Protein AF-A0A7X7J031-F1 (afdb_monomer_lite)

Radius of gyration: 31.91 Å; chains: 1; bounding box: 140×60×71 Å

Secondary structure (DSSP, 8-state):
----------------------S-SS---------S-SHHHHHHHHHHTTSTTTTTBGGGTEEEES-S-EEEEEEEEEE--TT-S-----HHHHHHHHHHHHHHHHH-TTS---S-HHHHHTSTTEEEEEEEEEEPTTPPTT-EEEEEEE-TTT-TT----TT-EEEEEEEB-B-TT-TT-BSSSS--EEEEEE-B--GGGGG-SS--TT--TTEEEEEEEEEE-S-PPEEEEESS--HHHHHHHHHHHHHHS--SS-SEEEEETTEEEE---GGGTT-HHHHHHHHHT-B----HHHHHHHHHHHHHHHHH-SS--HHHHHHHHHH-GGGHHHHHTTTT-SSHHHHHHHHHHHHHTT-HHHHHHHHHHHH-TT-TTHHHHHHHHHT-S-HHHHHHHHHHHTT-S-HHHHHHHHHHHHHH-GGGSEEEEESSSS--EEEEEE--SS--EEEEE-SSS-EEEEETGGG--BPSSEEEE-TT-SEEEEE-TT-SEEEEEEEETTEEEEEEEEES-HHHHHHHHHS---B-TTS-BS-----HHHHHHHHHHHHHTTSBS-EEEE-PPPHHHHH--SS--S--GGG-

Structure (mmCIF, N/CA/C/O backbone):
data_AF-A0A7X7J031-F1
#
_entry.id   AF-A0A7X7J031-F1
#
loop_
_atom_site.group_PDB
_atom_site.id
_atom_site.type_symbol
_atom_site.label_atom_id
_atom_site.label_alt_id
_atom_site.label_comp_id
_atom_site.label_asym_id
_atom_site.label_entity_id
_atom_site.label_seq_id
_atom_site.pdbx_PDB_ins_code
_atom_site.Cartn_x
_atom_site.Cartn_y
_atom_site.Cartn_z
_atom_site.occupancy
_atom_site.B_iso_or_equiv
_atom_site.auth_seq_id
_atom_site.auth_comp_id
_atom_site.auth_asym_id
_atom_site.auth_atom_id
_atom_site.pdbx_PDB_model_num
ATOM 1 N N . MET A 1 1 ? 104.846 -33.191 26.789 1.00 36.47 1 MET A N 1
ATOM 2 C CA . MET A 1 1 ? 104.988 -32.499 25.487 1.00 36.47 1 MET A CA 1
ATOM 3 C C . MET A 1 1 ? 104.413 -31.095 25.678 1.00 36.47 1 MET A C 1
ATOM 5 O O . MET A 1 1 ? 103.205 -30.987 25.774 1.00 36.47 1 MET A O 1
ATOM 9 N N . ILE A 1 2 ? 105.167 -30.084 26.141 1.00 32.28 2 ILE A N 1
ATOM 10 C CA . ILE A 1 2 ? 106.069 -29.177 25.375 1.00 32.28 2 ILE A CA 1
ATOM 11 C C . ILE A 1 2 ? 105.356 -28.704 24.089 1.00 32.28 2 ILE A C 1
ATOM 13 O O . ILE A 1 2 ? 105.038 -29.563 23.280 1.00 32.28 2 ILE A O 1
ATOM 17 N N . ALA A 1 3 ? 105.008 -27.431 23.839 1.00 31.84 3 ALA A N 1
ATOM 18 C CA . ALA A 1 3 ? 105.622 -26.121 24.137 1.00 31.84 3 ALA A CA 1
ATOM 19 C C . ALA A 1 3 ? 104.522 -25.024 24.304 1.00 31.84 3 ALA A C 1
ATOM 21 O O . ALA A 1 3 ? 103.476 -25.130 23.677 1.00 31.84 3 ALA A O 1
ATOM 22 N N . HIS A 1 4 ? 104.586 -24.083 25.267 1.00 32.84 4 HIS A N 1
ATOM 23 C CA . HIS A 1 4 ? 105.153 -22.704 25.193 1.00 32.84 4 HIS A CA 1
ATOM 24 C C . HIS A 1 4 ? 104.694 -21.871 23.968 1.00 32.84 4 HIS A C 1
ATOM 26 O O . HIS A 1 4 ? 104.739 -22.376 22.863 1.00 32.84 4 HIS A O 1
ATOM 32 N N . ARG A 1 5 ? 104.337 -20.574 24.026 1.00 32.03 5 ARG A N 1
ATOM 33 C CA . ARG A 1 5 ? 104.503 -19.480 25.011 1.00 32.03 5 ARG A CA 1
ATOM 34 C C . ARG A 1 5 ? 103.652 -18.268 24.546 1.00 32.03 5 ARG A C 1
ATOM 36 O O . ARG A 1 5 ? 103.613 -18.022 23.353 1.00 32.03 5 ARG A O 1
ATOM 43 N N . LYS A 1 6 ? 103.088 -17.518 25.513 1.00 32.09 6 LYS A N 1
ATOM 44 C CA . LYS A 1 6 ? 103.122 -16.038 25.724 1.00 32.09 6 LYS A CA 1
ATOM 45 C C . LYS A 1 6 ? 102.895 -15.103 24.508 1.00 32.09 6 LYS A C 1
ATOM 47 O O . LYS A 1 6 ? 103.601 -15.236 23.527 1.00 32.09 6 LYS A O 1
ATOM 52 N N . LEU A 1 7 ? 101.996 -14.107 24.497 1.00 31.23 7 LEU A N 1
ATOM 53 C CA . LEU A 1 7 ? 101.689 -12.978 25.416 1.00 31.23 7 LEU A CA 1
ATOM 54 C C . LEU A 1 7 ? 101.936 -11.686 24.608 1.00 31.23 7 LEU A C 1
ATOM 56 O O . LEU A 1 7 ? 103.046 -11.574 24.111 1.00 31.23 7 LEU A O 1
ATOM 60 N N . THR A 1 8 ? 100.967 -10.756 24.536 1.00 27.48 8 THR A N 1
ATOM 61 C CA . THR A 1 8 ? 101.094 -9.263 24.562 1.00 27.48 8 THR A CA 1
ATOM 62 C C . THR A 1 8 ? 99.808 -8.624 24.009 1.00 27.48 8 THR A C 1
ATOM 64 O O . THR A 1 8 ? 99.414 -8.924 22.893 1.00 27.48 8 THR A O 1
ATOM 67 N N . TRP A 1 9 ? 98.997 -7.979 24.855 1.00 27.45 9 TRP A N 1
ATOM 68 C CA . TRP A 1 9 ? 98.927 -6.525 25.126 1.00 27.45 9 TRP A CA 1
ATOM 69 C C . TRP A 1 9 ? 98.074 -5.710 24.131 1.00 27.45 9 TRP A C 1
ATOM 71 O O . TRP A 1 9 ? 98.448 -5.502 22.988 1.00 27.45 9 TRP A O 1
ATOM 81 N N . ALA A 1 10 ? 96.931 -5.257 24.662 1.00 31.02 10 ALA A N 1
ATOM 82 C CA . ALA A 1 10 ? 96.325 -3.927 24.556 1.00 31.02 10 ALA A CA 1
ATOM 83 C C . ALA A 1 10 ? 96.548 -3.091 23.284 1.00 31.02 10 ALA A C 1
ATOM 85 O O . ALA A 1 10 ? 97.641 -2.577 23.096 1.00 31.02 10 ALA A O 1
ATOM 86 N N . VAL A 1 11 ? 95.452 -2.758 22.586 1.00 29.61 11 VAL A N 1
ATOM 87 C CA . VAL A 1 11 ? 95.150 -1.371 22.182 1.00 29.61 11 VAL A CA 1
ATOM 88 C C . VAL A 1 11 ? 93.632 -1.154 22.225 1.00 29.61 11 VAL A C 1
ATOM 90 O O . VAL A 1 11 ? 92.864 -1.791 21.510 1.00 29.61 11 VAL A O 1
ATOM 93 N N . LEU A 1 12 ? 93.225 -0.230 23.094 1.00 33.62 12 LEU A N 1
ATOM 94 C CA . LEU A 1 12 ? 91.944 0.466 23.088 1.00 33.62 12 LEU A CA 1
ATOM 95 C C . LEU A 1 12 ? 91.885 1.323 21.813 1.00 33.62 12 LEU A C 1
ATOM 97 O O . LEU A 1 12 ? 92.728 2.199 21.633 1.00 33.62 12 LEU A O 1
ATOM 101 N N . SER A 1 13 ? 90.923 1.104 20.922 1.00 30.77 13 SER A N 1
ATOM 102 C CA . SER A 1 13 ? 90.621 2.043 19.834 1.00 30.77 13 SER A CA 1
ATOM 103 C C . SER A 1 13 ? 89.156 1.910 19.455 1.00 30.77 13 SER A C 1
ATOM 105 O O . SER A 1 13 ? 88.671 0.821 19.160 1.00 30.77 13 SER A O 1
ATOM 107 N N . GLY A 1 14 ? 88.448 3.028 19.576 1.00 31.77 14 GLY A N 1
ATOM 108 C CA . GLY A 1 14 ? 87.007 3.103 19.458 1.00 31.77 14 GLY A CA 1
ATOM 109 C C . GLY A 1 14 ? 86.491 2.727 18.077 1.00 31.77 14 GLY A C 1
ATOM 110 O O . GLY A 1 14 ? 87.044 3.106 17.050 1.00 31.77 14 GLY A O 1
ATOM 111 N N . VAL A 1 15 ? 85.342 2.067 18.092 1.00 31.41 15 VAL A N 1
ATOM 112 C CA . VAL A 1 15 ? 84.341 2.202 17.045 1.00 31.41 15 VAL A CA 1
ATOM 113 C C . VAL A 1 15 ? 83.049 2.560 17.763 1.00 31.41 15 VAL A C 1
ATOM 115 O O . VAL A 1 15 ? 82.545 1.793 18.583 1.00 31.41 15 VAL A O 1
ATOM 118 N N . LEU A 1 16 ? 82.574 3.778 17.495 1.00 28.88 16 LEU A N 1
ATOM 119 C CA . LEU A 1 16 ? 81.213 4.213 17.771 1.00 28.88 16 LEU A CA 1
ATOM 120 C C . LEU A 1 16 ? 80.248 3.123 17.285 1.00 28.88 16 LEU A C 1
ATOM 122 O O . LEU A 1 16 ? 80.176 2.851 16.086 1.00 28.88 16 LEU A O 1
ATOM 126 N N . LEU A 1 17 ? 79.477 2.539 18.201 1.00 29.39 17 LEU A N 1
ATOM 127 C CA . LEU A 1 17 ? 78.251 1.833 17.846 1.00 29.39 17 LEU A CA 1
ATOM 128 C C . LEU A 1 17 ? 77.260 2.884 17.343 1.00 29.39 17 LEU A C 1
ATOM 130 O O . LEU A 1 17 ? 76.594 3.565 18.121 1.00 29.39 17 LEU A O 1
ATOM 134 N N . LEU A 1 18 ? 77.235 3.055 16.021 1.00 31.06 18 LEU A N 1
ATOM 135 C CA . LEU A 1 18 ? 76.202 3.804 15.328 1.00 31.06 18 LEU A CA 1
ATOM 136 C C . LEU A 1 18 ? 74.842 3.204 15.676 1.00 31.06 18 LEU A C 1
ATOM 138 O O . LEU A 1 18 ? 74.598 2.007 15.527 1.00 31.06 18 LEU A O 1
ATOM 142 N N . ALA A 1 19 ? 73.987 4.098 16.155 1.00 29.53 19 ALA A N 1
ATOM 143 C CA . ALA A 1 19 ? 72.586 3.904 16.441 1.00 29.53 19 ALA A CA 1
ATOM 144 C C . ALA A 1 19 ? 71.870 3.159 15.304 1.00 29.53 19 ALA A C 1
ATOM 146 O O . ALA A 1 19 ? 71.684 3.685 14.207 1.00 29.53 19 ALA A O 1
ATOM 147 N N . GLY A 1 20 ? 71.405 1.946 15.602 1.00 27.27 20 GLY A N 1
ATOM 148 C CA . GLY A 1 20 ? 70.292 1.331 14.892 1.00 27.27 20 GLY A CA 1
ATOM 149 C C . GLY A 1 20 ? 68.997 1.981 15.363 1.00 27.27 20 GLY A C 1
ATOM 150 O O . GLY A 1 20 ? 68.328 1.464 16.253 1.00 27.27 20 GLY A O 1
ATOM 151 N N . CYS A 1 21 ? 68.678 3.146 14.800 1.00 30.73 21 CYS A N 1
ATOM 152 C CA . CYS A 1 21 ? 67.361 3.759 14.905 1.00 30.73 21 CYS A CA 1
ATOM 153 C C . CYS A 1 21 ? 66.335 2.843 14.222 1.00 30.73 21 CYS A C 1
ATOM 155 O O . CYS A 1 21 ? 66.279 2.781 12.995 1.00 30.73 21 CYS A O 1
ATOM 157 N N . GLY A 1 22 ? 65.528 2.130 15.009 1.00 33.56 22 GLY A N 1
ATOM 158 C CA . GLY A 1 22 ? 64.292 1.523 14.518 1.00 33.56 22 GLY A CA 1
ATOM 159 C C . GLY A 1 22 ? 63.281 2.629 14.187 1.00 33.56 22 GLY A C 1
ATOM 160 O O . GLY A 1 22 ? 63.051 3.493 15.039 1.00 33.56 22 GLY A O 1
ATOM 161 N N . PRO A 1 23 ? 62.692 2.669 12.980 1.00 32.06 23 PRO A N 1
ATOM 162 C CA . PRO A 1 23 ? 61.726 3.693 12.632 1.00 32.06 23 PRO A CA 1
ATOM 163 C C . PRO A 1 23 ? 60.325 3.192 12.982 1.00 32.06 23 PRO A C 1
ATOM 165 O O . PRO A 1 23 ? 59.639 2.692 12.111 1.00 32.06 23 PRO A O 1
ATOM 168 N N . ASP A 1 24 ? 59.898 3.323 14.238 1.00 38.50 24 ASP A N 1
ATOM 169 C CA . ASP A 1 24 ? 58.491 3.106 14.626 1.00 38.50 24 ASP A CA 1
ATOM 170 C C . ASP A 1 24 ? 58.097 4.026 15.793 1.00 38.50 24 ASP A C 1
ATOM 172 O O . ASP A 1 24 ? 57.638 3.589 16.847 1.00 38.50 24 ASP A O 1
ATOM 176 N N . PHE A 1 25 ? 58.312 5.339 15.635 1.00 39.88 25 PHE A N 1
ATOM 177 C CA . PHE A 1 25 ? 57.891 6.312 16.655 1.00 39.88 25 PHE A CA 1
ATOM 178 C C . PHE A 1 25 ? 57.137 7.545 16.135 1.00 39.88 25 PHE A C 1
ATOM 180 O O . PHE A 1 25 ? 56.689 8.349 16.945 1.00 39.88 25 PHE A O 1
ATOM 187 N N . TRP A 1 26 ? 56.921 7.709 14.823 1.00 31.52 26 TRP A N 1
ATOM 188 C CA . TRP A 1 26 ? 56.123 8.823 14.284 1.00 31.52 26 TRP A CA 1
ATOM 189 C C . TRP A 1 26 ? 55.175 8.360 13.166 1.00 31.52 26 TRP A C 1
ATOM 191 O O . TRP A 1 26 ? 55.600 8.062 12.059 1.00 31.52 26 TRP A O 1
ATOM 201 N N . GLY A 1 27 ? 53.878 8.329 13.492 1.00 43.59 27 GLY A N 1
ATOM 202 C CA . GLY A 1 27 ? 52.737 8.564 12.600 1.00 43.59 27 GLY A CA 1
ATOM 203 C C . GLY A 1 27 ? 52.694 7.868 11.237 1.00 43.59 27 GLY A C 1
ATOM 204 O O . GLY A 1 27 ? 53.048 8.468 10.229 1.00 43.59 27 GLY A O 1
ATOM 205 N N . ASN A 1 28 ? 52.038 6.707 11.172 1.00 28.72 28 ASN A N 1
ATOM 206 C CA . ASN A 1 28 ? 51.226 6.375 10.004 1.00 28.72 28 ASN A CA 1
ATOM 207 C C . ASN A 1 28 ? 49.981 5.603 10.456 1.00 28.72 28 ASN A C 1
ATOM 209 O O . ASN A 1 28 ? 50.061 4.479 10.947 1.00 28.72 28 ASN A O 1
ATOM 213 N N . LYS A 1 29 ? 48.808 6.235 10.347 1.00 33.25 29 LYS A N 1
ATOM 214 C CA . LYS A 1 29 ? 47.532 5.541 10.522 1.00 33.25 29 LYS A CA 1
ATOM 215 C C . LYS A 1 29 ? 47.413 4.562 9.358 1.00 33.25 29 LYS A C 1
ATOM 217 O O . LYS A 1 29 ? 47.170 4.990 8.232 1.00 33.25 29 LYS A O 1
ATOM 222 N N . ASN A 1 30 ? 47.585 3.268 9.620 1.00 32.62 30 ASN A N 1
ATOM 223 C CA . ASN A 1 30 ? 47.159 2.240 8.677 1.00 32.62 30 ASN A CA 1
ATOM 224 C C . ASN A 1 30 ? 45.696 2.535 8.303 1.00 32.62 30 ASN A C 1
ATOM 226 O O . ASN A 1 30 ? 44.890 2.737 9.219 1.00 32.62 30 ASN A O 1
ATOM 230 N N . PRO A 1 31 ? 45.330 2.613 7.009 1.00 33.00 31 PRO A N 1
ATOM 231 C CA . PRO A 1 31 ? 43.932 2.731 6.641 1.00 33.00 31 PRO A CA 1
ATOM 232 C C . PRO A 1 31 ? 43.209 1.536 7.253 1.00 33.00 31 PRO A C 1
ATOM 234 O O . PRO A 1 31 ? 43.611 0.386 7.062 1.00 33.00 31 PRO A O 1
ATOM 237 N N . THR A 1 32 ? 42.197 1.839 8.061 1.00 37.88 32 THR A N 1
ATOM 238 C CA . THR A 1 32 ? 41.340 0.865 8.723 1.00 37.88 32 THR A CA 1
ATOM 239 C C . THR A 1 32 ? 40.944 -0.209 7.720 1.00 37.88 32 THR A C 1
ATOM 241 O O . THR A 1 32 ? 40.422 0.074 6.638 1.00 37.88 32 THR A O 1
ATOM 244 N N . THR A 1 33 ? 41.246 -1.457 8.060 1.00 40.19 33 THR A N 1
ATOM 245 C CA . THR A 1 33 ? 40.762 -2.623 7.334 1.00 40.19 33 THR A CA 1
ATOM 246 C C . THR A 1 33 ? 39.250 -2.484 7.183 1.00 40.19 33 THR A C 1
ATOM 248 O O . THR A 1 33 ? 38.511 -2.421 8.165 1.00 40.19 33 THR A O 1
ATOM 251 N N . ARG A 1 34 ? 38.792 -2.357 5.930 1.00 37.25 34 ARG A N 1
ATOM 252 C CA . ARG A 1 34 ? 37.364 -2.316 5.598 1.00 37.25 34 ARG A CA 1
ATOM 253 C C . ARG A 1 34 ? 36.688 -3.552 6.198 1.00 37.25 34 ARG A C 1
ATOM 255 O O . ARG A 1 34 ? 37.218 -4.649 6.009 1.00 37.25 34 ARG A O 1
ATOM 262 N N . PRO A 1 35 ? 35.528 -3.414 6.862 1.00 34.09 35 PRO A N 1
ATOM 263 C CA . PRO A 1 35 ? 34.773 -4.571 7.311 1.00 34.09 35 PRO A CA 1
ATOM 264 C C . PRO A 1 35 ? 34.436 -5.446 6.100 1.00 34.09 35 PRO A C 1
ATOM 266 O O . PRO A 1 35 ? 33.881 -4.991 5.096 1.00 34.09 35 PRO A O 1
ATOM 269 N N . SER A 1 36 ? 34.833 -6.710 6.181 1.00 39.09 36 SER A N 1
ATOM 270 C CA . SER A 1 36 ? 34.570 -7.744 5.191 1.00 39.09 36 SER A CA 1
ATOM 271 C C . SER A 1 36 ? 33.074 -8.058 5.169 1.00 39.09 36 SER A C 1
ATOM 273 O O . SER A 1 36 ? 32.591 -8.895 5.924 1.00 39.09 36 SER A O 1
ATOM 275 N N . GLY A 1 37 ? 32.339 -7.362 4.299 1.00 34.72 37 GLY A N 1
ATOM 276 C CA . GLY A 1 37 ? 30.897 -7.571 4.129 1.00 34.72 37 GLY A CA 1
ATOM 277 C C . GLY A 1 37 ? 30.304 -7.188 2.769 1.00 34.72 37 GLY A C 1
ATOM 278 O O . GLY A 1 37 ? 29.159 -7.528 2.520 1.00 34.72 37 GLY A O 1
ATOM 279 N N . THR A 1 38 ? 31.043 -6.534 1.866 1.00 38.38 38 THR A N 1
ATOM 280 C CA . THR A 1 38 ? 30.478 -5.979 0.609 1.00 38.38 38 THR A CA 1
ATOM 281 C C . THR A 1 38 ? 31.108 -6.507 -0.683 1.00 38.38 38 THR A C 1
ATOM 283 O O . THR A 1 38 ? 30.730 -6.093 -1.778 1.00 38.38 38 THR A O 1
ATOM 286 N N . LEU A 1 39 ? 32.049 -7.455 -0.608 1.00 34.50 39 LEU A N 1
ATOM 287 C CA . LEU A 1 39 ? 32.744 -7.947 -1.808 1.00 34.50 39 LEU A CA 1
ATOM 288 C C . LEU A 1 39 ? 31.906 -8.888 -2.690 1.00 34.50 39 LEU A C 1
ATOM 290 O O . LEU A 1 39 ? 32.223 -9.025 -3.866 1.00 34.50 39 LEU A O 1
ATOM 294 N N . LYS A 1 40 ? 30.808 -9.467 -2.185 1.00 38.38 40 LYS A N 1
ATOM 295 C CA . LYS A 1 40 ? 29.896 -10.269 -3.025 1.00 38.38 40 LYS A CA 1
ATOM 296 C C . LYS A 1 40 ? 28.984 -9.405 -3.906 1.00 38.38 40 LYS A C 1
ATOM 298 O O . LYS A 1 40 ? 28.603 -9.840 -4.990 1.00 38.38 40 LYS A O 1
ATOM 303 N N . ASP A 1 41 ? 28.717 -8.161 -3.512 1.00 49.47 41 ASP A N 1
ATOM 304 C CA . ASP A 1 41 ? 27.815 -7.273 -4.255 1.00 49.47 41 ASP A CA 1
ATOM 305 C C . ASP A 1 41 ? 28.536 -6.512 -5.365 1.00 49.47 41 ASP A C 1
ATOM 307 O O . ASP A 1 41 ? 27.966 -6.310 -6.429 1.00 49.47 41 ASP A O 1
ATOM 311 N N . ALA A 1 42 ? 29.808 -6.146 -5.182 1.00 42.75 42 ALA A N 1
ATOM 312 C CA . ALA A 1 42 ? 30.558 -5.381 -6.180 1.00 42.75 42 ALA A CA 1
ATOM 313 C C . ALA A 1 42 ? 30.888 -6.188 -7.451 1.00 42.75 42 ALA A C 1
ATOM 315 O O . ALA A 1 42 ? 30.856 -5.640 -8.551 1.00 42.75 42 ALA A O 1
ATOM 316 N N . GLU A 1 43 ? 31.188 -7.486 -7.333 1.00 38.31 43 GLU A N 1
ATOM 317 C CA . GLU A 1 43 ? 31.399 -8.366 -8.495 1.00 38.31 43 GLU A CA 1
ATOM 318 C C . GLU A 1 43 ? 30.090 -8.705 -9.210 1.00 38.31 43 GLU A C 1
ATOM 320 O O . GLU A 1 43 ? 30.048 -8.717 -10.438 1.00 38.31 43 GLU A O 1
ATOM 325 N N . THR A 1 44 ? 29.005 -8.905 -8.461 1.00 45.84 44 THR A N 1
ATOM 326 C CA . THR A 1 44 ? 27.658 -9.123 -9.013 1.00 45.84 44 THR A CA 1
ATOM 327 C C . THR A 1 44 ? 27.121 -7.850 -9.684 1.00 45.84 44 THR A C 1
ATOM 329 O O . THR A 1 44 ? 26.524 -7.903 -10.759 1.00 45.84 44 THR A O 1
ATOM 332 N N . MET A 1 45 ? 27.421 -6.680 -9.115 1.00 41.53 45 MET A N 1
ATOM 333 C CA . MET A 1 45 ? 27.161 -5.363 -9.703 1.00 41.53 45 MET A CA 1
ATOM 334 C C . MET A 1 45 ? 28.004 -5.143 -10.966 1.00 41.53 45 MET A C 1
ATOM 336 O O . MET A 1 45 ? 27.476 -4.728 -11.988 1.00 41.53 45 MET A O 1
ATOM 340 N N . ARG A 1 46 ? 29.290 -5.518 -10.966 1.00 43.12 46 ARG A N 1
ATOM 341 C CA . ARG A 1 46 ? 30.129 -5.482 -12.180 1.00 43.12 46 ARG A CA 1
ATOM 342 C C . ARG A 1 46 ? 29.645 -6.443 -13.268 1.00 43.12 46 ARG A C 1
ATOM 344 O O . ARG A 1 46 ? 29.704 -6.078 -14.435 1.00 43.12 46 ARG A O 1
ATOM 351 N N . ARG A 1 47 ? 29.145 -7.632 -12.913 1.00 45.12 47 ARG A N 1
ATOM 352 C CA . ARG A 1 47 ? 28.566 -8.597 -13.867 1.00 45.12 47 ARG A CA 1
ATOM 353 C C . ARG A 1 47 ? 27.217 -8.142 -14.428 1.00 45.12 47 ARG A C 1
ATOM 355 O O . ARG A 1 47 ? 26.989 -8.305 -15.618 1.00 45.12 47 ARG A O 1
ATOM 362 N N . SER A 1 48 ? 26.356 -7.516 -13.622 1.00 43.53 48 SER A N 1
ATOM 363 C CA . SER A 1 48 ? 25.104 -6.908 -14.116 1.00 43.53 48 SER A CA 1
ATOM 364 C C . SER A 1 48 ? 25.361 -5.674 -14.989 1.00 43.53 48 SER A C 1
ATOM 366 O O . SER A 1 48 ? 24.727 -5.519 -16.027 1.00 43.53 48 SER A O 1
ATOM 368 N N . MET A 1 49 ? 26.380 -4.866 -14.672 1.00 43.81 49 MET A N 1
ATOM 369 C CA . MET A 1 49 ? 26.872 -3.799 -15.559 1.00 43.81 49 MET A CA 1
ATOM 370 C C . MET A 1 49 ? 27.481 -4.320 -16.875 1.00 43.81 49 MET A C 1
ATOM 372 O O . MET A 1 49 ? 27.636 -3.541 -17.812 1.00 43.81 49 MET A O 1
ATOM 376 N N . GLN A 1 50 ? 27.823 -5.612 -16.955 1.00 50.28 50 GLN A N 1
ATOM 377 C CA . GLN A 1 50 ? 28.317 -6.291 -18.161 1.00 50.28 50 GLN A CA 1
ATOM 378 C C . GLN A 1 50 ? 27.213 -7.006 -18.957 1.00 50.28 50 GLN A C 1
ATOM 380 O O . GLN A 1 50 ? 27.518 -7.625 -19.976 1.00 50.28 50 GLN A O 1
ATOM 385 N N . SER A 1 51 ? 25.943 -6.935 -18.537 1.00 63.41 51 SER A N 1
ATOM 386 C CA . SER A 1 51 ? 24.847 -7.413 -19.382 1.00 63.41 51 SER A CA 1
ATOM 387 C C . SER A 1 51 ? 24.719 -6.522 -20.623 1.00 63.41 51 SER A C 1
ATOM 389 O O . SER A 1 51 ? 24.787 -5.292 -20.532 1.00 63.41 51 SER A O 1
ATOM 391 N N . VAL A 1 52 ? 24.464 -7.135 -21.783 1.00 70.12 52 VAL A N 1
ATOM 392 C CA . VAL A 1 52 ? 24.108 -6.438 -23.036 1.00 70.12 52 VAL A CA 1
ATOM 393 C C . VAL A 1 52 ? 22.934 -5.467 -22.803 1.00 70.12 52 VAL A C 1
ATOM 395 O O . VAL A 1 52 ? 22.847 -4.391 -23.415 1.00 70.12 52 VAL A O 1
ATOM 398 N N . ALA A 1 53 ? 22.068 -5.800 -21.840 1.00 78.00 53 ALA A N 1
ATOM 399 C CA . ALA A 1 53 ? 20.964 -4.976 -21.383 1.00 78.00 53 ALA A CA 1
ATOM 400 C C . ALA A 1 53 ? 21.371 -3.684 -20.661 1.00 78.00 53 ALA A C 1
ATOM 402 O O . ALA A 1 53 ? 20.637 -2.707 -20.738 1.00 78.00 53 ALA A O 1
ATOM 403 N N . MET A 1 54 ? 22.547 -3.595 -20.044 1.00 81.06 54 MET A N 1
ATOM 404 C CA . MET A 1 54 ? 22.991 -2.373 -19.354 1.00 81.06 54 MET A CA 1
ATOM 405 C C . MET A 1 54 ? 23.952 -1.523 -20.188 1.00 81.06 54 MET A C 1
ATOM 407 O O . MET A 1 54 ? 24.107 -0.328 -19.943 1.00 81.06 54 MET A O 1
ATOM 411 N N . GLU A 1 55 ? 24.568 -2.091 -21.223 1.00 83.56 55 GLU A N 1
ATOM 412 C CA . GLU A 1 55 ? 25.525 -1.359 -22.051 1.00 83.56 55 GLU A CA 1
ATOM 413 C C . GLU A 1 55 ? 24.873 -0.170 -22.786 1.00 83.56 55 GLU A C 1
ATOM 415 O O . GLU A 1 55 ? 23.888 -0.320 -23.508 1.00 83.56 55 GLU A O 1
ATOM 420 N N . GLY A 1 56 ? 25.416 1.040 -22.630 1.00 83.50 56 GLY A N 1
ATOM 421 C CA . GLY A 1 56 ? 24.903 2.235 -23.313 1.00 83.50 56 GLY A CA 1
ATOM 422 C C . GLY A 1 56 ? 23.607 2.815 -22.725 1.00 83.50 56 GLY A C 1
ATOM 423 O O . GLY A 1 56 ? 22.987 3.679 -23.359 1.00 83.50 56 GLY A O 1
ATOM 424 N N . THR A 1 57 ? 23.203 2.372 -21.529 1.00 89.75 57 THR A N 1
ATOM 425 C CA . THR A 1 57 ? 22.132 2.999 -20.737 1.00 89.75 57 THR A CA 1
ATOM 426 C C . THR A 1 57 ? 22.683 4.004 -19.725 1.00 89.75 57 THR A C 1
ATOM 428 O O . THR A 1 57 ? 23.889 4.049 -19.464 1.00 89.75 57 THR A O 1
ATOM 431 N N . ILE A 1 58 ? 21.807 4.811 -19.120 1.00 89.50 58 ILE A N 1
ATOM 432 C CA . ILE A 1 58 ? 22.178 5.750 -18.045 1.00 89.50 58 ILE A CA 1
ATOM 433 C C . ILE A 1 58 ? 22.878 5.023 -16.883 1.00 89.50 58 ILE A C 1
ATOM 435 O O . ILE A 1 58 ? 23.871 5.526 -16.358 1.00 89.50 58 ILE A O 1
ATOM 439 N N . GLY A 1 59 ? 22.432 3.817 -16.528 1.00 86.62 59 GLY A N 1
ATOM 440 C CA . GLY A 1 59 ? 23.000 3.036 -15.431 1.00 86.62 59 GLY A CA 1
ATOM 441 C C . GLY A 1 59 ? 24.431 2.547 -15.659 1.00 86.62 59 GLY A C 1
ATOM 442 O O . GLY A 1 59 ? 25.115 2.209 -14.699 1.00 86.62 59 GLY A O 1
ATOM 443 N N . SER A 1 60 ? 24.925 2.564 -16.901 1.00 87.81 60 SER A N 1
ATOM 444 C CA . SER A 1 60 ? 26.338 2.283 -17.195 1.00 87.81 60 SER A CA 1
ATOM 445 C C . SER A 1 60 ? 27.277 3.459 -16.890 1.00 87.81 60 SER A C 1
ATOM 447 O O . SER A 1 60 ? 28.484 3.263 -16.756 1.00 87.81 60 SER A O 1
ATOM 449 N N . VAL A 1 61 ? 26.743 4.683 -16.777 1.00 88.19 61 VAL A N 1
ATOM 450 C CA . VAL A 1 61 ? 27.534 5.923 -16.646 1.00 88.19 61 VAL A CA 1
ATOM 451 C C . VAL A 1 61 ? 27.211 6.751 -15.405 1.00 88.19 61 VAL A C 1
ATOM 453 O O . VAL A 1 61 ? 27.924 7.722 -15.134 1.00 88.19 61 VAL A O 1
ATOM 456 N N . ALA A 1 62 ? 26.163 6.405 -14.662 1.00 87.31 62 ALA A N 1
ATOM 457 C CA . ALA A 1 62 ? 25.711 7.141 -13.490 1.00 87.31 62 ALA A CA 1
ATOM 458 C C . ALA A 1 62 ? 25.264 6.201 -12.368 1.00 87.31 62 ALA A C 1
ATOM 460 O O . ALA A 1 62 ? 24.859 5.070 -12.612 1.00 87.31 62 ALA A O 1
ATOM 461 N N . ASN A 1 63 ? 25.324 6.706 -11.141 1.00 86.19 63 ASN A N 1
ATOM 462 C CA . ASN A 1 63 ? 24.799 6.090 -9.934 1.00 86.19 63 ASN A CA 1
ATOM 463 C C . ASN A 1 63 ? 23.635 6.916 -9.395 1.00 86.19 63 ASN A C 1
ATOM 465 O O . ASN A 1 63 ? 23.574 8.130 -9.578 1.00 86.19 63 ASN A O 1
ATOM 469 N N . LEU A 1 64 ? 22.740 6.254 -8.675 1.00 83.19 64 LEU A N 1
ATOM 470 C CA . LEU A 1 64 ? 21.604 6.904 -8.039 1.00 83.19 64 LEU A CA 1
ATOM 471 C C . LEU A 1 64 ? 21.973 7.501 -6.682 1.00 83.19 64 LEU A C 1
ATOM 473 O O . LEU A 1 64 ? 22.684 6.883 -5.889 1.00 83.19 64 LEU A O 1
ATOM 477 N N . GLN A 1 65 ? 21.421 8.681 -6.422 1.00 79.88 65 GLN A N 1
ATOM 478 C CA . GLN A 1 65 ? 21.464 9.410 -5.158 1.00 79.88 65 GLN A CA 1
ATOM 479 C C . GLN A 1 65 ? 20.046 9.534 -4.581 1.00 79.88 65 GLN A C 1
ATOM 481 O O . GLN A 1 65 ? 19.068 9.663 -5.322 1.00 79.88 65 GLN A O 1
ATOM 486 N N . GLY A 1 66 ? 19.927 9.499 -3.249 1.00 72.88 66 GLY A N 1
ATOM 487 C CA . GLY A 1 66 ? 18.647 9.675 -2.545 1.00 72.88 66 GLY A CA 1
ATOM 488 C C . GLY A 1 66 ? 17.733 8.439 -2.503 1.00 72.88 66 GLY A C 1
ATOM 489 O O . GLY A 1 66 ? 16.544 8.572 -2.209 1.00 72.88 66 GLY A O 1
ATOM 490 N N . MET A 1 67 ? 18.280 7.246 -2.778 1.00 70.19 67 MET A N 1
ATOM 491 C CA . MET A 1 67 ? 17.535 5.975 -2.852 1.00 70.19 67 MET A CA 1
ATOM 492 C C . MET A 1 67 ? 17.467 5.170 -1.544 1.00 70.19 67 MET A C 1
ATOM 494 O O . MET A 1 67 ? 16.890 4.086 -1.513 1.00 70.19 67 MET A O 1
ATOM 498 N N . ARG A 1 68 ? 18.059 5.666 -0.453 1.00 71.81 68 ARG A N 1
ATOM 499 C CA . ARG A 1 68 ? 18.050 4.979 0.853 1.00 71.81 68 ARG A CA 1
ATOM 500 C C . ARG A 1 68 ? 16.938 5.505 1.745 1.00 71.81 68 ARG A C 1
ATOM 502 O O . ARG A 1 68 ? 16.541 6.651 1.598 1.00 71.81 68 ARG A O 1
ATOM 509 N N . TYR A 1 69 ? 16.474 4.730 2.716 1.00 76.44 69 TYR A N 1
ATOM 510 C CA . TYR A 1 69 ? 15.577 5.270 3.741 1.00 76.44 69 TYR A CA 1
ATOM 511 C C . TYR A 1 69 ? 16.317 6.281 4.608 1.00 76.44 69 TYR A C 1
ATOM 513 O O . TYR A 1 69 ? 17.487 6.089 4.940 1.00 76.44 69 TYR A O 1
ATOM 521 N N . MET A 1 70 ? 15.631 7.362 4.957 1.00 79.12 70 MET A N 1
ATOM 522 C CA . MET A 1 70 ? 16.139 8.340 5.910 1.00 79.12 70 MET A CA 1
ATOM 523 C C . MET A 1 70 ? 15.458 8.086 7.250 1.00 79.12 70 MET A C 1
ATOM 525 O O . MET A 1 70 ? 14.266 8.351 7.413 1.00 79.12 70 MET A O 1
ATOM 529 N N . ARG A 1 71 ? 16.220 7.535 8.200 1.00 85.31 71 ARG A N 1
ATOM 530 C CA . ARG A 1 71 ? 15.747 7.294 9.564 1.00 85.31 71 ARG A CA 1
ATOM 531 C C . ARG A 1 71 ? 15.668 8.631 10.293 1.00 85.31 71 ARG A C 1
ATOM 533 O O . ARG A 1 71 ? 16.683 9.293 10.502 1.00 85.31 71 ARG A O 1
ATOM 540 N N . VAL A 1 72 ? 14.469 8.991 10.726 1.00 87.12 72 VAL A N 1
ATOM 541 C CA . VAL A 1 72 ? 14.218 10.162 11.567 1.00 87.12 72 VAL A CA 1
ATOM 542 C C . VAL A 1 72 ? 13.767 9.720 12.952 1.00 87.12 72 VAL A C 1
ATOM 544 O O . VAL A 1 72 ? 13.049 8.731 13.104 1.00 87.12 72 VAL A O 1
ATOM 547 N N . ARG A 1 73 ? 14.210 10.445 13.977 1.00 89.62 73 ARG A N 1
ATOM 548 C CA . ARG A 1 73 ? 13.879 10.203 15.383 1.00 89.62 73 ARG A CA 1
ATOM 549 C C . ARG A 1 73 ? 13.487 11.505 16.069 1.00 89.62 73 ARG A C 1
ATOM 551 O O . ARG A 1 73 ? 13.919 12.594 15.694 1.00 89.62 73 ARG A O 1
ATOM 558 N N . GLY A 1 74 ? 12.666 11.393 17.093 1.00 88.19 74 GLY A N 1
ATOM 559 C CA . GLY A 1 74 ? 12.250 12.494 17.940 1.00 88.19 74 GLY A CA 1
ATOM 560 C C . GLY A 1 74 ? 11.598 11.972 19.205 1.00 88.19 74 GLY A C 1
ATOM 561 O O . GLY A 1 74 ? 11.561 10.770 19.457 1.00 88.19 74 GLY A O 1
ATOM 562 N N . TYR A 1 75 ? 11.073 12.891 19.999 1.00 90.62 75 TYR A N 1
ATOM 563 C CA . TYR A 1 75 ? 10.361 12.570 21.227 1.00 90.62 75 TYR A CA 1
ATOM 564 C C . TYR A 1 75 ? 9.004 13.253 21.196 1.00 90.62 75 TYR A C 1
ATOM 566 O O . TYR A 1 75 ? 8.888 14.376 20.704 1.00 90.62 75 TYR A O 1
ATOM 574 N N . GLY A 1 76 ? 7.986 12.567 21.699 1.00 90.38 76 GLY A N 1
ATOM 575 C CA . GLY A 1 76 ? 6.619 13.065 21.736 1.00 90.38 76 GLY A CA 1
ATOM 576 C C . GLY A 1 76 ? 5.901 12.653 23.012 1.00 90.38 76 GLY A C 1
ATOM 577 O O . GLY A 1 76 ? 6.415 11.872 23.810 1.00 90.38 76 GLY A O 1
ATOM 578 N N . LEU A 1 77 ? 4.697 13.191 23.193 1.00 91.19 77 LEU A N 1
ATOM 579 C CA . LEU A 1 77 ? 3.803 12.827 24.287 1.00 91.19 77 LEU A CA 1
ATOM 580 C C . LEU A 1 77 ? 2.609 12.063 23.718 1.00 91.19 77 LEU A C 1
ATOM 582 O O . LEU A 1 77 ? 1.941 12.548 22.800 1.00 91.19 77 LEU A O 1
ATOM 586 N N . VAL A 1 78 ? 2.338 10.887 24.274 1.00 90.75 78 VAL A N 1
ATOM 587 C CA . VAL A 1 78 ? 1.106 10.138 24.023 1.00 90.75 78 VAL A CA 1
ATOM 588 C C . VAL A 1 78 ? 0.138 10.429 25.159 1.00 90.75 78 VAL A C 1
ATOM 590 O O . VAL A 1 78 ? 0.508 10.299 26.321 1.00 90.75 78 VAL A O 1
ATOM 593 N N . TRP A 1 79 ? -1.088 10.826 24.832 1.00 88.19 79 TRP A N 1
ATOM 594 C CA . TRP A 1 79 ? -2.171 11.068 25.796 1.00 88.19 79 TRP A CA 1
ATOM 595 C C . TRP A 1 79 ? -3.308 10.046 25.642 1.00 88.19 79 TRP A C 1
ATOM 597 O O . TRP A 1 79 ? -3.375 9.346 24.630 1.00 88.19 79 TRP A O 1
ATOM 607 N N . GLY A 1 80 ? -4.206 9.964 26.628 1.00 82.75 80 GLY A N 1
ATOM 608 C CA . GLY A 1 80 ? -5.379 9.078 26.582 1.00 82.75 80 GLY A CA 1
ATOM 609 C C . GLY A 1 80 ? -5.103 7.644 27.041 1.00 82.75 80 GLY A C 1
ATOM 610 O O . GLY A 1 80 ? -5.803 6.723 26.639 1.00 82.75 80 GLY A O 1
ATOM 611 N N . LEU A 1 81 ? -4.081 7.439 27.880 1.00 83.75 81 LEU A N 1
ATOM 612 C CA . LEU A 1 81 ? -3.663 6.109 28.342 1.00 83.75 81 LEU A CA 1
ATOM 613 C C . LEU A 1 81 ? -4.457 5.577 29.550 1.00 83.75 81 LEU A C 1
ATOM 615 O O . LEU A 1 81 ? -4.121 4.512 30.065 1.00 83.75 81 LEU A O 1
ATOM 619 N N . ASN A 1 82 ? -5.496 6.283 30.015 1.00 82.06 82 ASN A N 1
ATOM 620 C CA . ASN A 1 82 ? -6.399 5.858 31.099 1.00 82.06 82 ASN A CA 1
ATOM 621 C C . ASN A 1 82 ? -5.658 5.322 32.345 1.00 82.06 82 ASN A C 1
ATOM 623 O O . ASN A 1 82 ? -5.920 4.214 32.821 1.00 82.06 82 ASN A O 1
ATOM 627 N N . GLY A 1 83 ? -4.676 6.075 32.838 1.00 81.25 83 GLY A N 1
ATOM 628 C CA . GLY A 1 83 ? -3.867 5.726 34.006 1.00 81.25 83 GLY A CA 1
ATOM 629 C C . GLY A 1 83 ? -2.770 4.677 33.778 1.00 81.25 83 GLY A C 1
ATOM 630 O O . GLY A 1 83 ? -2.127 4.266 34.744 1.00 81.25 83 GLY A O 1
ATOM 631 N N . GLN A 1 84 ? -2.544 4.225 32.538 1.00 83.19 84 GLN A N 1
ATOM 632 C CA . GLN A 1 84 ? -1.495 3.254 32.173 1.00 83.19 84 GLN A CA 1
ATOM 633 C C . GLN A 1 84 ? -0.197 3.912 31.663 1.00 83.19 84 GLN A C 1
ATOM 635 O O . GLN A 1 84 ? 0.689 3.211 31.164 1.00 83.19 84 GLN A O 1
ATOM 640 N N . GLY A 1 85 ? -0.093 5.241 31.753 1.00 85.06 85 GLY A N 1
ATOM 641 C CA . GLY A 1 85 ? 1.072 6.035 31.368 1.00 85.06 85 GLY A CA 1
ATOM 642 C C . GLY A 1 85 ? 2.141 6.137 32.460 1.00 85.06 85 GLY A C 1
ATOM 643 O O . GLY A 1 85 ? 2.256 5.269 33.323 1.00 85.06 85 GLY A O 1
ATOM 644 N N . SER A 1 86 ? 2.936 7.207 32.422 1.00 86.44 86 SER A N 1
ATOM 645 C CA . SER A 1 86 ? 4.039 7.463 33.352 1.00 86.44 86 SER A CA 1
ATOM 646 C C . SER A 1 86 ? 4.235 8.961 33.572 1.00 86.44 86 SER A C 1
ATOM 648 O O . SER A 1 86 ? 4.150 9.750 32.636 1.00 86.44 86 SER A O 1
ATOM 650 N N . ARG A 1 87 ? 4.597 9.331 34.805 1.00 86.00 87 ARG A N 1
ATOM 651 C CA . ARG A 1 87 ? 4.973 10.707 35.182 1.00 86.00 87 ARG A CA 1
ATOM 652 C C . ARG A 1 87 ? 6.440 11.031 34.896 1.00 86.00 87 ARG A C 1
ATOM 654 O O . ARG A 1 87 ? 6.906 12.127 35.192 1.00 86.00 87 ARG A O 1
ATOM 661 N N . PHE A 1 88 ? 7.207 10.056 34.415 1.00 85.44 88 PHE A N 1
ATOM 662 C CA . PHE A 1 88 ? 8.636 10.217 34.212 1.00 85.44 88 PHE A CA 1
ATOM 663 C C . PHE A 1 88 ? 8.919 10.862 32.852 1.00 85.44 88 PHE A C 1
ATOM 665 O O . PHE A 1 88 ? 8.571 10.314 31.803 1.00 85.44 88 PHE A O 1
ATOM 672 N N . CYS A 1 89 ? 9.610 12.004 32.882 1.00 83.75 89 CYS A N 1
ATOM 673 C CA . CYS A 1 89 ? 10.101 12.710 31.704 1.00 83.75 89 CYS A CA 1
ATOM 674 C C . CYS A 1 89 ? 11.604 13.007 31.855 1.00 83.75 89 CYS A C 1
ATOM 676 O O . CYS A 1 89 ? 11.989 13.702 32.802 1.00 83.75 89 CYS A O 1
ATOM 678 N N . PRO A 1 90 ? 12.463 12.570 30.914 1.00 84.31 90 PRO A N 1
ATOM 679 C CA . PRO A 1 90 ? 13.881 12.915 30.934 1.00 84.31 90 PRO A CA 1
ATOM 680 C C . PRO A 1 90 ? 14.110 14.441 30.894 1.00 84.31 90 PRO A C 1
ATOM 682 O O . PRO A 1 90 ? 13.500 15.127 30.065 1.00 84.31 90 PRO A O 1
ATOM 685 N N . PRO A 1 91 ? 15.015 14.998 31.725 1.00 82.06 91 PRO A N 1
ATOM 686 C CA . PRO A 1 91 ? 15.189 16.448 31.857 1.00 82.06 91 PRO A CA 1
ATOM 687 C C . PRO A 1 91 ? 15.680 17.112 30.563 1.00 82.06 91 PRO A C 1
ATOM 689 O O . PRO A 1 91 ? 15.235 18.206 30.236 1.00 82.06 91 PRO A O 1
ATOM 692 N N . VAL A 1 92 ? 16.522 16.423 29.783 1.00 82.00 92 VAL A N 1
ATOM 693 C CA . VAL A 1 92 ? 17.067 16.912 28.498 1.00 82.00 92 VAL A CA 1
ATOM 694 C C . VAL A 1 92 ? 15.964 17.175 27.461 1.00 82.00 92 VAL A C 1
ATOM 696 O O . VAL A 1 92 ? 16.098 18.039 26.599 1.00 82.00 92 VAL A O 1
ATOM 699 N N . ILE A 1 93 ? 14.855 16.435 27.541 1.00 84.12 93 ILE A N 1
ATOM 700 C CA . ILE A 1 93 ? 13.787 16.441 26.533 1.00 84.12 93 ILE A CA 1
ATOM 701 C C . ILE A 1 93 ? 12.567 17.242 27.026 1.00 84.12 93 ILE A C 1
ATOM 703 O O . ILE A 1 93 ? 11.766 17.709 26.212 1.00 84.12 93 ILE A O 1
ATOM 707 N N . ARG A 1 94 ? 12.442 17.470 28.342 1.00 85.06 94 ARG A N 1
ATOM 708 C CA . ARG A 1 94 ? 11.279 18.118 28.974 1.00 85.06 94 ARG A CA 1
ATOM 709 C C . ARG A 1 94 ? 10.936 19.469 28.345 1.00 85.06 94 ARG A C 1
ATOM 711 O O . ARG A 1 94 ? 9.787 19.692 27.971 1.00 85.06 94 ARG A O 1
ATOM 718 N N . ASP A 1 95 ? 11.932 20.325 28.122 1.00 85.31 95 ASP A N 1
ATOM 719 C CA . ASP A 1 95 ? 11.723 21.645 27.510 1.00 85.31 95 ASP A CA 1
ATOM 720 C C . ASP A 1 95 ? 11.211 21.560 26.066 1.00 85.31 95 ASP A C 1
ATOM 722 O O . ASP A 1 95 ? 10.430 22.406 25.624 1.00 85.31 95 ASP A O 1
ATOM 726 N N . ARG A 1 96 ? 11.637 20.539 25.312 1.00 84.06 96 ARG A N 1
ATOM 727 C CA . ARG A 1 96 ? 11.159 20.296 23.944 1.00 84.06 96 ARG A CA 1
ATOM 728 C C . ARG A 1 96 ? 9.692 19.877 23.954 1.00 84.06 96 ARG A C 1
ATOM 730 O O . ARG A 1 96 ? 8.899 20.476 23.235 1.00 84.06 96 ARG A O 1
ATOM 737 N N . ILE A 1 97 ? 9.325 18.932 24.817 1.00 85.88 97 ILE A N 1
ATOM 738 C CA . ILE A 1 97 ? 7.942 18.448 24.943 1.00 85.88 97 ILE A CA 1
ATOM 739 C C . ILE A 1 97 ? 7.010 19.575 25.401 1.00 85.88 97 ILE A C 1
ATOM 741 O O . ILE A 1 97 ? 5.927 19.742 24.843 1.00 85.88 97 ILE A O 1
ATOM 745 N N . LEU A 1 98 ? 7.442 20.415 26.348 1.00 86.88 98 LEU A N 1
ATOM 746 C CA . LEU A 1 98 ? 6.670 21.587 26.773 1.00 86.88 98 LEU A CA 1
ATOM 747 C C . LEU A 1 98 ? 6.395 22.553 25.613 1.00 86.88 98 LEU A C 1
ATOM 749 O O . LEU A 1 98 ? 5.278 23.063 25.489 1.00 86.88 98 LEU A O 1
ATOM 753 N N . ARG A 1 99 ? 7.378 22.793 24.732 1.00 85.81 99 ARG A N 1
ATOM 754 C CA . ARG A 1 99 ? 7.174 23.612 23.523 1.00 85.81 99 ARG A CA 1
ATOM 755 C C . ARG A 1 99 ? 6.161 22.979 22.568 1.00 85.81 99 ARG A C 1
ATOM 757 O O . ARG A 1 99 ? 5.296 23.698 22.064 1.00 85.81 99 ARG A O 1
ATOM 764 N N . ASP A 1 100 ? 6.230 21.668 22.362 1.00 84.69 100 ASP A N 1
ATOM 765 C CA . ASP A 1 100 ? 5.318 20.942 21.471 1.00 84.69 100 ASP A CA 1
ATOM 766 C C . ASP A 1 100 ? 3.872 20.957 22.000 1.00 84.69 100 ASP A C 1
ATOM 768 O O . ASP A 1 100 ? 2.946 21.280 21.252 1.00 84.69 100 ASP A O 1
ATOM 772 N N . ILE A 1 101 ? 3.668 20.752 23.309 1.00 84.50 101 ILE A N 1
ATOM 773 C CA . ILE A 1 101 ? 2.348 20.863 23.959 1.00 84.50 101 ILE A CA 1
ATOM 774 C C . ILE A 1 101 ? 1.788 22.280 23.815 1.00 84.50 101 ILE A C 1
ATOM 776 O O . ILE A 1 101 ? 0.621 22.459 23.455 1.00 84.50 101 ILE A O 1
ATOM 780 N N . ARG A 1 102 ? 2.605 23.310 24.075 1.00 85.12 102 ARG A N 1
ATOM 781 C CA . ARG A 1 102 ? 2.180 24.714 23.942 1.00 85.12 102 ARG A CA 1
ATOM 782 C C . ARG A 1 102 ? 1.763 25.025 22.504 1.00 85.12 102 ARG A C 1
ATOM 784 O O . ARG A 1 102 ? 0.718 25.638 22.296 1.00 85.12 102 ARG A O 1
ATOM 791 N N . ARG A 1 103 ? 2.519 24.546 21.511 1.00 82.38 103 ARG A N 1
ATOM 792 C CA . ARG A 1 103 ? 2.181 24.696 20.089 1.00 82.38 103 ARG A CA 1
ATOM 793 C C . ARG A 1 103 ? 0.883 23.972 19.723 1.00 82.38 103 ARG A C 1
ATOM 795 O O . ARG A 1 103 ? 0.050 24.543 19.025 1.00 82.38 103 ARG A O 1
ATOM 802 N N . PHE A 1 104 ? 0.686 22.750 20.217 1.00 80.75 104 PHE A N 1
ATOM 803 C CA . PHE A 1 104 ? -0.546 21.991 20.004 1.00 80.75 104 PHE A CA 1
ATOM 804 C C . PHE A 1 104 ? -1.774 22.699 20.593 1.00 80.75 104 PHE A C 1
ATOM 806 O O . PHE A 1 104 ? -2.804 22.786 19.925 1.00 80.75 104 PHE A O 1
ATOM 813 N N . ARG A 1 105 ? -1.656 23.264 21.802 1.00 81.25 105 ARG A N 1
ATOM 814 C CA . ARG A 1 105 ? -2.731 24.036 22.449 1.00 81.25 105 ARG A CA 1
ATOM 815 C C . ARG A 1 105 ? -3.066 25.322 21.701 1.00 81.25 105 ARG A C 1
ATOM 817 O O . ARG A 1 105 ? -4.237 25.661 21.585 1.00 81.25 105 ARG A O 1
ATOM 824 N N . LEU A 1 106 ? -2.062 26.017 21.166 1.00 77.81 106 LEU A N 1
ATOM 825 C CA . LEU A 1 106 ? -2.284 27.197 20.322 1.00 77.81 106 LEU A CA 1
ATOM 826 C C . LEU A 1 106 ? -3.048 26.844 19.039 1.00 77.81 106 LEU A C 1
ATOM 828 O O . LEU A 1 106 ? -3.896 27.616 18.605 1.00 77.81 106 LEU A O 1
ATOM 832 N N . ALA A 1 107 ? -2.777 25.673 18.458 1.00 71.31 107 ALA A N 1
ATOM 833 C CA . ALA A 1 107 ? -3.479 25.188 17.272 1.00 71.31 107 ALA A CA 1
ATOM 834 C C . ALA A 1 107 ? -4.901 24.666 17.563 1.00 71.31 107 ALA A C 1
ATOM 836 O O . ALA A 1 107 ? -5.702 24.573 16.637 1.00 71.31 107 ALA A O 1
ATOM 837 N N . ASN A 1 108 ? -5.226 24.335 18.820 1.00 69.56 108 ASN A N 1
ATOM 838 C CA . ASN A 1 108 ? -6.519 23.773 19.227 1.00 69.56 108 ASN A CA 1
ATOM 839 C C . ASN A 1 108 ? -7.119 24.561 20.407 1.00 69.56 108 ASN A C 1
ATOM 841 O O . ASN A 1 108 ? -7.189 24.045 21.525 1.00 69.56 108 ASN A O 1
ATOM 845 N N . PRO A 1 109 ? -7.574 25.808 20.184 1.00 62.53 109 PRO A N 1
ATOM 846 C CA . PRO A 1 109 ? -8.085 26.671 21.251 1.00 62.53 109 PRO A CA 1
ATOM 847 C C . PRO A 1 109 ? -9.386 26.163 21.897 1.00 62.53 109 PRO A C 1
ATOM 849 O O . PRO A 1 109 ? -9.727 26.614 22.987 1.00 62.53 109 PRO A O 1
ATOM 852 N N . HIS A 1 110 ? -10.094 25.237 21.240 1.00 58.81 110 HIS A N 1
ATOM 853 C CA . HIS A 1 110 ? -11.348 24.639 21.712 1.00 58.81 110 HIS A CA 1
ATOM 854 C C . HIS A 1 110 ? -11.160 23.458 22.675 1.00 58.81 110 HIS A C 1
ATOM 856 O O . HIS A 1 110 ? -12.137 23.005 23.263 1.00 58.81 110 HIS A O 1
ATOM 862 N N . LEU A 1 111 ? -9.937 22.942 22.832 1.00 61.28 111 LEU A N 1
ATOM 863 C CA . LEU A 1 111 ? -9.669 21.858 23.771 1.00 61.28 111 LEU A CA 1
ATOM 864 C C . LEU A 1 111 ? -9.670 22.421 25.201 1.00 61.28 111 LEU A C 1
ATOM 866 O O . LEU A 1 111 ? -8.937 23.371 25.486 1.00 61.28 111 LEU A O 1
ATOM 870 N N . GLU A 1 112 ? -10.505 21.866 26.083 1.00 54.69 112 GLU A N 1
ATOM 871 C CA . GLU A 1 112 ? -10.650 22.353 27.460 1.00 54.69 112 GLU A CA 1
ATOM 872 C C . GLU A 1 112 ? -9.294 22.435 28.181 1.00 54.69 112 GLU A C 1
ATOM 874 O O . GLU A 1 112 ? -8.504 21.487 28.208 1.00 54.69 112 GLU A O 1
ATOM 879 N N . LYS A 1 113 ? -9.009 23.600 28.773 1.00 59.50 113 LYS A N 1
ATOM 880 C CA . LYS A 1 113 ? -7.734 23.916 29.437 1.00 59.50 113 LYS A CA 1
ATOM 881 C C . LYS A 1 113 ? -7.717 23.432 30.889 1.00 59.50 113 LYS A C 1
ATOM 883 O O . LYS A 1 113 ? -7.408 24.209 31.786 1.00 59.50 113 LYS A O 1
ATOM 888 N N . ASN A 1 114 ? -8.055 22.168 31.126 1.00 60.56 114 ASN A N 1
ATOM 889 C CA . ASN A 1 114 ? -8.227 21.677 32.497 1.00 60.56 114 ASN A CA 1
ATOM 890 C C . ASN A 1 114 ? -6.889 21.420 33.220 1.00 60.56 114 ASN A C 1
ATOM 892 O O . ASN A 1 114 ? -6.866 21.400 34.443 1.00 60.56 114 ASN A O 1
ATOM 896 N N . LEU A 1 115 ? -5.779 21.268 32.485 1.00 70.69 115 LEU A N 1
ATOM 897 C CA . LEU A 1 115 ? -4.438 21.014 33.036 1.00 70.69 115 LEU A CA 1
ATOM 898 C C . LEU A 1 115 ? -3.397 21.960 32.421 1.00 70.69 115 LEU A C 1
ATOM 900 O O . LEU A 1 115 ? -3.483 22.300 31.236 1.00 70.69 115 LEU A O 1
ATOM 904 N N . THR A 1 116 ? -2.368 22.360 33.170 1.00 80.38 116 THR A N 1
ATOM 905 C CA . THR A 1 116 ? -1.176 23.049 32.630 1.00 80.38 116 THR A CA 1
ATOM 906 C C . THR A 1 116 ? -0.335 22.106 31.754 1.00 80.38 116 THR A C 1
ATOM 908 O O . THR A 1 116 ? -0.648 20.923 31.626 1.00 80.38 116 THR A O 1
ATOM 911 N N . ALA A 1 117 ? 0.659 22.622 31.020 1.00 79.56 117 ALA A N 1
ATOM 912 C CA . ALA A 1 117 ? 1.481 21.767 30.152 1.00 79.56 117 ALA A CA 1
ATOM 913 C C . ALA A 1 117 ? 2.390 20.854 30.988 1.00 79.56 117 ALA A C 1
ATOM 915 O O . ALA A 1 117 ? 2.632 19.710 30.622 1.00 79.56 117 ALA A O 1
ATOM 916 N N . GLU A 1 118 ? 2.844 21.370 32.123 1.00 83.81 118 GLU A N 1
ATOM 917 C CA . GLU A 1 118 ? 3.659 20.698 33.119 1.00 83.81 118 GLU A CA 1
ATOM 918 C C . GLU A 1 118 ? 2.845 19.608 33.837 1.00 83.81 118 GLU A C 1
ATOM 920 O O . GLU A 1 118 ? 3.270 18.456 33.868 1.00 83.81 118 GLU A O 1
ATOM 925 N N . GLU A 1 119 ? 1.623 19.920 34.286 1.00 83.81 119 GLU A N 1
ATOM 926 C CA . GLU A 1 119 ? 0.694 18.927 34.856 1.00 83.81 119 GLU A CA 1
ATOM 927 C C . GLU A 1 119 ? 0.311 17.831 33.859 1.00 83.81 119 GLU A C 1
ATOM 929 O O . GLU A 1 119 ? 0.088 16.688 34.253 1.00 83.81 119 GLU A O 1
ATOM 934 N N . LEU A 1 120 ? 0.233 18.166 32.566 1.00 83.00 120 LEU A N 1
ATOM 935 C CA . LEU A 1 120 ? -0.059 17.181 31.533 1.00 83.00 120 LEU A CA 1
ATOM 936 C C . LEU A 1 120 ? 1.084 16.175 31.384 1.00 83.00 120 LEU A C 1
ATOM 938 O O . LEU A 1 120 ? 0.793 15.010 31.192 1.00 83.00 120 LEU A O 1
ATOM 942 N N . ILE A 1 121 ? 2.351 16.595 31.476 1.00 83.88 121 ILE A N 1
ATOM 943 C CA . ILE A 1 121 ? 3.506 15.678 31.419 1.00 83.88 121 ILE A CA 1
ATOM 944 C C . ILE A 1 121 ? 3.561 14.791 32.667 1.00 83.88 121 ILE A C 1
ATOM 946 O O . ILE A 1 121 ? 3.907 13.616 32.577 1.00 83.88 121 ILE A O 1
ATOM 950 N N . ASP A 1 122 ? 3.200 15.349 33.820 1.00 85.12 122 ASP A N 1
ATOM 951 C CA . ASP A 1 122 ? 3.294 14.668 35.110 1.00 85.12 122 ASP A CA 1
ATOM 952 C C . ASP A 1 122 ? 2.038 13.802 35.415 1.00 85.12 122 ASP A C 1
ATOM 954 O O . ASP A 1 122 ? 1.886 13.279 36.525 1.00 85.12 122 ASP A O 1
ATOM 958 N N . SER A 1 123 ? 1.129 13.619 34.445 1.00 86.31 123 SER A N 1
ATOM 959 C CA . SER A 1 123 ? -0.089 12.805 34.576 1.00 86.31 123 SER A CA 1
ATOM 960 C C . SER A 1 123 ? 0.152 11.316 34.283 1.00 86.31 123 SER A C 1
ATOM 962 O O . SER A 1 123 ? 0.980 10.942 33.458 1.00 86.31 123 SER A O 1
ATOM 964 N N . MET A 1 124 ? -0.631 10.436 34.922 1.00 85.12 124 MET A N 1
ATOM 965 C CA . MET A 1 124 ? -0.645 8.995 34.602 1.00 85.12 124 MET A CA 1
ATOM 966 C C . MET A 1 124 ? -1.437 8.669 33.327 1.00 85.12 124 MET A C 1
ATOM 968 O O . MET A 1 124 ? -1.377 7.541 32.841 1.00 85.12 124 MET A O 1
ATOM 972 N N . ASP A 1 125 ? -2.176 9.632 32.775 1.00 84.88 125 ASP A N 1
ATOM 973 C CA . ASP A 1 125 ? -2.912 9.474 31.512 1.00 84.88 125 ASP A CA 1
ATOM 974 C C . ASP A 1 125 ? -2.045 9.742 30.277 1.00 84.88 125 ASP A C 1
ATOM 976 O O . ASP A 1 125 ? -2.512 9.631 29.138 1.00 84.88 125 ASP A O 1
ATOM 980 N N . THR A 1 126 ? -0.781 10.093 30.501 1.00 88.00 126 THR A N 1
ATOM 981 C CA . THR A 1 126 ? 0.185 10.448 29.469 1.00 88.00 126 THR A CA 1
ATOM 982 C C . THR A 1 126 ? 1.476 9.662 29.623 1.00 88.00 126 THR A C 1
ATOM 984 O O . THR A 1 126 ? 1.814 9.223 30.717 1.00 88.00 126 THR A O 1
ATOM 987 N N . ALA A 1 127 ? 2.217 9.493 28.534 1.00 90.69 127 ALA A N 1
ATOM 988 C CA . ALA A 1 127 ? 3.567 8.942 28.565 1.00 90.69 127 ALA A CA 1
ATOM 989 C C . ALA A 1 127 ? 4.459 9.655 27.548 1.00 90.69 127 ALA A C 1
ATOM 991 O O . ALA A 1 127 ? 4.023 9.972 26.435 1.00 90.69 127 ALA A O 1
ATOM 992 N N . VAL A 1 128 ? 5.716 9.889 27.924 1.00 90.06 128 VAL A N 1
ATOM 993 C CA . VAL A 1 128 ? 6.737 10.389 27.003 1.00 90.06 128 VAL A CA 1
ATOM 994 C C . VAL A 1 128 ? 7.278 9.211 26.208 1.00 90.06 128 VAL A C 1
ATOM 996 O O . VAL A 1 128 ? 7.711 8.209 26.774 1.00 90.06 128 VAL A O 1
ATOM 999 N N . VAL A 1 129 ? 7.266 9.328 24.885 1.00 90.88 129 VAL A N 1
ATOM 1000 C CA . VAL A 1 129 ? 7.688 8.255 23.984 1.00 90.88 129 VAL A CA 1
ATOM 1001 C C . VAL A 1 129 ? 8.784 8.725 23.047 1.00 90.88 129 VAL A C 1
ATOM 1003 O O . VAL A 1 129 ? 8.811 9.875 22.595 1.00 90.88 129 VAL A O 1
ATOM 1006 N N . GLU A 1 130 ? 9.675 7.803 22.722 1.00 90.81 130 GLU A N 1
ATOM 1007 C CA . GLU A 1 130 ? 10.542 7.920 21.570 1.00 90.81 130 GLU A CA 1
ATOM 1008 C C . GLU A 1 130 ? 9.739 7.639 20.299 1.00 90.81 130 GLU A C 1
ATOM 1010 O O . GLU A 1 130 ? 8.943 6.702 20.234 1.00 90.81 130 GLU A O 1
ATOM 1015 N N . VAL A 1 131 ? 9.947 8.469 19.285 1.00 91.56 131 VAL A N 1
ATOM 1016 C CA . VAL A 1 131 ? 9.228 8.435 18.019 1.00 91.56 131 VAL A CA 1
ATOM 1017 C C . VAL A 1 131 ? 10.250 8.241 16.906 1.00 91.56 131 VAL A C 1
ATOM 1019 O O . VAL A 1 131 ? 11.113 9.093 16.710 1.00 91.56 131 VAL A O 1
ATOM 1022 N N . ALA A 1 132 ? 10.167 7.136 16.173 1.00 90.94 132 ALA A N 1
ATOM 1023 C CA . ALA A 1 132 ? 11.086 6.799 15.092 1.00 90.94 132 ALA A CA 1
ATOM 1024 C C . ALA A 1 132 ? 10.317 6.498 13.807 1.00 90.94 132 ALA A C 1
ATOM 1026 O O . ALA A 1 132 ? 9.279 5.846 13.835 1.00 90.94 132 AL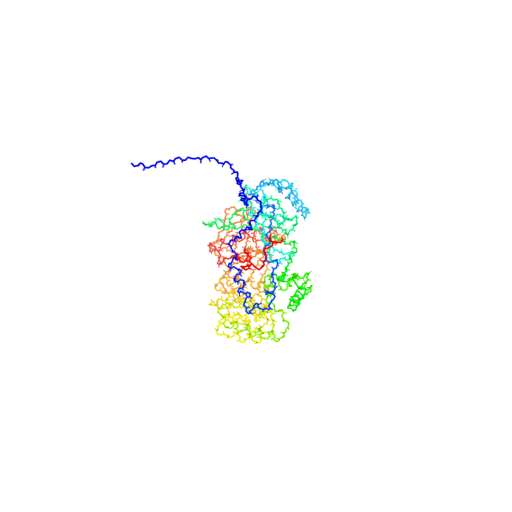A A O 1
ATOM 1027 N N . GLY A 1 133 ? 10.824 6.931 12.661 1.00 88.50 133 GLY A N 1
ATOM 1028 C CA . GLY A 1 133 ? 10.215 6.603 11.379 1.00 88.50 133 GLY A CA 1
ATOM 1029 C C . GLY A 1 133 ? 11.232 6.559 10.254 1.00 88.50 133 GLY A C 1
ATOM 1030 O O . GLY A 1 133 ? 12.320 7.125 10.359 1.00 88.50 133 GLY A O 1
ATOM 1031 N N . ASP A 1 134 ? 10.866 5.853 9.192 1.00 86.69 134 ASP A N 1
ATOM 1032 C CA . ASP A 1 134 ? 11.696 5.665 8.010 1.00 86.69 134 ASP A CA 1
ATOM 1033 C C . ASP A 1 134 ? 11.044 6.396 6.843 1.00 86.69 134 ASP A C 1
ATOM 1035 O O . ASP A 1 134 ? 10.009 5.976 6.325 1.00 86.69 134 ASP A O 1
ATOM 1039 N N . ILE A 1 135 ? 11.636 7.520 6.441 1.00 84.12 135 ILE A N 1
ATOM 1040 C CA . ILE A 1 135 ? 11.156 8.272 5.284 1.00 84.12 135 ILE A CA 1
ATOM 1041 C C . ILE A 1 135 ? 11.610 7.524 4.025 1.00 84.12 135 ILE A C 1
ATOM 1043 O O . ILE A 1 135 ? 12.821 7.299 3.867 1.00 84.12 135 ILE A O 1
ATOM 1047 N N . PRO A 1 136 ? 10.682 7.149 3.123 1.00 77.75 136 PRO A N 1
ATOM 1048 C CA . PRO A 1 136 ? 11.033 6.416 1.921 1.00 77.75 136 PRO A CA 1
ATOM 1049 C C . PRO A 1 136 ? 11.937 7.233 0.992 1.00 77.75 136 PRO A C 1
ATOM 1051 O O . PRO A 1 136 ? 11.991 8.469 1.014 1.00 77.75 136 PRO A O 1
ATOM 1054 N N . ALA A 1 137 ? 12.681 6.511 0.162 1.00 74.62 137 ALA A N 1
ATOM 1055 C CA . ALA A 1 137 ? 13.500 7.087 -0.892 1.00 74.62 137 ALA A CA 1
ATOM 1056 C C . ALA A 1 137 ? 12.668 7.980 -1.825 1.00 74.62 137 ALA A C 1
ATOM 1058 O O . ALA A 1 137 ? 11.579 7.602 -2.248 1.00 74.62 137 ALA A O 1
ATOM 1059 N N . GLY A 1 138 ? 13.180 9.168 -2.155 1.00 71.75 138 GLY A N 1
ATOM 1060 C CA . GLY A 1 138 ? 12.485 10.099 -3.051 1.00 71.75 138 GLY A CA 1
ATOM 1061 C C . GLY A 1 138 ? 11.163 10.677 -2.530 1.00 71.75 138 GLY A C 1
ATOM 1062 O O . GLY A 1 138 ? 10.440 11.297 -3.313 1.00 71.75 138 GLY A O 1
ATOM 1063 N N . ALA A 1 139 ? 10.846 10.511 -1.239 1.00 77.69 139 ALA A N 1
ATOM 1064 C CA . ALA A 1 139 ? 9.646 11.080 -0.634 1.00 77.69 139 ALA A CA 1
ATOM 1065 C C . ALA A 1 139 ? 9.576 12.600 -0.852 1.00 77.69 139 ALA A C 1
ATOM 1067 O O . ALA A 1 139 ? 10.494 13.346 -0.499 1.00 77.69 139 ALA A O 1
ATOM 1068 N N . GLN A 1 140 ? 8.462 13.067 -1.415 1.00 77.56 140 GLN A N 1
ATOM 1069 C CA . GLN A 1 140 ? 8.213 14.495 -1.594 1.00 77.56 140 GLN A CA 1
ATOM 1070 C C . GLN A 1 140 ? 7.803 15.157 -0.275 1.00 77.56 140 GLN A C 1
ATOM 1072 O O . GLN A 1 140 ? 7.405 14.497 0.688 1.00 77.56 140 GLN A O 1
ATOM 1077 N N . GLU A 1 141 ? 7.894 16.483 -0.231 1.00 84.81 141 GLU A N 1
ATOM 1078 C CA . GLU A 1 141 ? 7.304 17.265 0.853 1.00 84.81 141 GLU A CA 1
ATOM 1079 C C . GLU A 1 141 ? 5.794 16.980 0.930 1.00 84.81 141 GLU A C 1
ATOM 1081 O O . GLU A 1 141 ? 5.098 16.963 -0.086 1.00 84.81 141 GLU A O 1
ATOM 1086 N N . GLY A 1 142 ? 5.297 16.711 2.135 1.00 85.94 142 GLY A N 1
ATOM 1087 C CA . GLY A 1 142 ? 3.917 16.310 2.398 1.00 85.94 142 GLY A CA 1
ATOM 1088 C C . GLY A 1 142 ? 3.641 14.809 2.269 1.00 85.94 142 GLY A C 1
ATOM 1089 O O . GLY A 1 142 ? 2.538 14.386 2.611 1.00 85.94 142 GLY A O 1
ATOM 1090 N N . ALA A 1 143 ? 4.605 13.995 1.817 1.00 84.50 143 ALA A N 1
ATOM 1091 C CA . ALA A 1 143 ? 4.435 12.544 1.769 1.00 84.50 143 ALA A CA 1
ATOM 1092 C C . ALA A 1 143 ? 4.202 11.979 3.176 1.00 84.50 143 ALA A C 1
ATOM 1094 O O . ALA A 1 143 ? 4.902 12.344 4.127 1.00 84.50 143 ALA A O 1
ATOM 1095 N N . VAL A 1 144 ? 3.212 11.095 3.295 1.00 88.38 144 VAL A N 1
ATOM 1096 C CA . VAL A 1 144 ? 2.893 10.422 4.554 1.00 88.38 144 VAL A CA 1
ATOM 1097 C C . VAL A 1 144 ? 3.708 9.147 4.701 1.00 88.38 144 VAL A C 1
ATOM 1099 O O . VAL A 1 144 ? 3.986 8.467 3.717 1.00 88.38 144 VAL A O 1
ATOM 1102 N N . PHE A 1 145 ? 4.088 8.822 5.928 1.00 89.06 145 PHE A N 1
ATOM 1103 C CA . PHE A 1 145 ? 4.769 7.576 6.256 1.00 89.06 145 PHE A CA 1
ATOM 1104 C C . PHE A 1 145 ? 4.388 7.127 7.665 1.00 89.06 145 PHE A C 1
ATOM 1106 O O . PHE A 1 145 ? 3.835 7.887 8.468 1.00 89.06 145 PHE A O 1
ATOM 1113 N N . ASP A 1 146 ? 4.667 5.867 7.967 1.00 90.06 146 ASP A N 1
ATOM 1114 C CA . ASP A 1 146 ? 4.371 5.316 9.279 1.00 90.06 146 ASP A CA 1
ATOM 1115 C C . ASP A 1 146 ? 5.478 5.604 10.280 1.00 90.06 146 ASP A C 1
ATOM 1117 O O . ASP A 1 146 ? 6.665 5.620 9.957 1.00 90.06 146 ASP A O 1
ATOM 1121 N N . VAL A 1 147 ? 5.074 5.741 11.535 1.00 91.06 147 VAL A N 1
ATOM 1122 C CA . VAL A 1 147 ? 5.983 6.056 12.630 1.00 91.06 147 VAL A CA 1
ATOM 1123 C C . VAL A 1 147 ? 5.804 5.028 13.735 1.00 91.06 147 VAL A C 1
ATOM 1125 O O . VAL A 1 147 ? 4.684 4.641 14.053 1.00 91.06 147 VAL A O 1
ATOM 1128 N N . VAL A 1 148 ? 6.899 4.567 14.317 1.00 90.94 148 VAL A N 1
ATOM 1129 C CA . VAL A 1 148 ? 6.928 3.686 15.482 1.00 90.94 148 VAL A CA 1
ATOM 1130 C C . VAL A 1 148 ? 7.118 4.542 16.729 1.00 90.94 148 VAL A C 1
ATOM 1132 O O . VAL A 1 148 ? 7.932 5.464 16.743 1.00 90.94 148 VAL A O 1
ATOM 1135 N N . VAL A 1 149 ? 6.353 4.242 17.772 1.00 90.38 149 VAL A N 1
ATOM 1136 C CA . VAL A 1 149 ? 6.463 4.864 19.090 1.00 90.38 149 VAL A CA 1
ATOM 1137 C C . VAL A 1 149 ? 6.886 3.818 20.112 1.00 90.38 149 VAL A C 1
ATOM 1139 O O . VAL A 1 149 ? 6.376 2.699 20.095 1.00 90.38 149 VAL A O 1
ATOM 1142 N N . SER A 1 150 ? 7.810 4.174 20.999 1.00 89.50 150 SER A N 1
ATOM 1143 C CA . SER A 1 150 ? 8.301 3.293 22.060 1.00 89.50 150 SER A CA 1
ATOM 1144 C C . SER A 1 150 ? 8.431 4.060 23.370 1.00 89.50 150 SER A C 1
ATOM 1146 O O . SER A 1 150 ? 9.020 5.138 23.407 1.00 89.50 150 SER A O 1
ATOM 1148 N N . ALA A 1 151 ? 7.877 3.506 24.448 1.00 85.38 151 ALA A N 1
ATOM 1149 C CA . ALA A 1 151 ? 8.024 4.049 25.801 1.00 85.38 151 ALA A CA 1
ATOM 1150 C C . ALA A 1 151 ? 9.217 3.445 26.567 1.00 85.38 151 ALA A C 1
ATOM 1152 O O . ALA A 1 151 ? 9.565 3.930 27.643 1.00 85.38 151 ALA A O 1
ATOM 1153 N N . THR A 1 152 ? 9.850 2.395 26.029 1.00 76.69 152 THR A N 1
ATOM 1154 C CA . THR A 1 152 ? 10.823 1.553 26.747 1.00 76.69 152 THR A CA 1
ATO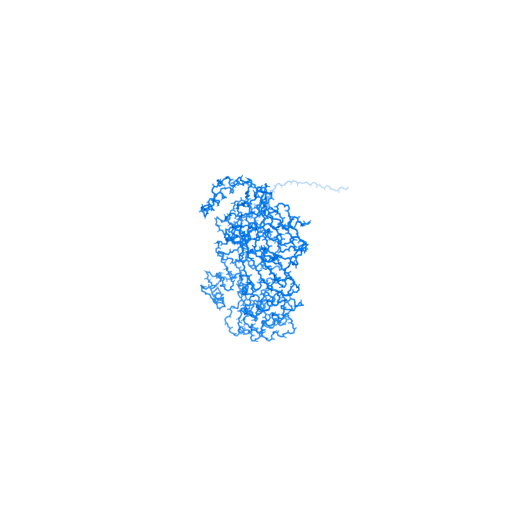M 1155 C C . THR A 1 152 ? 12.057 2.324 27.224 1.00 76.69 152 THR A C 1
ATOM 1157 O O . THR A 1 152 ? 12.552 2.076 28.320 1.00 76.69 152 THR A O 1
ATOM 1160 N N . SER A 1 153 ? 12.564 3.257 26.413 1.00 68.50 153 SER A N 1
ATOM 1161 C CA . SER A 1 153 ? 13.763 4.052 26.718 1.00 68.50 153 SER A CA 1
ATOM 1162 C C . SER A 1 153 ? 13.458 5.327 27.510 1.00 68.50 153 SER A C 1
ATOM 1164 O O . SER A 1 153 ? 14.338 5.858 28.187 1.00 68.50 153 SER A O 1
ATOM 1166 N N . THR A 1 154 ? 12.226 5.831 27.425 1.00 67.81 154 THR A N 1
ATOM 1167 C CA . THR A 1 154 ? 11.867 7.180 27.875 1.00 67.81 154 THR A CA 1
ATOM 1168 C C . THR A 1 154 ? 11.035 7.214 29.143 1.00 67.81 154 THR A C 1
ATOM 1170 O O . THR A 1 154 ? 11.188 8.171 29.894 1.00 67.81 154 THR A O 1
ATOM 1173 N N . SER A 1 155 ? 10.182 6.215 29.391 1.00 74.19 155 SER A N 1
ATOM 1174 C CA . SER A 1 155 ? 9.209 6.214 30.492 1.00 74.19 155 SER A CA 1
ATOM 1175 C C . SER A 1 155 ? 9.008 4.799 31.064 1.00 74.19 155 SER A C 1
ATOM 1177 O O . SER A 1 155 ? 8.075 4.099 30.655 1.00 74.19 155 SER A O 1
ATOM 1179 N N . PRO A 1 156 ? 9.844 4.377 32.033 1.00 74.81 156 PRO A N 1
ATOM 1180 C CA . PRO A 1 156 ? 9.883 2.998 32.530 1.00 74.81 156 PRO A CA 1
ATOM 1181 C C . PRO A 1 156 ? 8.609 2.551 33.267 1.00 74.81 156 PRO A C 1
ATOM 1183 O O . PRO A 1 156 ? 8.343 1.354 33.322 1.00 74.81 156 PRO A O 1
ATOM 1186 N N . ASP A 1 157 ? 7.801 3.482 33.789 1.00 80.88 157 ASP A N 1
ATOM 1187 C CA . ASP A 1 157 ? 6.564 3.145 34.521 1.00 80.88 157 ASP A CA 1
ATOM 1188 C C . ASP A 1 157 ? 5.344 2.927 33.610 1.00 80.88 157 ASP A C 1
ATOM 1190 O O . ASP A 1 157 ? 4.257 2.600 34.093 1.00 80.88 157 ASP A O 1
ATOM 1194 N N . THR A 1 158 ? 5.498 3.126 32.298 1.00 83.19 158 THR A N 1
ATOM 1195 C CA . THR A 1 158 ? 4.403 2.957 31.336 1.00 83.19 158 THR A CA 1
ATOM 1196 C C . THR A 1 158 ? 3.998 1.488 31.280 1.00 83.19 158 THR A C 1
ATOM 1198 O O . THR A 1 158 ? 4.849 0.611 31.172 1.00 83.19 158 THR A O 1
ATOM 1201 N N . ARG A 1 159 ? 2.693 1.202 31.317 1.00 82.25 159 ARG A N 1
ATOM 1202 C CA . ARG A 1 159 ? 2.149 -0.166 31.223 1.00 82.25 159 ARG A CA 1
ATOM 1203 C C . ARG A 1 159 ? 1.606 -0.489 29.837 1.00 82.25 159 ARG A C 1
ATOM 1205 O O . ARG A 1 159 ? 1.712 -1.629 29.388 1.00 82.25 159 ARG A O 1
ATOM 1212 N N . SER A 1 160 ? 1.010 0.488 29.156 1.00 83.00 160 SER A N 1
ATOM 1213 C CA . SER A 1 160 ? 0.485 0.301 27.803 1.00 83.00 160 SER A CA 1
ATOM 1214 C C . SER A 1 160 ? 0.379 1.616 27.042 1.00 83.00 160 SER A C 1
ATOM 1216 O O . SER A 1 160 ? -0.019 2.627 27.612 1.00 83.00 160 SER A O 1
ATOM 1218 N N . LEU A 1 161 ? 0.671 1.574 25.740 1.00 84.56 161 LEU A N 1
ATOM 1219 C CA . LEU A 1 161 ? 0.391 2.652 24.785 1.00 84.56 161 LEU A CA 1
ATOM 1220 C C . LEU A 1 161 ? -0.925 2.444 24.005 1.00 84.56 161 LEU A C 1
ATOM 1222 O O . LEU A 1 161 ? -1.219 3.189 23.070 1.00 84.56 161 LEU A O 1
ATOM 1226 N N . ALA A 1 162 ? -1.706 1.412 24.340 1.00 81.88 162 ALA A N 1
ATOM 1227 C CA . ALA A 1 162 ? -2.932 1.070 23.623 1.00 81.88 162 ALA A CA 1
ATOM 1228 C C . ALA A 1 162 ? -4.028 2.132 23.820 1.00 81.88 162 ALA A C 1
ATOM 1230 O O . ALA A 1 162 ? -4.301 2.534 24.947 1.00 81.88 162 ALA A O 1
ATOM 1231 N N . GLY A 1 163 ? -4.669 2.554 22.724 1.00 76.38 163 GLY A N 1
ATOM 1232 C CA . GLY A 1 163 ? -5.702 3.603 22.738 1.00 76.38 163 GLY A CA 1
ATOM 1233 C C . GLY A 1 163 ? -5.151 5.020 22.933 1.00 76.38 163 GLY A C 1
ATOM 1234 O O . GLY A 1 163 ? -5.905 5.985 23.005 1.00 76.38 163 GLY A O 1
ATOM 1235 N N . GLY A 1 164 ? -3.825 5.158 23.014 1.00 85.50 164 GLY A N 1
ATOM 1236 C CA . GLY A 1 164 ? -3.181 6.453 23.119 1.00 85.50 164 GLY A CA 1
ATOM 1237 C C . GLY A 1 164 ? -3.191 7.217 21.798 1.00 85.50 164 GLY A C 1
ATOM 1238 O O . GLY A 1 164 ? -3.266 6.647 20.711 1.00 85.50 164 GLY A O 1
ATOM 1239 N N . HIS A 1 165 ? -3.027 8.529 21.881 1.00 88.19 165 HIS A N 1
ATOM 1240 C CA . HIS A 1 165 ? -2.853 9.402 20.724 1.00 88.19 165 HIS A CA 1
ATOM 1241 C C . HIS A 1 165 ? -1.552 10.202 20.857 1.00 88.19 165 HIS A C 1
ATOM 1243 O O . HIS A 1 165 ? -1.300 10.849 21.869 1.00 88.19 165 HIS A O 1
ATOM 1249 N N . LEU A 1 166 ? -0.715 10.169 19.825 1.00 90.81 166 LEU A N 1
ATOM 1250 C CA . LEU A 1 166 ? 0.521 10.935 19.745 1.00 90.81 166 LEU A CA 1
ATOM 1251 C C . LEU A 1 166 ? 0.213 12.397 19.402 1.00 90.81 166 LEU A C 1
ATOM 1253 O O . LEU A 1 166 ? -0.347 12.693 18.336 1.00 90.81 166 LEU A O 1
ATOM 1257 N N . LEU A 1 167 ? 0.621 13.308 20.286 1.00 90.06 167 LEU A N 1
ATOM 1258 C CA . LEU A 1 167 ? 0.584 14.744 20.022 1.00 90.06 167 LEU A CA 1
ATOM 1259 C C . LEU A 1 167 ? 1.588 15.133 18.925 1.00 90.06 167 LEU A C 1
ATOM 1261 O O . LEU A 1 167 ? 2.614 14.468 18.779 1.00 90.06 167 LEU A O 1
ATOM 1265 N N . PRO A 1 168 ? 1.335 16.220 18.168 1.00 90.06 168 PRO A N 1
ATOM 1266 C CA . PRO A 1 168 ? 2.248 16.668 17.126 1.00 90.06 168 PRO A CA 1
ATOM 1267 C C . PRO A 1 168 ? 3.666 16.897 17.647 1.00 90.06 168 PRO A C 1
ATOM 1269 O O . PRO A 1 168 ? 3.880 17.775 18.481 1.00 90.06 168 PRO A O 1
ATOM 1272 N N . CYS A 1 169 ? 4.625 16.148 17.111 1.00 90.50 169 CYS A N 1
ATOM 1273 C CA . CYS A 1 169 ? 6.041 16.277 17.432 1.00 90.50 169 CYS A CA 1
ATOM 1274 C C . CYS A 1 169 ? 6.893 16.412 16.164 1.00 90.50 169 CYS A C 1
ATOM 1276 O O . CYS A 1 169 ? 6.472 16.073 15.053 1.00 90.50 169 CYS A O 1
ATOM 1278 N N . GLU A 1 170 ? 8.100 16.944 16.334 1.00 90.62 170 GLU A N 1
ATOM 1279 C CA . GLU A 1 170 ? 9.083 17.113 15.263 1.00 90.62 170 GLU A CA 1
ATOM 1280 C C . GLU A 1 170 ? 10.119 15.989 15.286 1.00 90.62 170 GLU A C 1
ATOM 1282 O O . GLU A 1 170 ? 10.640 15.639 16.348 1.00 90.62 170 GLU A O 1
ATOM 1287 N N . LEU A 1 171 ? 10.454 15.467 14.107 1.00 88.88 171 LEU A N 1
ATOM 1288 C CA . LEU A 1 171 ? 11.438 14.411 13.896 1.00 88.88 171 LEU A CA 1
ATOM 1289 C C . LEU A 1 171 ? 12.658 14.959 13.149 1.00 88.88 171 LEU A C 1
ATOM 1291 O O . LEU A 1 171 ? 12.536 15.749 12.207 1.00 88.88 171 LEU A O 1
ATOM 1295 N N . GLN A 1 172 ? 13.837 14.531 13.588 1.00 85.94 172 GLN A N 1
ATOM 1296 C CA . GLN A 1 172 ? 15.148 14.994 13.135 1.00 85.94 172 GLN A CA 1
ATOM 1297 C C . GLN A 1 172 ? 16.065 13.794 12.864 1.00 85.94 172 GLN A C 1
ATOM 1299 O O . GLN A 1 172 ? 15.799 12.679 13.316 1.00 85.94 172 GLN A O 1
ATOM 1304 N N . ILE A 1 173 ? 17.162 14.012 12.142 1.00 80.69 173 ILE A N 1
ATOM 1305 C CA . ILE A 1 173 ? 18.196 12.990 11.954 1.00 80.69 173 ILE A CA 1
ATOM 1306 C C . ILE A 1 173 ? 19.112 13.035 13.188 1.00 80.69 173 ILE A C 1
ATOM 1308 O O . ILE A 1 173 ? 19.867 13.989 13.383 1.00 80.69 173 ILE A O 1
ATOM 1312 N N . LEU A 1 174 ? 19.009 12.027 14.057 1.00 65.56 174 LEU A N 1
ATOM 1313 C CA . LEU A 1 174 ? 19.850 11.892 15.253 1.00 65.56 174 LEU A CA 1
ATOM 1314 C C . LEU A 1 174 ? 21.001 10.915 14.977 1.00 65.56 174 LEU A C 1
ATOM 1316 O O . LEU A 1 174 ? 20.770 9.853 14.392 1.00 65.56 174 LEU A O 1
ATOM 1320 N N . GLN A 1 175 ? 22.220 11.221 15.440 1.00 55.19 175 GLN A N 1
ATOM 1321 C CA . GLN A 1 175 ? 23.286 10.214 15.488 1.00 55.19 175 GLN A CA 1
ATOM 1322 C C . GLN A 1 175 ? 22.913 9.101 16.479 1.00 55.19 175 GLN A C 1
ATOM 1324 O O . GLN A 1 175 ? 22.327 9.347 17.532 1.00 55.19 175 GLN A O 1
ATOM 1329 N N . ALA A 1 176 ? 23.275 7.856 16.156 1.00 51.06 176 ALA A N 1
ATOM 1330 C CA . ALA A 1 176 ? 23.007 6.690 17.002 1.00 51.06 176 ALA A CA 1
ATOM 1331 C C . ALA A 1 176 ? 23.730 6.732 18.368 1.00 51.06 176 ALA A C 1
ATOM 1333 O O . ALA A 1 176 ? 23.398 5.947 19.252 1.00 51.06 176 ALA A O 1
ATOM 1334 N N . THR A 1 177 ? 24.705 7.629 18.542 1.00 47.66 177 THR A N 1
ATOM 1335 C CA . THR A 1 177 ? 25.669 7.622 19.651 1.00 47.66 177 THR A CA 1
ATOM 1336 C C . THR A 1 177 ? 25.293 8.478 20.866 1.00 47.66 177 THR A C 1
ATOM 1338 O O . THR A 1 177 ? 25.800 8.182 21.943 1.00 47.66 177 THR A O 1
ATOM 1341 N N . SER A 1 178 ? 24.389 9.464 20.750 1.00 49.50 178 SER A N 1
ATOM 1342 C CA . SER A 1 178 ? 24.004 10.333 21.881 1.00 49.50 178 SER A CA 1
ATOM 1343 C C . SER A 1 178 ? 22.520 10.734 21.842 1.00 49.50 178 SER A C 1
ATOM 1345 O O . SER A 1 178 ? 22.062 11.278 20.834 1.00 49.50 178 SER A O 1
ATOM 1347 N N . PRO A 1 179 ? 21.747 10.541 22.932 1.00 47.06 179 PRO A N 1
ATOM 1348 C CA . PRO A 1 179 ? 20.380 11.043 23.052 1.00 47.06 179 PRO A CA 1
ATOM 1349 C C . PRO A 1 179 ? 20.394 12.567 23.265 1.00 47.06 179 PRO A C 1
ATOM 1351 O O . PRO A 1 179 ? 20.253 13.054 24.381 1.00 47.06 179 PRO A O 1
ATOM 1354 N N . GLY A 1 180 ? 20.601 13.331 22.192 1.00 52.66 180 GLY A N 1
ATOM 1355 C CA . GLY A 1 180 ? 20.598 14.798 22.249 1.00 52.66 180 GLY A CA 1
ATOM 1356 C C . GLY A 1 180 ? 21.300 15.494 21.086 1.00 52.66 180 GLY A C 1
ATOM 1357 O O . GLY A 1 180 ? 20.917 16.611 20.745 1.00 52.66 180 GLY A O 1
ATOM 1358 N N . ASP A 1 181 ? 22.251 14.825 20.430 1.00 50.06 181 ASP A N 1
ATOM 1359 C CA . ASP A 1 181 ? 23.003 15.419 19.324 1.00 50.06 181 ASP A CA 1
ATOM 1360 C C . ASP A 1 181 ? 22.275 15.171 17.997 1.00 50.06 181 ASP A C 1
ATOM 1362 O O . ASP A 1 181 ? 22.434 14.146 17.324 1.00 50.06 181 ASP A O 1
ATOM 1366 N N . ALA A 1 182 ? 21.412 16.123 17.638 1.00 52.25 182 ALA A N 1
ATOM 1367 C CA . ALA A 1 182 ? 20.899 16.230 16.281 1.00 52.25 182 ALA A CA 1
ATOM 1368 C C . ALA A 1 182 ? 22.044 16.646 15.347 1.00 52.25 182 ALA A C 1
ATOM 1370 O O . ALA A 1 182 ? 22.729 17.631 15.614 1.00 52.25 182 ALA A O 1
ATOM 1371 N N . ILE A 1 183 ? 22.238 15.906 14.251 1.00 47.97 183 ILE A N 1
ATOM 1372 C CA . ILE A 1 183 ? 23.253 16.228 13.227 1.00 47.97 183 ILE A CA 1
ATOM 1373 C C . ILE A 1 183 ? 22.923 17.579 12.584 1.00 47.97 183 ILE A C 1
ATOM 1375 O O . ILE A 1 183 ? 23.793 18.402 12.316 1.00 47.97 183 ILE A O 1
ATOM 1379 N N . GLU A 1 184 ? 21.628 17.811 12.391 1.00 52.78 184 GLU A N 1
ATOM 1380 C CA . GLU A 1 184 ? 21.059 19.029 11.853 1.00 52.78 184 GLU A CA 1
ATOM 1381 C C . GLU A 1 184 ? 19.906 19.436 12.771 1.00 52.78 184 GLU A C 1
ATOM 1383 O O . GLU A 1 184 ? 18.963 18.671 12.974 1.00 52.78 184 GLU A O 1
ATOM 1388 N N . GLY A 1 185 ? 19.921 20.659 13.305 1.00 60.56 185 GLY A N 1
ATOM 1389 C CA . GLY A 1 185 ? 18.777 21.227 14.036 1.00 60.56 185 GLY A CA 1
ATOM 1390 C C . GLY A 1 185 ? 17.526 21.443 13.166 1.00 60.56 185 GLY A C 1
ATOM 1391 O O . GLY A 1 185 ? 16.590 22.116 13.595 1.00 60.56 185 GLY A O 1
ATOM 1392 N N . GLN A 1 186 ? 17.510 20.915 11.938 1.00 75.06 186 GLN A N 1
ATOM 1393 C CA . GLN A 1 186 ? 16.435 21.053 10.972 1.00 75.06 186 GLN A CA 1
ATOM 1394 C C . GLN A 1 186 ? 15.410 19.925 11.127 1.00 75.06 186 GLN A C 1
ATOM 1396 O O . GLN A 1 186 ? 15.736 18.741 11.198 1.00 75.06 186 GLN A O 1
ATOM 1401 N N . THR A 1 187 ? 14.137 20.305 11.166 1.00 85.00 187 THR A N 1
ATOM 1402 C CA . THR A 1 187 ? 13.015 19.367 11.204 1.00 85.00 187 THR A CA 1
ATOM 1403 C C . THR A 1 187 ? 12.825 18.729 9.834 1.00 85.00 187 THR A C 1
ATOM 1405 O O . THR A 1 187 ? 12.505 19.418 8.865 1.00 85.00 187 THR A O 1
ATOM 1408 N N . HIS A 1 188 ? 12.986 17.408 9.770 1.00 85.94 188 HIS A N 1
ATOM 1409 C CA . HIS A 1 188 ? 12.858 16.629 8.535 1.00 85.94 188 HIS A CA 1
ATOM 1410 C C . HIS A 1 188 ? 11.450 16.062 8.355 1.00 85.94 188 HIS A C 1
ATOM 1412 O O . HIS A 1 188 ? 10.942 15.992 7.237 1.00 85.94 188 HIS A O 1
ATOM 1418 N N . ALA A 1 189 ? 10.769 15.737 9.454 1.00 90.00 189 ALA A N 1
ATOM 1419 C CA . ALA A 1 189 ? 9.382 15.293 9.432 1.00 90.00 189 ALA A CA 1
ATOM 1420 C C . ALA A 1 189 ? 8.616 15.715 10.690 1.00 90.00 189 ALA A C 1
ATOM 1422 O O . ALA A 1 189 ? 9.197 16.128 11.692 1.00 90.00 189 ALA A O 1
ATOM 1423 N N . LYS A 1 190 ? 7.291 15.603 10.639 1.00 92.38 190 LYS A N 1
ATOM 1424 C CA . LYS A 1 190 ? 6.393 15.778 11.788 1.00 92.38 190 LYS A CA 1
ATOM 1425 C C . LYS A 1 190 ? 5.565 14.518 11.973 1.00 92.38 190 LYS A C 1
ATOM 1427 O O . LYS A 1 190 ? 5.194 13.910 10.977 1.00 92.38 190 LYS A O 1
ATOM 1432 N N . ALA A 1 191 ? 5.245 14.147 13.206 1.00 92.69 191 ALA A N 1
ATOM 1433 C CA . ALA A 1 191 ? 4.403 12.988 13.491 1.00 92.69 191 ALA A CA 1
ATOM 1434 C C . ALA A 1 191 ? 3.231 13.353 14.403 1.00 92.69 191 ALA A C 1
ATOM 1436 O O . ALA A 1 191 ? 3.394 14.148 15.324 1.00 92.69 191 ALA A O 1
ATOM 1437 N N . ARG A 1 192 ? 2.048 12.792 14.137 1.00 91.75 192 ARG A N 1
ATOM 1438 C CA . ARG A 1 192 ? 0.850 12.894 14.989 1.00 91.75 192 ARG A CA 1
ATOM 1439 C C . ARG A 1 192 ? -0.133 11.767 14.685 1.00 91.75 192 ARG A C 1
ATOM 1441 O O . ARG A 1 192 ? -0.174 11.295 13.553 1.00 91.75 192 ARG A O 1
ATOM 1448 N N . GLY A 1 193 ? -0.997 11.420 15.636 1.00 88.88 193 GLY A N 1
ATOM 1449 C CA . GLY A 1 193 ? -2.149 10.548 15.373 1.00 88.88 193 GLY A CA 1
ATOM 1450 C C . GLY A 1 193 ? -2.348 9.429 16.397 1.00 88.88 193 GLY A C 1
ATOM 1451 O O . GLY A 1 193 ? -1.588 9.333 17.355 1.00 88.88 193 GLY A O 1
ATOM 1452 N N . PRO A 1 194 ? -3.384 8.594 16.226 1.00 87.50 194 PRO A N 1
ATOM 1453 C CA . PRO A 1 194 ? -3.666 7.485 17.134 1.00 87.50 194 PRO A CA 1
ATOM 1454 C C . PRO A 1 194 ? -2.575 6.414 17.082 1.00 87.50 194 PRO A C 1
ATOM 1456 O O . PRO A 1 194 ? -2.066 6.069 16.013 1.00 87.50 194 PRO A O 1
ATOM 1459 N N . VAL A 1 195 ? -2.245 5.873 18.250 1.00 87.38 195 VAL A N 1
ATOM 1460 C CA . VAL A 1 195 ? -1.258 4.814 18.428 1.00 87.38 195 VAL A CA 1
ATOM 1461 C C . VAL A 1 195 ? -1.943 3.462 18.273 1.00 87.38 195 VAL A C 1
ATOM 1463 O O . VAL A 1 195 ? -2.768 3.037 19.081 1.00 87.38 195 VAL A O 1
ATOM 1466 N N . PHE A 1 196 ? -1.563 2.752 17.221 1.00 83.81 196 PHE A N 1
ATOM 1467 C CA . PHE A 1 196 ? -1.938 1.372 16.988 1.00 83.81 196 PHE A CA 1
ATOM 1468 C C . PHE A 1 196 ? -0.949 0.446 17.697 1.00 83.81 196 PHE A C 1
ATOM 1470 O O . PHE A 1 196 ? 0.197 0.298 17.274 1.00 83.81 196 PHE A O 1
ATOM 1477 N N . THR A 1 197 ? -1.392 -0.216 18.757 1.00 79.81 197 THR A N 1
ATOM 1478 C CA . THR A 1 197 ? -0.679 -1.360 19.334 1.00 79.81 197 THR A CA 1
ATOM 1479 C C . THR A 1 197 ? -1.228 -2.648 18.733 1.00 79.81 197 THR A C 1
ATOM 1481 O O . THR A 1 197 ? -2.411 -2.739 18.404 1.00 79.81 197 THR A O 1
ATOM 1484 N N . ASN A 1 198 ? -0.370 -3.652 18.548 1.00 70.88 198 ASN A N 1
ATOM 1485 C CA . ASN A 1 198 ? -0.815 -4.946 18.043 1.00 70.88 198 ASN A CA 1
ATOM 1486 C C . ASN A 1 198 ? -1.636 -5.664 19.138 1.00 70.88 198 ASN A C 1
ATOM 1488 O O . ASN A 1 198 ? -1.059 -6.036 20.159 1.00 70.88 198 ASN A O 1
ATOM 1492 N N . PRO A 1 199 ? -2.952 -5.895 18.966 1.00 61.34 199 PRO A N 1
ATOM 1493 C CA . PRO A 1 199 ? -3.773 -6.499 20.016 1.00 61.34 199 PRO A CA 1
ATOM 1494 C C . PRO A 1 199 ? -3.459 -7.988 20.253 1.00 61.34 199 PRO A C 1
ATOM 1496 O O . PRO A 1 199 ? -3.865 -8.540 21.273 1.00 61.34 199 PRO A O 1
ATOM 1499 N N . PHE A 1 200 ? -2.723 -8.641 19.347 1.00 59.03 200 PHE A N 1
ATOM 1500 C CA . PHE A 1 200 ? -2.4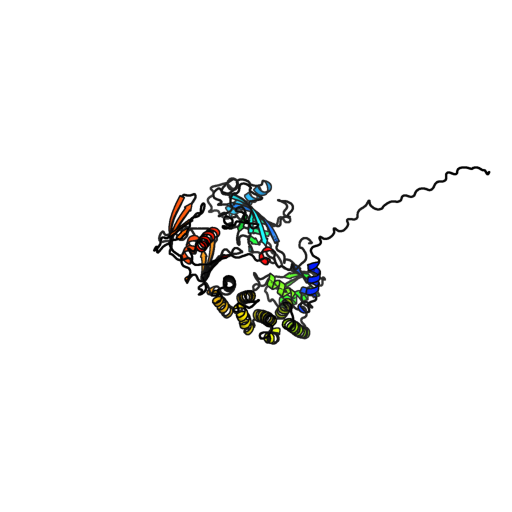78 -10.089 19.370 1.00 59.03 200 PHE A CA 1
ATOM 1501 C C . PHE A 1 200 ? -1.253 -10.516 20.196 1.00 59.03 200 PHE A C 1
ATOM 1503 O O . PHE A 1 200 ? -0.970 -11.709 20.301 1.00 59.03 200 PHE A O 1
ATOM 1510 N N . VAL A 1 201 ? -0.551 -9.561 20.819 1.00 54.84 201 VAL A N 1
ATOM 1511 C CA . VAL A 1 201 ? 0.628 -9.800 21.677 1.00 54.84 201 VAL A CA 1
ATOM 1512 C C . VAL A 1 201 ? 0.311 -10.779 22.815 1.00 54.84 201 VAL A C 1
ATOM 1514 O O . VAL A 1 201 ? 1.126 -11.634 23.142 1.00 54.84 201 VAL A O 1
ATOM 1517 N N . SER A 1 202 ? -0.890 -10.695 23.393 1.00 45.44 202 SER A N 1
ATOM 1518 C CA . SER A 1 202 ? -1.254 -11.452 24.598 1.00 45.44 202 SER A CA 1
ATOM 1519 C C . SER A 1 202 ? -1.599 -12.927 24.353 1.00 45.44 202 SER A C 1
ATOM 1521 O O . SER A 1 202 ? -1.783 -13.660 25.319 1.00 45.44 202 SER A O 1
ATOM 1523 N N . SER A 1 203 ? -1.716 -13.370 23.093 1.00 42.94 203 SER A N 1
ATOM 1524 C CA . SER A 1 203 ? -2.132 -14.742 22.741 1.00 42.94 203 SER A CA 1
ATOM 1525 C C . SER A 1 203 ? -1.027 -15.582 22.088 1.00 42.94 203 SER A C 1
ATOM 1527 O O . SER A 1 203 ? -1.249 -16.762 21.815 1.00 42.94 203 SER A O 1
ATOM 1529 N N . ALA A 1 204 ? 0.145 -15.005 21.808 1.00 38.44 204 ALA A N 1
ATOM 1530 C CA . ALA A 1 204 ? 1.241 -15.712 21.155 1.00 38.44 204 ALA A CA 1
ATOM 1531 C C . ALA A 1 204 ? 2.212 -16.302 22.190 1.00 38.44 204 ALA A C 1
ATOM 1533 O O . ALA A 1 204 ? 2.783 -15.589 23.008 1.00 38.44 204 ALA A O 1
ATOM 1534 N N . THR A 1 205 ? 2.450 -17.614 22.114 1.00 36.66 205 THR A N 1
ATOM 1535 C CA . THR A 1 205 ? 3.406 -18.360 22.959 1.00 36.66 205 THR A CA 1
ATOM 1536 C C . THR A 1 205 ? 4.875 -18.001 22.670 1.00 36.66 205 THR A C 1
ATOM 1538 O O . THR A 1 205 ? 5.775 -18.473 23.359 1.00 36.66 205 THR A O 1
ATOM 1541 N N . GLN A 1 206 ? 5.138 -17.162 21.662 1.00 32.88 206 GLN A N 1
ATOM 1542 C CA . GLN A 1 206 ? 6.459 -16.625 21.343 1.00 32.88 206 GLN A CA 1
ATOM 1543 C C . GLN A 1 206 ? 6.339 -15.140 20.963 1.00 32.88 206 GLN A C 1
ATOM 1545 O O . GLN A 1 206 ? 5.668 -14.824 19.977 1.00 32.88 206 GLN A O 1
ATOM 1550 N N . PRO A 1 207 ? 6.976 -14.216 21.703 1.00 34.28 207 PRO A N 1
ATOM 1551 C CA . PRO A 1 207 ? 7.053 -12.824 21.292 1.00 34.28 207 PRO A CA 1
ATOM 1552 C C . PRO A 1 207 ? 8.019 -12.713 20.108 1.00 34.28 207 PRO A C 1
ATOM 1554 O O . PRO A 1 207 ? 9.232 -12.853 20.261 1.00 34.28 207 PRO A O 1
ATOM 1557 N N . ALA A 1 208 ? 7.494 -12.463 18.909 1.00 38.53 208 ALA A N 1
ATOM 1558 C CA . ALA A 1 208 ? 8.318 -11.957 17.817 1.00 38.53 208 ALA A CA 1
ATOM 1559 C C . ALA A 1 208 ? 8.879 -10.576 18.218 1.00 38.53 208 ALA A C 1
ATOM 1561 O O . ALA A 1 208 ? 8.206 -9.804 18.905 1.00 38.53 208 ALA A O 1
ATOM 1562 N N . ALA A 1 209 ? 10.113 -10.260 17.826 1.00 33.34 209 ALA A N 1
ATOM 1563 C CA . ALA A 1 209 ? 10.751 -8.982 18.147 1.00 33.34 209 ALA A CA 1
ATOM 1564 C C . ALA A 1 209 ? 9.875 -7.791 17.689 1.00 33.34 209 ALA A C 1
ATOM 1566 O O . ALA A 1 209 ? 9.438 -7.766 16.541 1.00 33.34 209 ALA A O 1
ATOM 1567 N N . GLY A 1 210 ? 9.597 -6.834 18.586 1.00 42.94 210 GLY A N 1
ATOM 1568 C CA . GLY A 1 210 ? 8.739 -5.661 18.317 1.00 42.94 210 GLY A CA 1
ATOM 1569 C C . GLY A 1 210 ? 7.294 -5.745 18.845 1.00 42.94 210 GLY A C 1
ATOM 1570 O O . GLY A 1 210 ? 6.411 -5.020 18.391 1.00 42.94 210 GLY A O 1
ATOM 1571 N N . THR A 1 211 ? 7.018 -6.686 19.754 1.00 52.66 211 THR A N 1
ATOM 1572 C CA . THR A 1 211 ? 5.656 -7.084 20.162 1.00 52.66 211 THR A CA 1
ATOM 1573 C C . THR A 1 211 ? 5.434 -6.804 21.655 1.00 52.66 211 THR A C 1
ATOM 1575 O O . THR A 1 211 ? 5.076 -7.701 22.410 1.00 52.66 211 THR A O 1
ATOM 1578 N N . SER A 1 212 ? 5.703 -5.575 22.113 1.00 65.38 212 SER A N 1
ATOM 1579 C CA . SER A 1 212 ? 5.440 -5.126 23.494 1.00 65.38 212 SER A CA 1
ATOM 1580 C C . SER A 1 212 ? 4.254 -4.159 23.530 1.00 65.38 212 SER A C 1
ATOM 1582 O O . SER A 1 212 ? 4.102 -3.347 22.626 1.00 65.38 212 SER A O 1
ATOM 1584 N N . LEU A 1 213 ? 3.436 -4.176 24.593 1.00 73.81 213 LEU A N 1
ATOM 1585 C CA . LEU A 1 213 ? 2.397 -3.148 24.819 1.00 73.81 213 LEU A CA 1
ATOM 1586 C C . LEU A 1 213 ? 2.983 -1.732 24.989 1.00 73.81 213 LEU A C 1
ATOM 1588 O O . LEU A 1 213 ? 2.240 -0.750 24.952 1.00 73.81 213 LEU A O 1
ATOM 1592 N N . LEU A 1 214 ? 4.302 -1.648 25.182 1.00 81.56 214 LEU A N 1
ATOM 1593 C CA . LEU A 1 214 ? 5.100 -0.425 25.279 1.00 81.56 214 LEU A CA 1
ATOM 1594 C C . LEU A 1 214 ? 5.558 0.103 23.915 1.00 81.56 214 LEU A C 1
ATOM 1596 O O . LEU A 1 214 ? 6.151 1.179 23.850 1.00 81.56 214 LEU A O 1
ATOM 1600 N N . GLU A 1 215 ? 5.295 -0.645 22.844 1.00 84.56 215 GLU A N 1
ATOM 1601 C CA . GLU A 1 215 ? 5.590 -0.269 21.468 1.00 84.56 215 GLU A CA 1
ATOM 1602 C C . GLU A 1 215 ? 4.293 -0.193 20.663 1.00 84.56 215 GLU A C 1
ATOM 1604 O O . GLU A 1 215 ? 3.400 -1.039 20.756 1.00 84.56 215 GLU A O 1
ATOM 1609 N N . GLY A 1 216 ? 4.175 0.856 19.863 1.00 85.69 216 GLY A N 1
ATOM 1610 C CA . GLY A 1 216 ? 3.022 1.095 19.012 1.00 85.69 216 GLY A CA 1
ATOM 1611 C C . GLY A 1 216 ? 3.436 1.702 17.684 1.00 85.69 216 GLY A C 1
ATOM 1612 O O . GLY A 1 216 ? 4.581 2.094 17.475 1.00 85.69 216 GLY A O 1
ATOM 1613 N N . ARG A 1 217 ? 2.485 1.799 16.764 1.00 88.25 217 ARG A N 1
ATOM 1614 C CA . ARG A 1 217 ? 2.681 2.400 15.450 1.00 88.25 217 ARG A CA 1
ATOM 1615 C C . ARG A 1 217 ? 1.626 3.460 15.202 1.00 88.25 217 ARG A C 1
ATOM 1617 O O . ARG A 1 217 ? 0.447 3.220 15.409 1.00 88.25 217 ARG A O 1
ATOM 1624 N N . VAL A 1 218 ? 2.025 4.615 14.705 1.00 89.25 218 VAL A N 1
ATOM 1625 C CA . VAL A 1 218 ? 1.110 5.636 14.201 1.00 89.25 218 VAL A CA 1
ATOM 1626 C C . VAL A 1 218 ? 1.062 5.494 12.682 1.00 89.25 218 VAL A C 1
ATOM 1628 O O . VAL A 1 218 ? 1.973 5.921 11.970 1.00 89.25 218 VAL A O 1
ATOM 1631 N N . ILE A 1 219 ? 0.014 4.824 12.199 1.00 88.06 219 ILE A N 1
ATOM 1632 C CA . ILE A 1 219 ? -0.177 4.505 10.776 1.00 88.06 219 ILE A CA 1
ATOM 1633 C C . ILE A 1 219 ? -0.524 5.789 10.014 1.00 88.06 219 ILE A C 1
ATOM 1635 O O . ILE A 1 219 ? -1.517 6.445 10.341 1.00 88.06 219 ILE A O 1
ATOM 1639 N N . GLY A 1 220 ? 0.293 6.151 9.022 1.00 84.94 220 GLY A N 1
ATOM 1640 C CA . GLY A 1 220 ? 0.160 7.391 8.249 1.00 84.94 220 GLY A CA 1
ATOM 1641 C C . GLY A 1 220 ? 0.324 8.669 9.073 1.00 84.94 220 GLY A C 1
ATOM 1642 O O . GLY A 1 220 ? -0.144 9.730 8.664 1.00 84.94 220 GLY A O 1
ATOM 1643 N N . GLY A 1 221 ? 0.914 8.570 10.269 1.00 85.50 221 GLY A N 1
ATOM 1644 C CA . GLY A 1 221 ? 1.037 9.697 11.193 1.00 85.50 221 GLY A CA 1
ATOM 1645 C C . GLY A 1 221 ? 2.214 10.620 10.912 1.00 85.50 221 GLY A C 1
ATOM 1646 O O . GLY A 1 221 ? 2.202 11.767 11.361 1.00 85.50 221 GLY A O 1
ATOM 1647 N N . GLY A 1 222 ? 3.231 10.125 10.205 1.00 89.81 222 GLY A N 1
ATOM 1648 C CA . GLY A 1 222 ? 4.404 10.883 9.792 1.00 89.81 222 GLY A CA 1
ATOM 1649 C C . GLY A 1 222 ? 4.126 11.675 8.521 1.00 89.81 222 GLY A C 1
ATOM 1650 O O . GLY A 1 222 ? 3.524 11.154 7.590 1.00 89.81 222 GLY A O 1
ATOM 1651 N N . VAL A 1 223 ? 4.579 12.924 8.471 1.00 91.25 223 VAL A N 1
ATOM 1652 C CA . VAL A 1 223 ? 4.531 13.796 7.294 1.00 91.25 223 VAL A CA 1
ATOM 1653 C C . VAL A 1 223 ? 5.931 14.327 7.036 1.00 91.25 223 VAL A C 1
ATOM 1655 O O . VAL A 1 223 ? 6.527 14.972 7.904 1.00 91.25 223 VAL A O 1
ATOM 1658 N N . ASN A 1 224 ? 6.452 14.060 5.844 1.00 89.69 224 ASN A N 1
ATOM 1659 C CA . ASN A 1 224 ? 7.748 14.559 5.413 1.00 89.69 224 ASN A CA 1
ATOM 1660 C C . ASN A 1 224 ? 7.686 16.076 5.171 1.00 89.69 224 ASN A C 1
ATOM 1662 O O . ASN A 1 224 ? 6.801 16.561 4.469 1.00 89.69 224 ASN A O 1
ATOM 1666 N N . VAL A 1 225 ? 8.621 16.829 5.746 1.00 86.81 225 VAL A N 1
ATOM 1667 C CA . VAL A 1 225 ? 8.740 18.289 5.567 1.00 86.81 225 VAL A CA 1
ATOM 1668 C C . VAL A 1 225 ? 9.952 18.623 4.696 1.00 86.81 225 VAL A C 1
ATOM 1670 O O . VAL A 1 225 ? 9.954 19.627 3.987 1.00 86.81 225 VAL A O 1
ATOM 1673 N N . ALA A 1 226 ? 10.981 17.774 4.704 1.00 77.69 226 ALA A N 1
ATOM 1674 C CA . ALA A 1 226 ? 12.177 17.988 3.910 1.00 77.69 226 ALA A CA 1
ATOM 1675 C C . ALA A 1 226 ? 11.944 17.647 2.430 1.00 77.69 226 ALA A C 1
ATOM 1677 O O . ALA A 1 226 ? 11.450 16.576 2.071 1.00 77.69 226 ALA A O 1
ATOM 1678 N N . LYS A 1 227 ? 12.364 18.547 1.534 1.00 71.31 227 LYS A N 1
ATOM 1679 C CA . LYS A 1 227 ? 12.412 18.262 0.094 1.00 71.31 227 LYS A CA 1
ATOM 1680 C C . LYS A 1 227 ? 13.594 17.349 -0.197 1.00 71.31 227 LYS A C 1
ATOM 1682 O O . LYS A 1 227 ? 14.702 17.829 -0.425 1.00 71.31 227 LYS A O 1
ATOM 1687 N N . ARG A 1 228 ? 13.355 16.040 -0.237 1.00 71.88 228 ARG A N 1
ATOM 1688 C CA . ARG A 1 228 ? 14.365 15.095 -0.701 1.00 71.88 228 ARG A CA 1
ATOM 1689 C C . ARG A 1 228 ? 14.387 15.080 -2.224 1.00 71.88 228 ARG A C 1
ATOM 1691 O O . ARG A 1 228 ? 13.396 14.736 -2.865 1.00 71.88 228 ARG A O 1
ATOM 1698 N N . ARG A 1 229 ? 15.508 15.492 -2.812 1.00 70.50 229 ARG A N 1
ATOM 1699 C CA . ARG A 1 229 ? 15.709 15.419 -4.262 1.00 70.50 229 ARG A CA 1
ATOM 1700 C C . ARG A 1 229 ? 16.335 14.078 -4.604 1.00 70.50 229 ARG A C 1
ATOM 1702 O O . ARG A 1 229 ? 17.293 13.661 -3.962 1.00 70.50 229 ARG A O 1
ATOM 1709 N N . LEU A 1 230 ? 15.764 13.406 -5.596 1.00 83.62 230 LEU A N 1
ATOM 1710 C CA . LEU A 1 230 ? 16.433 12.293 -6.256 1.00 83.62 230 LEU A CA 1
ATOM 1711 C C . LEU A 1 230 ? 17.475 12.878 -7.204 1.00 83.62 230 LEU A C 1
ATOM 1713 O O . LEU A 1 230 ? 17.238 13.930 -7.798 1.00 83.62 230 LEU A O 1
ATOM 1717 N N . GLY A 1 231 ? 18.607 12.203 -7.355 1.00 86.62 231 GLY A N 1
ATOM 1718 C CA . GLY A 1 231 ? 19.672 12.671 -8.232 1.00 86.62 231 GLY A CA 1
ATOM 1719 C C . GLY A 1 231 ? 20.419 11.530 -8.902 1.00 86.62 231 GLY A C 1
ATOM 1720 O O . GLY A 1 231 ? 20.363 10.380 -8.461 1.00 86.62 231 GLY A O 1
ATOM 1721 N N . LEU A 1 232 ? 21.122 11.860 -9.978 1.00 87.88 232 LEU A N 1
ATOM 1722 C CA . LEU A 1 232 ? 22.076 10.978 -10.637 1.00 87.88 232 LEU A CA 1
ATOM 1723 C C . LEU A 1 232 ? 23.466 11.584 -10.536 1.00 87.88 232 LEU A C 1
ATOM 1725 O O . LEU A 1 232 ? 23.698 12.679 -11.048 1.00 87.88 232 LEU A O 1
ATOM 1729 N N . ASP A 1 233 ? 24.389 10.828 -9.955 1.00 89.31 233 ASP A N 1
ATOM 1730 C CA . ASP A 1 233 ? 25.809 11.149 -9.957 1.00 89.31 233 ASP A CA 1
ATOM 1731 C C . ASP A 1 233 ? 26.509 10.397 -11.077 1.00 89.31 233 ASP A C 1
ATOM 1733 O O . ASP A 1 233 ? 26.575 9.168 -11.090 1.00 89.31 233 ASP A O 1
ATOM 1737 N N . THR A 1 234 ? 27.072 11.130 -12.024 1.00 87.50 234 THR A N 1
ATOM 1738 C CA . THR A 1 234 ? 27.866 10.533 -13.099 1.00 87.50 234 THR A CA 1
ATOM 1739 C C . THR A 1 234 ? 29.191 9.980 -12.572 1.00 87.50 234 THR A C 1
ATOM 1741 O O . THR A 1 234 ? 29.848 10.589 -11.730 1.00 87.50 234 THR A O 1
ATOM 1744 N N . LEU A 1 235 ? 29.627 8.839 -13.114 1.00 87.44 235 LEU A N 1
ATOM 1745 C CA . LEU A 1 235 ? 30.907 8.212 -12.758 1.00 87.44 235 LEU A CA 1
ATOM 1746 C C . LEU A 1 235 ? 32.114 9.081 -13.139 1.00 87.44 235 LEU A C 1
ATOM 1748 O O . LEU A 1 235 ? 33.164 9.011 -12.506 1.00 87.44 235 LEU A O 1
ATOM 1752 N N . MET A 1 236 ? 31.970 9.881 -14.198 1.00 85.19 236 MET A N 1
ATOM 1753 C CA . MET A 1 236 ? 32.980 10.833 -14.651 1.00 85.19 236 MET A CA 1
ATOM 1754 C C . MET A 1 236 ? 32.306 12.177 -14.941 1.00 85.19 236 MET A C 1
ATOM 1756 O O . MET A 1 236 ? 31.455 12.218 -15.840 1.00 85.19 236 MET A O 1
ATOM 1760 N N . PRO A 1 237 ? 32.710 13.262 -14.257 1.00 88.75 237 PRO A N 1
ATOM 1761 C CA . PRO A 1 237 ? 32.150 14.586 -14.483 1.00 88.75 237 PRO A CA 1
ATOM 1762 C C . PRO A 1 237 ? 32.328 15.046 -15.934 1.00 88.75 237 PRO A C 1
ATOM 1764 O O . PRO A 1 237 ? 33.438 15.081 -16.464 1.00 88.75 237 PRO A O 1
ATOM 1767 N N . SER A 1 238 ? 31.228 15.398 -16.594 1.00 91.06 238 SER A N 1
ATOM 1768 C CA . SER A 1 238 ? 31.214 15.922 -17.956 1.00 91.06 238 SER A CA 1
ATOM 1769 C C . SER A 1 238 ? 29.880 16.604 -18.267 1.00 91.06 238 SER A C 1
ATOM 1771 O O . SER A 1 238 ? 28.830 15.962 -18.285 1.00 91.06 238 SER A O 1
ATOM 1773 N N . TYR A 1 239 ? 29.924 17.897 -18.608 1.00 90.12 239 TYR A N 1
ATOM 1774 C CA . TYR A 1 239 ? 28.729 18.664 -18.983 1.00 90.12 239 TYR A CA 1
ATOM 1775 C C . TYR A 1 239 ? 27.973 18.062 -20.175 1.00 90.12 239 TYR A C 1
ATOM 1777 O O . TYR A 1 239 ? 26.743 18.074 -20.194 1.00 90.12 239 TYR A O 1
ATOM 1785 N N . SER A 1 240 ? 28.685 17.512 -21.165 1.00 90.69 240 SER A N 1
ATOM 1786 C CA . SER A 1 240 ? 28.045 16.885 -22.325 1.00 90.69 240 SER A CA 1
ATOM 1787 C C . SER A 1 240 ? 27.309 15.602 -21.940 1.00 90.69 240 SER A C 1
ATOM 1789 O O . SER A 1 240 ? 26.193 15.393 -22.412 1.00 90.69 240 SER A O 1
ATOM 1791 N N . ARG A 1 241 ? 27.873 14.782 -21.041 1.00 90.62 241 ARG A N 1
ATOM 1792 C CA . ARG A 1 241 ? 27.220 13.557 -20.545 1.00 90.62 241 ARG A CA 1
ATOM 1793 C C . ARG A 1 241 ? 25.995 13.863 -19.693 1.00 90.62 241 ARG A C 1
ATOM 1795 O O . ARG A 1 241 ? 24.938 13.297 -19.938 1.00 90.62 241 ARG A O 1
ATOM 1802 N N . VAL A 1 242 ? 26.114 14.780 -18.737 1.00 92.81 242 VAL A N 1
ATOM 1803 C CA . VAL A 1 242 ? 24.999 15.207 -17.875 1.00 92.81 242 VAL A CA 1
ATOM 1804 C C . VAL A 1 242 ? 23.846 15.762 -18.725 1.00 92.81 242 VAL A C 1
ATOM 1806 O O . VAL A 1 242 ? 22.688 15.412 -18.499 1.00 92.81 242 VAL A O 1
ATOM 1809 N N . ARG A 1 243 ? 24.147 16.539 -19.777 1.00 92.62 243 ARG A N 1
ATOM 1810 C CA . ARG A 1 243 ? 23.134 17.015 -20.730 1.00 92.62 243 ARG A CA 1
ATOM 1811 C C . ARG A 1 243 ? 22.494 15.880 -21.533 1.00 92.62 243 ARG A C 1
ATOM 1813 O O . ARG A 1 243 ? 21.277 15.857 -21.655 1.00 92.62 243 ARG A O 1
ATOM 1820 N N . GLN A 1 244 ? 23.280 14.922 -22.031 1.00 92.38 244 GLN A N 1
ATOM 1821 C CA . GLN A 1 244 ? 22.749 13.738 -22.724 1.00 92.38 244 GLN A CA 1
ATOM 1822 C C . GLN A 1 244 ? 21.811 12.916 -21.830 1.00 92.38 244 GLN A C 1
ATOM 1824 O O . GLN A 1 244 ? 20.751 12.493 -22.287 1.00 92.38 244 GLN A O 1
ATOM 1829 N N . ILE A 1 245 ? 22.175 12.728 -20.557 1.00 93.44 245 ILE A N 1
ATOM 1830 C CA . ILE A 1 245 ? 21.344 12.055 -19.551 1.00 93.44 245 ILE A CA 1
ATOM 1831 C C . ILE A 1 245 ? 20.033 12.822 -19.359 1.00 93.44 245 ILE A C 1
ATOM 1833 O O . ILE A 1 245 ? 18.957 12.240 -19.490 1.00 93.44 245 ILE A O 1
ATOM 1837 N N . ALA A 1 246 ? 20.107 14.132 -19.108 1.00 93.81 246 ALA A N 1
ATOM 1838 C CA . ALA A 1 246 ? 18.921 14.959 -18.915 1.00 93.81 246 ALA A CA 1
ATOM 1839 C C . ALA A 1 246 ? 18.003 14.956 -20.152 1.00 93.81 246 ALA A C 1
ATOM 1841 O O . ALA A 1 246 ? 16.786 14.841 -20.013 1.00 93.81 246 ALA A O 1
ATOM 1842 N N . ASP A 1 247 ? 18.565 15.022 -21.361 1.00 92.81 247 ASP A N 1
ATOM 1843 C CA . ASP A 1 247 ? 17.808 14.973 -22.615 1.00 92.81 247 ASP A CA 1
ATOM 1844 C C . ASP A 1 247 ? 17.139 13.603 -22.831 1.00 92.81 247 ASP A C 1
ATOM 1846 O O . ASP A 1 247 ? 15.993 13.544 -23.282 1.00 92.81 247 ASP A O 1
ATOM 1850 N N . ALA A 1 248 ? 17.811 12.498 -22.487 1.00 92.25 248 ALA A N 1
ATOM 1851 C CA . ALA A 1 248 ? 17.238 11.154 -22.563 1.00 92.25 248 ALA A CA 1
ATOM 1852 C C . ALA A 1 248 ? 16.053 10.984 -21.596 1.00 92.25 248 ALA A C 1
ATOM 1854 O O . ALA A 1 248 ? 14.991 10.503 -22.004 1.00 92.25 248 ALA A O 1
ATOM 1855 N N . VAL A 1 249 ? 16.202 11.442 -20.346 1.00 93.38 249 VAL A N 1
ATOM 1856 C CA . VAL A 1 249 ? 15.136 11.401 -19.332 1.00 93.38 249 VAL A CA 1
ATOM 1857 C C . VAL A 1 249 ? 13.953 12.274 -19.751 1.00 93.38 249 VAL A C 1
ATOM 1859 O O . VAL A 1 249 ? 12.829 11.781 -19.820 1.00 93.38 249 VAL A O 1
ATOM 1862 N N . ASN A 1 250 ? 14.194 13.539 -20.106 1.00 92.94 250 ASN A N 1
ATOM 1863 C CA . ASN A 1 250 ? 13.135 14.483 -20.481 1.00 92.94 250 ASN A CA 1
ATOM 1864 C C . ASN A 1 250 ? 12.410 14.093 -21.784 1.00 92.94 250 ASN A C 1
ATOM 1866 O O . ASN A 1 250 ? 11.253 14.459 -21.975 1.00 92.94 250 ASN A O 1
ATOM 1870 N N . ARG A 1 251 ? 13.058 13.339 -22.686 1.00 90.00 251 ARG A N 1
ATOM 1871 C CA . ARG A 1 251 ? 12.402 12.790 -23.886 1.00 90.00 251 ARG A CA 1
ATOM 1872 C C . ARG A 1 251 ? 11.406 11.686 -23.538 1.00 90.00 251 ARG A C 1
ATOM 1874 O O . ARG A 1 251 ? 10.358 11.597 -24.172 1.00 90.00 251 ARG A O 1
ATOM 1881 N N . ARG A 1 252 ? 11.739 10.818 -22.577 1.00 88.00 252 ARG A N 1
ATOM 1882 C CA . ARG A 1 252 ? 10.874 9.697 -22.174 1.00 88.00 252 ARG A CA 1
ATOM 1883 C C . ARG A 1 252 ? 9.768 10.131 -21.218 1.00 88.00 252 ARG A C 1
ATOM 1885 O O . ARG A 1 252 ? 8.652 9.614 -21.307 1.00 88.00 252 ARG A O 1
ATOM 1892 N N . PHE A 1 253 ? 10.099 11.036 -20.305 1.00 88.81 253 PHE A N 1
ATOM 1893 C CA . PHE A 1 253 ? 9.221 11.553 -19.269 1.00 88.81 253 PHE A CA 1
ATOM 1894 C C . PHE A 1 253 ? 8.997 13.037 -19.521 1.00 88.81 253 PHE A C 1
ATOM 1896 O O . PHE A 1 253 ? 9.795 13.887 -19.133 1.00 88.81 253 PHE A O 1
ATOM 1903 N N . VAL A 1 254 ? 7.904 13.336 -20.216 1.00 84.88 254 VAL A N 1
ATOM 1904 C CA . VAL A 1 254 ? 7.489 14.716 -20.453 1.00 84.88 254 VAL A CA 1
ATOM 1905 C C . VAL A 1 254 ? 6.832 15.232 -19.175 1.00 84.88 254 VAL A C 1
ATOM 1907 O O . VAL A 1 254 ? 5.865 14.643 -18.692 1.00 84.88 254 VAL A O 1
ATOM 1910 N N . GLY A 1 255 ? 7.365 16.318 -18.621 1.00 79.25 255 GLY A N 1
ATOM 1911 C CA . GLY A 1 255 ? 6.853 16.950 -17.409 1.00 79.25 255 GLY A CA 1
ATOM 1912 C C . GLY A 1 255 ? 7.047 18.462 -17.438 1.00 79.25 255 GLY A C 1
ATOM 1913 O O . GLY A 1 255 ? 7.994 18.956 -18.054 1.00 79.25 255 GLY A O 1
ATOM 1914 N N . ASP A 1 256 ? 6.145 19.176 -16.764 1.00 80.19 256 ASP A N 1
ATOM 1915 C CA . ASP A 1 256 ? 6.254 20.609 -16.501 1.00 80.19 256 ASP A CA 1
ATOM 1916 C C . ASP A 1 256 ? 6.179 20.858 -14.981 1.00 80.19 256 ASP A C 1
ATOM 1918 O O . ASP A 1 256 ? 5.133 20.600 -14.375 1.00 80.19 256 ASP A O 1
ATOM 1922 N N . PRO A 1 257 ? 7.278 21.276 -14.324 1.00 84.19 257 PRO A N 1
ATOM 1923 C CA . PRO A 1 257 ? 8.603 21.552 -14.887 1.00 84.19 257 PRO A CA 1
ATOM 1924 C C . PRO A 1 257 ? 9.356 20.274 -15.310 1.00 84.19 257 PRO A C 1
ATOM 1926 O O . PRO A 1 257 ? 8.975 19.165 -14.933 1.00 84.19 257 PRO A O 1
ATOM 1929 N N . LYS A 1 258 ? 10.462 20.433 -16.059 1.00 88.25 258 LYS A N 1
ATOM 1930 C CA . LYS A 1 258 ? 11.283 19.317 -16.576 1.00 88.25 258 LYS A CA 1
ATOM 1931 C C . LYS A 1 258 ? 11.633 18.284 -15.495 1.00 88.25 258 LYS A C 1
ATOM 1933 O O . LYS A 1 258 ? 11.958 18.647 -14.359 1.00 88.25 258 LYS A O 1
ATOM 1938 N N . THR A 1 259 ? 11.593 17.011 -15.888 1.00 90.19 259 THR A N 1
ATOM 1939 C CA . THR A 1 259 ? 11.851 15.838 -15.040 1.00 90.19 259 THR A CA 1
ATOM 1940 C C . THR A 1 259 ? 13.316 15.726 -14.631 1.00 90.19 259 THR A C 1
ATOM 1942 O O . THR A 1 259 ? 13.590 15.372 -13.490 1.00 90.19 259 THR A O 1
ATOM 1945 N N . ALA A 1 260 ? 14.249 16.036 -15.529 1.00 91.94 260 ALA A N 1
ATOM 1946 C CA . ALA A 1 260 ? 15.681 16.043 -15.248 1.00 91.94 260 ALA A CA 1
ATOM 1947 C C . ALA A 1 260 ? 16.276 17.433 -15.470 1.00 91.94 260 ALA A C 1
ATOM 1949 O O . ALA A 1 260 ? 16.056 18.039 -16.527 1.00 91.94 260 ALA A O 1
ATOM 1950 N N . ASP A 1 261 ? 17.052 17.903 -14.496 1.00 91.75 261 ASP A N 1
ATOM 1951 C CA . ASP A 1 261 ? 17.718 19.202 -14.522 1.00 91.75 261 ASP A CA 1
ATOM 1952 C C . ASP A 1 261 ? 19.226 19.036 -14.249 1.00 91.75 261 ASP A C 1
ATOM 1954 O O . ASP A 1 261 ? 19.613 18.570 -13.175 1.00 91.75 261 ASP A O 1
ATOM 1958 N N . PRO A 1 262 ? 20.102 19.344 -15.220 1.00 91.69 262 PRO A N 1
ATOM 1959 C CA . PRO A 1 262 ? 21.543 19.216 -15.047 1.00 91.69 262 PRO A CA 1
ATOM 1960 C C . PRO A 1 262 ? 22.083 20.365 -14.178 1.00 91.69 262 PRO A C 1
ATOM 1962 O O . PRO A 1 262 ? 22.308 21.468 -14.673 1.00 91.69 262 PRO A O 1
ATOM 1965 N N . THR A 1 263 ? 22.310 20.121 -12.886 1.00 89.31 263 THR A N 1
ATOM 1966 C CA . THR A 1 263 ? 22.746 21.1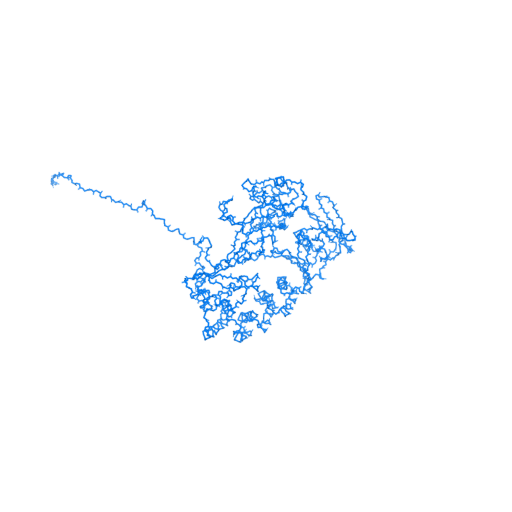63 -11.936 1.00 89.31 263 THR A CA 1
ATOM 1967 C C . THR A 1 263 ? 24.262 21.334 -11.880 1.00 89.31 263 THR A C 1
ATOM 1969 O O . THR A 1 263 ? 24.749 22.434 -11.623 1.00 89.31 263 THR A O 1
ATOM 1972 N N . SER A 1 264 ? 25.033 20.272 -12.136 1.00 90.00 264 SER A N 1
ATOM 1973 C CA . SER A 1 264 ? 26.498 20.303 -12.077 1.00 90.00 264 SER A CA 1
ATOM 1974 C C . SER A 1 264 ? 27.121 19.372 -13.131 1.00 90.00 264 SER A C 1
ATOM 1976 O O . SER A 1 264 ? 26.428 18.516 -13.682 1.00 90.00 264 SER A O 1
ATOM 1978 N N . PRO A 1 265 ? 28.431 19.472 -13.432 1.00 86.12 265 PRO A N 1
ATOM 1979 C CA . PRO A 1 265 ? 29.080 18.563 -14.382 1.00 86.12 265 PRO A CA 1
ATOM 1980 C C . PRO A 1 265 ? 29.097 17.106 -13.907 1.00 86.12 265 PRO A C 1
ATOM 1982 O O . PRO A 1 265 ? 29.387 16.226 -14.710 1.00 86.12 265 PRO A O 1
ATOM 1985 N N . GLY A 1 266 ? 28.819 16.854 -12.626 1.00 88.69 266 GLY A N 1
ATOM 1986 C CA . GLY A 1 266 ? 28.742 15.521 -12.042 1.00 88.69 266 GLY A CA 1
ATOM 1987 C C . GLY A 1 266 ? 27.330 15.070 -11.672 1.00 88.69 266 GLY A C 1
ATOM 1988 O O . GLY A 1 266 ? 27.178 13.887 -11.389 1.00 88.69 266 GLY A O 1
ATOM 1989 N N . HIS A 1 267 ? 26.330 15.962 -11.677 1.00 90.75 267 HIS A N 1
ATOM 1990 C CA . HIS A 1 267 ? 25.037 15.738 -11.024 1.00 90.75 267 HIS A CA 1
ATOM 1991 C C . HIS A 1 267 ? 23.846 16.163 -11.892 1.00 90.75 267 HIS A C 1
ATOM 1993 O O . HIS A 1 267 ? 23.845 17.245 -12.487 1.00 90.75 267 HIS A O 1
ATOM 1999 N N . VAL A 1 268 ? 22.808 15.327 -11.912 1.00 91.00 268 VAL A N 1
ATOM 2000 C CA . VAL A 1 268 ? 21.495 15.633 -12.497 1.00 91.00 268 VAL A CA 1
ATOM 2001 C C . VAL A 1 268 ? 20.432 15.499 -11.413 1.00 91.00 268 VAL A C 1
ATOM 2003 O O . VAL A 1 268 ? 20.235 14.403 -10.893 1.00 91.00 268 VAL A O 1
ATOM 2006 N N . ASP A 1 269 ? 19.706 16.577 -11.131 1.00 90.62 269 ASP A N 1
ATOM 2007 C CA . ASP A 1 269 ? 18.524 16.544 -10.270 1.00 90.62 269 ASP A CA 1
ATOM 2008 C C . ASP A 1 269 ? 17.375 15.851 -11.015 1.00 90.62 269 ASP A C 1
ATOM 2010 O O . ASP A 1 269 ? 17.060 16.190 -12.160 1.00 90.62 269 ASP A O 1
ATOM 2014 N N . LEU A 1 270 ? 16.695 14.925 -10.344 1.00 89.56 270 LEU A N 1
ATOM 2015 C CA . LEU A 1 270 ? 15.507 14.243 -10.842 1.00 89.56 270 LEU A CA 1
ATOM 2016 C C . LEU A 1 270 ? 14.262 14.653 -10.053 1.00 89.56 270 LEU A C 1
ATOM 2018 O O . LEU A 1 270 ? 14.246 14.714 -8.822 1.00 89.56 270 LEU A O 1
ATOM 2022 N N . ARG A 1 271 ? 13.168 14.872 -10.780 1.00 87.88 271 ARG A N 1
ATOM 2023 C CA . ARG A 1 271 ? 11.831 15.120 -10.238 1.00 87.88 271 ARG A CA 1
ATOM 2024 C C . ARG A 1 271 ? 10.905 14.001 -10.666 1.00 87.88 271 ARG A C 1
ATOM 2026 O O . ARG A 1 271 ? 10.773 13.739 -11.854 1.00 87.88 271 ARG A O 1
ATOM 2033 N N . VAL A 1 272 ? 10.230 13.380 -9.705 1.00 85.06 272 VAL A N 1
ATOM 2034 C CA . VAL A 1 272 ? 9.282 12.293 -9.977 1.00 85.06 272 VAL A CA 1
ATOM 2035 C C . VAL A 1 272 ? 8.061 12.857 -10.718 1.00 85.06 272 VAL A C 1
ATOM 2037 O O . VAL A 1 272 ? 7.373 13.726 -10.168 1.00 85.06 272 VAL A O 1
ATOM 2040 N N . PRO A 1 273 ? 7.775 12.395 -11.949 1.00 85.25 273 PRO A N 1
ATOM 2041 C CA . PRO A 1 273 ? 6.587 12.809 -12.688 1.00 85.25 273 PRO A CA 1
ATOM 2042 C C . PRO A 1 273 ? 5.290 12.400 -11.974 1.00 85.25 273 PRO A C 1
ATOM 2044 O O . PRO A 1 273 ? 5.253 11.416 -11.236 1.00 85.25 273 PRO A O 1
ATOM 2047 N N . GLY A 1 274 ? 4.192 13.122 -12.223 1.00 80.50 274 GLY A N 1
ATOM 2048 C CA . GLY A 1 274 ? 2.910 12.897 -11.537 1.00 80.50 274 GLY A CA 1
ATOM 2049 C C . GLY A 1 274 ? 2.359 11.468 -11.659 1.00 80.50 274 GLY A C 1
ATOM 2050 O O . GLY A 1 274 ? 1.813 10.944 -10.693 1.00 80.50 274 GLY A O 1
ATOM 2051 N N . ASN A 1 275 ? 2.555 10.816 -12.808 1.00 80.75 275 ASN A N 1
ATOM 2052 C CA . ASN A 1 275 ? 2.141 9.430 -13.068 1.00 80.75 275 ASN A CA 1
ATOM 2053 C C . ASN A 1 275 ? 2.986 8.368 -12.339 1.00 80.75 275 ASN A C 1
ATOM 2055 O O . ASN A 1 275 ? 2.581 7.210 -12.292 1.00 80.75 275 ASN A O 1
ATOM 2059 N N . PHE A 1 276 ? 4.129 8.752 -11.764 1.00 80.69 276 PHE A N 1
ATOM 2060 C CA . PHE A 1 276 ? 5.005 7.877 -10.979 1.00 80.69 276 PHE A CA 1
ATOM 2061 C C . PHE A 1 276 ? 4.987 8.192 -9.475 1.00 80.69 276 PHE A C 1
ATOM 2063 O O . PHE A 1 276 ? 5.806 7.657 -8.731 1.00 80.69 276 PHE A O 1
ATOM 2070 N N . ARG A 1 277 ? 4.065 9.040 -8.999 1.00 77.69 277 ARG A N 1
ATOM 2071 C CA . ARG A 1 277 ? 3.885 9.284 -7.556 1.00 77.69 277 ARG A CA 1
ATOM 2072 C C . ARG A 1 277 ? 3.484 7.990 -6.839 1.00 77.69 277 ARG A C 1
ATOM 2074 O O . ARG A 1 277 ? 2.552 7.320 -7.281 1.00 77.69 277 ARG A O 1
ATOM 2081 N N . GLY A 1 278 ? 4.179 7.649 -5.753 1.00 74.00 278 GLY A N 1
ATOM 2082 C CA . GLY A 1 278 ? 4.037 6.366 -5.052 1.00 74.00 278 GLY A CA 1
ATOM 2083 C C . GLY A 1 278 ? 4.684 5.180 -5.781 1.00 74.00 278 GLY A C 1
ATOM 2084 O O . GLY A 1 278 ? 4.504 4.035 -5.375 1.00 74.00 278 GLY A O 1
ATOM 2085 N N . LYS A 1 279 ? 5.393 5.437 -6.889 1.00 78.38 279 LYS A N 1
ATOM 2086 C CA . LYS A 1 279 ? 6.126 4.457 -7.708 1.00 78.38 279 LYS A CA 1
ATOM 2087 C C . LYS A 1 279 ? 7.534 4.967 -8.026 1.00 78.38 279 LYS A C 1
ATOM 2089 O O . LYS A 1 279 ? 8.058 4.776 -9.126 1.00 78.38 279 LYS A O 1
ATOM 2094 N N . GLU A 1 280 ? 8.153 5.636 -7.064 1.00 79.19 280 GLU A N 1
ATOM 2095 C CA . GLU A 1 280 ? 9.450 6.296 -7.196 1.00 79.19 280 GLU A CA 1
ATOM 2096 C C . GLU A 1 280 ? 10.549 5.292 -7.563 1.00 79.19 280 GLU A C 1
ATOM 2098 O O . GLU A 1 280 ? 11.341 5.545 -8.472 1.00 79.19 280 GLU A O 1
ATOM 2103 N N . ALA A 1 281 ? 10.541 4.115 -6.927 1.00 79.62 281 ALA A N 1
ATOM 2104 C CA . ALA A 1 281 ? 11.476 3.032 -7.225 1.00 79.62 281 ALA A CA 1
ATOM 2105 C C . ALA A 1 281 ? 11.383 2.579 -8.691 1.00 79.62 281 ALA A C 1
ATOM 2107 O O . ALA A 1 281 ? 12.404 2.427 -9.358 1.00 79.62 281 ALA A O 1
ATOM 2108 N N . ARG A 1 282 ? 10.159 2.449 -9.220 1.00 82.06 282 ARG A N 1
ATOM 2109 C CA . ARG A 1 282 ? 9.896 2.072 -10.616 1.00 82.06 282 ARG A CA 1
ATOM 2110 C C . ARG A 1 282 ? 10.392 3.132 -11.596 1.00 82.06 282 ARG A C 1
ATOM 2112 O O . ARG A 1 282 ? 10.983 2.800 -12.621 1.00 82.06 282 ARG A O 1
ATOM 2119 N N . PHE A 1 283 ? 10.143 4.404 -11.287 1.00 86.62 283 PHE A N 1
ATOM 2120 C CA . PHE A 1 283 ? 10.627 5.526 -12.089 1.00 86.62 283 PHE A CA 1
ATOM 2121 C C . PHE A 1 283 ? 12.152 5.518 -12.181 1.00 86.62 283 PHE A C 1
ATOM 2123 O O . PHE A 1 283 ? 12.709 5.581 -13.274 1.00 86.62 283 PHE A O 1
ATOM 2130 N N . VAL A 1 284 ? 12.817 5.388 -11.037 1.00 85.81 284 VAL A N 1
ATOM 2131 C CA . VAL A 1 284 ? 14.274 5.354 -10.931 1.00 85.81 284 VAL A CA 1
ATOM 2132 C C . VAL A 1 284 ? 14.865 4.153 -11.672 1.00 85.81 284 VAL A C 1
ATOM 2134 O O . VAL A 1 284 ? 15.804 4.310 -12.452 1.00 85.81 284 VAL A O 1
ATOM 2137 N N . GLU A 1 285 ? 14.294 2.967 -11.476 1.00 85.88 285 GLU A N 1
ATOM 2138 C CA . GLU A 1 285 ? 14.703 1.749 -12.170 1.00 85.88 285 GLU A CA 1
ATOM 2139 C C . GLU A 1 285 ? 14.610 1.921 -13.694 1.00 85.88 285 GLU A C 1
ATOM 2141 O O . GLU A 1 285 ? 15.560 1.609 -14.412 1.00 85.88 285 GLU A O 1
ATOM 2146 N N . LEU A 1 286 ? 13.515 2.500 -14.196 1.00 89.44 286 LEU A N 1
ATOM 2147 C CA . LEU A 1 286 ? 13.346 2.770 -15.623 1.00 89.44 286 LEU A CA 1
ATOM 2148 C C . LEU A 1 286 ? 14.333 3.830 -16.137 1.00 89.44 286 LEU A C 1
ATOM 2150 O O . LEU A 1 286 ? 14.879 3.665 -17.228 1.00 89.44 286 LEU A O 1
ATOM 2154 N N . VAL A 1 287 ? 14.605 4.887 -15.359 1.00 91.38 287 VAL A N 1
ATOM 2155 C CA . VAL A 1 287 ? 15.612 5.911 -15.694 1.00 91.38 287 VAL A CA 1
ATOM 2156 C C . VAL A 1 287 ? 16.983 5.271 -15.913 1.00 91.38 287 VAL A C 1
ATOM 2158 O O . VAL A 1 287 ? 17.637 5.570 -16.909 1.00 91.38 287 VAL A O 1
ATOM 2161 N N . MET A 1 288 ? 17.396 4.335 -15.057 1.00 90.12 288 MET A N 1
ATOM 2162 C CA . MET A 1 288 ? 18.692 3.656 -15.192 1.00 90.12 288 MET A CA 1
ATOM 2163 C C . MET A 1 288 ? 18.818 2.823 -16.473 1.00 90.12 288 MET A C 1
ATOM 2165 O O . MET A 1 288 ? 19.928 2.630 -16.965 1.00 90.12 288 MET A O 1
ATOM 2169 N N . HIS A 1 289 ? 17.703 2.387 -17.057 1.00 92.31 289 HIS A N 1
ATOM 2170 C CA . HIS A 1 289 ? 17.678 1.573 -18.275 1.00 92.31 289 HIS A CA 1
ATOM 2171 C C . HIS A 1 289 ? 17.431 2.386 -19.556 1.00 92.31 289 HIS A C 1
ATOM 2173 O O . HIS A 1 289 ? 17.334 1.817 -20.645 1.00 92.31 289 HIS A O 1
ATOM 2179 N N . LEU A 1 290 ? 17.352 3.721 -19.473 1.00 92.19 290 LEU A N 1
ATOM 2180 C CA . LEU A 1 290 ? 17.157 4.542 -20.667 1.00 92.19 290 LEU A CA 1
ATOM 2181 C C . LEU A 1 290 ? 18.393 4.532 -21.574 1.00 92.19 290 LEU A C 1
ATOM 2183 O O . LEU A 1 290 ? 19.511 4.704 -21.081 1.00 92.19 290 LEU A O 1
ATOM 2187 N N . PRO A 1 291 ? 18.211 4.411 -22.901 1.00 91.38 291 PRO A N 1
ATOM 2188 C CA . PRO A 1 291 ? 19.313 4.482 -23.850 1.00 91.38 291 PRO A CA 1
ATOM 2189 C C . PRO A 1 291 ? 19.864 5.912 -23.953 1.00 91.38 291 PRO A C 1
ATOM 2191 O O . PRO A 1 291 ? 19.114 6.866 -24.164 1.00 91.38 291 PRO A O 1
ATOM 2194 N N . LEU A 1 292 ? 21.191 6.055 -23.876 1.00 89.06 292 LEU A N 1
ATOM 2195 C CA . LEU A 1 292 ? 21.870 7.349 -24.037 1.00 89.06 292 LEU A CA 1
ATOM 2196 C C . LEU A 1 292 ? 21.978 7.779 -25.505 1.00 89.06 292 LEU A C 1
ATOM 2198 O O . LEU A 1 292 ? 21.927 8.968 -25.819 1.00 89.06 292 LEU A O 1
ATOM 2202 N N . SER A 1 293 ? 22.142 6.815 -26.417 1.00 82.88 293 SER A N 1
ATOM 2203 C CA . SER A 1 293 ? 22.341 7.103 -27.839 1.00 82.88 293 SER A CA 1
ATOM 2204 C C . SER A 1 293 ? 21.017 7.442 -28.534 1.00 82.88 293 SER A C 1
ATOM 2206 O O . SER A 1 293 ? 20.094 6.621 -28.528 1.00 82.88 293 SER A O 1
ATOM 2208 N N . PRO A 1 294 ? 20.904 8.608 -29.198 1.00 76.12 294 PRO A N 1
ATOM 2209 C CA . PRO A 1 294 ? 19.719 8.951 -29.978 1.00 76.12 294 PRO A CA 1
ATOM 2210 C C . PRO A 1 294 ? 19.682 8.271 -31.359 1.00 76.12 294 PRO A C 1
ATOM 2212 O O . PRO A 1 294 ? 18.668 8.386 -32.044 1.00 76.12 294 PRO A O 1
ATOM 2215 N N . SER A 1 295 ? 20.754 7.589 -31.790 1.00 87.88 295 SER A N 1
ATOM 2216 C CA . SER A 1 295 ? 20.862 7.025 -33.145 1.00 87.88 295 SER A CA 1
ATOM 2217 C C . SER A 1 295 ? 19.821 5.919 -33.401 1.00 87.88 295 SER A C 1
ATOM 2219 O O . SER A 1 295 ? 19.836 4.904 -32.696 1.00 87.88 295 SER A O 1
ATOM 2221 N N . PRO A 1 296 ? 18.951 6.054 -34.426 1.00 85.56 296 PRO A N 1
ATOM 2222 C CA . PRO A 1 296 ? 17.950 5.038 -34.759 1.00 85.56 296 PRO A CA 1
ATOM 2223 C C . PRO A 1 296 ? 18.554 3.673 -35.109 1.00 85.56 296 PRO A C 1
ATOM 2225 O O . PRO A 1 296 ? 18.050 2.654 -34.647 1.00 85.56 296 PRO A O 1
ATOM 2228 N N . ALA A 1 297 ? 19.669 3.645 -35.846 1.00 87.38 297 ALA A N 1
ATOM 2229 C CA . ALA A 1 297 ? 20.335 2.399 -36.234 1.00 87.38 297 ALA A CA 1
ATOM 2230 C C . ALA A 1 297 ? 20.885 1.639 -35.014 1.00 87.38 297 ALA A C 1
ATOM 2232 O O . ALA A 1 297 ? 20.702 0.429 -34.888 1.00 87.38 297 ALA A O 1
ATOM 2233 N N . VAL A 1 298 ? 21.503 2.360 -34.069 1.00 86.88 298 VAL A N 1
ATOM 2234 C CA . VAL A 1 298 ? 21.996 1.772 -32.809 1.00 86.88 298 VAL A CA 1
ATOM 2235 C C . VAL A 1 298 ? 20.832 1.238 -31.975 1.00 86.88 298 VAL A C 1
ATOM 2237 O O . VAL A 1 298 ? 20.926 0.150 -31.410 1.00 86.88 298 VAL A O 1
ATOM 2240 N N . ARG A 1 299 ? 19.706 1.960 -31.937 1.00 85.44 299 ARG A N 1
ATOM 2241 C CA . ARG A 1 299 ? 18.493 1.509 -31.246 1.00 85.44 299 ARG A CA 1
ATOM 2242 C C . ARG A 1 299 ? 17.891 0.249 -31.859 1.00 85.44 299 ARG A C 1
ATOM 2244 O O . ARG A 1 299 ? 17.447 -0.614 -31.108 1.00 85.44 299 ARG A O 1
ATOM 2251 N N . GLU A 1 300 ? 17.852 0.137 -33.183 1.00 88.81 300 GLU A N 1
ATOM 2252 C CA . GLU A 1 300 ? 17.309 -1.047 -33.855 1.00 88.81 300 GLU A CA 1
ATOM 2253 C C . GLU A 1 300 ? 18.165 -2.286 -33.567 1.00 88.81 300 GLU A C 1
ATOM 2255 O O . GLU A 1 300 ? 17.635 -3.318 -33.152 1.00 88.81 300 GLU A O 1
ATOM 2260 N N . MET A 1 301 ? 19.491 -2.165 -33.700 1.00 88.75 301 MET A N 1
ATOM 2261 C CA . MET A 1 301 ? 20.424 -3.245 -33.359 1.00 88.75 301 MET A CA 1
ATOM 2262 C C . MET A 1 301 ? 20.283 -3.664 -31.893 1.00 88.75 301 MET A C 1
ATOM 2264 O O . MET A 1 301 ? 20.164 -4.853 -31.598 1.00 88.75 301 MET A O 1
ATOM 2268 N N . ARG A 1 302 ? 20.207 -2.687 -30.980 1.00 89.25 302 ARG A N 1
ATOM 2269 C CA . ARG A 1 302 ? 19.978 -2.936 -29.554 1.00 89.25 302 ARG A CA 1
ATOM 2270 C C . ARG A 1 302 ? 18.648 -3.644 -29.306 1.00 89.25 302 ARG A C 1
ATOM 2272 O O . ARG A 1 302 ? 18.613 -4.613 -28.565 1.00 89.25 302 ARG A O 1
ATOM 2279 N N . THR A 1 303 ? 17.568 -3.212 -29.954 1.00 91.69 303 THR A N 1
ATOM 2280 C CA . THR A 1 303 ? 16.246 -3.844 -29.811 1.00 91.69 303 THR A CA 1
ATOM 2281 C C . THR A 1 303 ? 16.304 -5.321 -30.200 1.00 91.69 303 THR A C 1
ATOM 2283 O O . THR A 1 303 ? 15.844 -6.163 -29.436 1.00 91.69 303 THR A O 1
ATOM 2286 N N . LYS A 1 304 ? 16.928 -5.656 -31.338 1.00 91.94 304 LYS A N 1
ATOM 2287 C CA . LYS A 1 304 ? 17.088 -7.052 -31.782 1.00 91.94 304 LYS A CA 1
ATOM 2288 C C . LYS A 1 304 ? 17.903 -7.884 -30.786 1.00 91.94 304 LYS A C 1
ATOM 2290 O O . LYS A 1 304 ? 17.510 -9.007 -30.484 1.00 91.94 304 LYS A O 1
ATOM 2295 N N . ALA A 1 305 ? 18.987 -7.327 -30.242 1.00 91.00 305 ALA A N 1
ATOM 2296 C CA . ALA A 1 305 ? 19.799 -8.002 -29.230 1.00 91.00 305 ALA A CA 1
ATOM 2297 C C . ALA A 1 305 ? 18.999 -8.302 -27.947 1.00 91.00 305 ALA A C 1
ATOM 2299 O O . ALA A 1 305 ? 19.013 -9.434 -27.470 1.00 91.00 305 ALA A O 1
ATOM 2300 N N . LEU A 1 306 ? 18.241 -7.322 -27.441 1.00 92.31 306 LEU A N 1
ATOM 2301 C CA . LEU A 1 306 ? 17.422 -7.472 -26.231 1.00 92.31 306 LEU A CA 1
ATOM 2302 C C . LEU A 1 306 ? 16.261 -8.459 -26.421 1.00 92.31 306 LEU A C 1
ATOM 2304 O O . LEU A 1 306 ? 15.956 -9.228 -25.515 1.00 92.31 306 LEU A O 1
ATOM 2308 N N . ILE A 1 307 ? 15.619 -8.468 -27.595 1.00 92.69 307 ILE A N 1
ATOM 2309 C CA . ILE A 1 307 ? 14.584 -9.459 -27.943 1.00 92.69 307 ILE A CA 1
ATOM 2310 C C . ILE A 1 307 ? 15.186 -10.869 -27.997 1.00 92.69 307 ILE A C 1
ATOM 2312 O O . ILE A 1 307 ? 14.593 -11.813 -27.471 1.00 92.69 307 ILE A O 1
ATOM 2316 N N . GLY A 1 308 ? 16.389 -11.002 -28.569 1.00 91.31 308 GLY A N 1
ATOM 2317 C CA . GLY A 1 308 ? 17.162 -12.241 -28.538 1.00 91.31 308 GLY A CA 1
ATOM 2318 C C . GLY A 1 308 ? 17.375 -12.733 -27.107 1.00 91.31 308 GLY A C 1
ATOM 2319 O O . GLY A 1 308 ? 16.958 -13.844 -26.781 1.00 91.31 308 GLY A O 1
ATOM 2320 N N . GLU A 1 309 ? 17.907 -11.876 -26.233 1.00 90.62 309 GLU A N 1
ATOM 2321 C CA . GLU A 1 309 ? 18.129 -12.174 -24.812 1.00 90.62 309 GLU A CA 1
ATOM 2322 C C . GLU A 1 309 ? 16.836 -12.591 -24.092 1.00 90.62 309 GLU A C 1
ATOM 2324 O O . GLU A 1 309 ? 16.811 -13.611 -23.401 1.00 90.62 309 GLU A O 1
ATOM 2329 N N . LEU A 1 310 ? 15.732 -11.873 -24.318 1.00 90.44 310 LEU A N 1
ATOM 2330 C CA . LEU A 1 310 ? 14.436 -12.151 -23.692 1.00 90.44 310 LEU A CA 1
ATOM 2331 C C . LEU A 1 310 ? 13.867 -13.525 -24.097 1.00 90.44 310 LEU A C 1
ATOM 2333 O O . LEU A 1 310 ? 13.203 -14.184 -23.294 1.00 90.44 310 LEU A O 1
ATOM 2337 N N . SER A 1 311 ? 14.158 -13.986 -25.317 1.00 90.88 311 SER A N 1
ATOM 2338 C CA . SER A 1 311 ? 13.738 -15.302 -25.820 1.00 90.88 311 SER A CA 1
ATOM 2339 C C . SER A 1 311 ? 14.638 -16.460 -25.351 1.00 90.88 311 SER A C 1
ATOM 2341 O O . SER A 1 311 ? 14.156 -17.568 -25.064 1.00 90.88 311 SER A O 1
ATOM 2343 N N . SER A 1 312 ? 15.951 -16.220 -25.257 1.00 88.75 312 SER A N 1
ATOM 2344 C CA . SER A 1 312 ? 16.950 -17.269 -25.047 1.00 88.75 312 SER A CA 1
ATOM 2345 C C . SER A 1 312 ? 17.389 -17.438 -23.594 1.00 88.75 312 SER A C 1
ATOM 2347 O O . SER A 1 312 ? 17.845 -18.532 -23.257 1.00 88.75 312 SER A O 1
ATOM 2349 N N . SER A 1 313 ? 17.262 -16.399 -22.759 1.00 86.88 313 SER A N 1
ATOM 2350 C CA . SER A 1 313 ? 17.788 -16.385 -21.390 1.00 86.88 313 SER A CA 1
ATOM 2351 C C . SER A 1 313 ? 17.173 -17.467 -20.499 1.00 86.88 313 SER A C 1
ATOM 2353 O O . SER A 1 313 ? 15.976 -17.755 -20.557 1.00 86.88 313 SER A O 1
ATOM 2355 N N . ILE A 1 314 ? 18.023 -18.050 -19.653 1.00 82.25 314 ILE A N 1
ATOM 2356 C CA . ILE A 1 314 ? 17.633 -18.972 -18.581 1.00 82.25 314 ILE A CA 1
ATOM 2357 C C . ILE A 1 314 ? 17.269 -18.165 -17.328 1.00 82.25 314 ILE A C 1
ATOM 2359 O O . ILE A 1 314 ? 16.263 -18.438 -16.676 1.00 82.25 314 ILE A O 1
ATOM 2363 N N . GLU A 1 315 ? 18.054 -17.134 -17.010 1.00 85.19 315 GLU A N 1
ATOM 2364 C CA . GLU A 1 315 ? 17.791 -16.241 -15.881 1.00 85.19 315 GLU A CA 1
ATOM 2365 C C . GLU A 1 315 ? 16.686 -15.228 -16.217 1.00 85.19 315 GLU A C 1
ATOM 2367 O O . GLU A 1 315 ? 16.523 -14.875 -17.391 1.00 85.19 315 GLU A O 1
ATOM 2372 N N . PRO A 1 316 ? 15.906 -14.754 -15.224 1.00 84.50 316 PRO A N 1
ATOM 2373 C CA . PRO A 1 316 ? 14.870 -13.741 -15.432 1.00 84.50 316 PRO A CA 1
ATOM 2374 C C . PRO A 1 316 ? 15.431 -12.485 -16.134 1.00 84.50 316 PRO A C 1
ATOM 2376 O O . PRO A 1 316 ? 16.218 -11.766 -15.517 1.00 84.50 316 PRO A O 1
ATOM 2379 N N . PRO A 1 317 ? 15.053 -12.194 -17.402 1.00 89.06 317 PRO A N 1
ATOM 2380 C CA . PRO A 1 317 ? 15.659 -11.125 -18.202 1.00 89.06 317 PRO A CA 1
ATOM 2381 C C . PRO A 1 317 ? 15.060 -9.750 -17.853 1.00 89.06 317 PRO A C 1
ATOM 2383 O O . PRO A 1 317 ? 14.504 -9.057 -18.708 1.00 89.06 317 PRO A O 1
ATOM 2386 N N . GLU A 1 318 ? 15.123 -9.369 -16.574 1.00 88.25 318 GLU A N 1
ATOM 2387 C CA . GLU A 1 318 ? 14.540 -8.125 -16.056 1.00 88.25 318 GLU A CA 1
ATOM 2388 C C . GLU A 1 318 ? 15.195 -6.901 -16.708 1.00 88.25 318 GLU A C 1
ATOM 2390 O O . GLU A 1 318 ? 14.493 -6.113 -17.335 1.00 88.25 318 GLU A O 1
ATOM 2395 N N . ASP A 1 319 ? 16.525 -6.799 -16.689 1.00 88.75 319 ASP A N 1
ATOM 2396 C CA . ASP A 1 319 ? 17.257 -5.654 -17.254 1.00 88.75 319 ASP A CA 1
ATOM 2397 C C . ASP A 1 319 ? 16.982 -5.474 -18.763 1.00 88.75 319 ASP A C 1
ATOM 2399 O O . ASP A 1 319 ? 16.861 -4.349 -19.267 1.00 88.75 319 ASP A O 1
ATOM 2403 N N . ALA A 1 320 ? 16.818 -6.582 -19.500 1.00 91.69 320 ALA A N 1
ATOM 2404 C CA . ALA A 1 320 ? 16.472 -6.551 -20.920 1.00 91.69 320 ALA A CA 1
ATOM 2405 C C . ALA A 1 320 ? 15.043 -6.034 -21.143 1.00 91.69 320 ALA A C 1
ATOM 2407 O O . ALA A 1 320 ? 14.814 -5.174 -21.998 1.00 91.69 320 ALA A O 1
ATOM 2408 N N . ALA A 1 321 ? 14.087 -6.499 -20.335 1.00 92.31 321 ALA A N 1
ATOM 2409 C CA . ALA A 1 321 ? 12.703 -6.038 -20.366 1.00 92.31 321 ALA A CA 1
ATOM 2410 C C . ALA A 1 321 ? 12.571 -4.547 -19.999 1.00 92.31 321 ALA A C 1
ATOM 2412 O O . ALA A 1 321 ? 11.812 -3.826 -20.654 1.00 92.31 321 ALA A O 1
ATOM 2413 N N . LEU A 1 322 ? 13.331 -4.074 -19.004 1.00 91.50 322 LEU A N 1
ATOM 2414 C CA . LEU A 1 322 ? 13.399 -2.663 -18.599 1.00 91.50 322 LEU A CA 1
ATOM 2415 C C . LEU A 1 322 ? 14.021 -1.789 -19.687 1.00 91.50 322 LEU A C 1
ATOM 2417 O O . LEU A 1 322 ? 13.516 -0.706 -19.981 1.00 91.50 322 LEU A O 1
ATOM 2421 N N . SER A 1 323 ? 15.076 -2.277 -20.335 1.00 92.50 323 SER A N 1
ATOM 2422 C CA . SER A 1 323 ? 15.706 -1.582 -21.458 1.00 92.50 323 SER A CA 1
ATOM 2423 C C . SER A 1 323 ? 14.774 -1.460 -22.661 1.00 92.50 323 SER A C 1
ATOM 2425 O O . SER A 1 323 ? 14.697 -0.392 -23.268 1.00 92.50 323 SER A O 1
ATOM 2427 N N . LEU A 1 324 ? 14.021 -2.515 -22.991 1.00 93.88 324 LEU A N 1
ATOM 2428 C CA . LEU A 1 324 ? 12.996 -2.474 -24.041 1.00 93.88 324 LEU A CA 1
ATOM 2429 C C . LEU A 1 324 ? 11.888 -1.459 -23.708 1.00 93.88 324 LEU A C 1
ATOM 2431 O O . LEU A 1 324 ? 11.490 -0.673 -24.569 1.00 93.88 324 LEU A O 1
ATOM 2435 N N . GLU A 1 325 ? 11.444 -1.408 -22.450 1.00 93.12 325 GLU A N 1
ATOM 2436 C CA . GLU A 1 325 ? 10.490 -0.401 -21.964 1.00 93.12 325 GLU A CA 1
ATOM 2437 C C . GLU A 1 325 ? 11.049 1.033 -22.046 1.00 93.12 325 GLU A C 1
ATOM 2439 O O . GLU A 1 325 ? 10.325 1.981 -22.379 1.00 93.12 325 GLU A O 1
ATOM 2444 N N . GLY A 1 326 ? 12.349 1.192 -21.781 1.00 90.69 326 GLY A N 1
ATOM 2445 C CA . GLY A 1 326 ? 13.082 2.451 -21.890 1.00 90.69 326 GLY A CA 1
ATOM 2446 C C . GLY A 1 326 ? 13.221 2.954 -23.330 1.00 90.69 326 GLY A C 1
ATOM 2447 O O . GLY A 1 326 ? 13.128 4.160 -23.566 1.00 90.69 326 GLY A O 1
ATOM 2448 N N . ILE A 1 327 ? 13.377 2.051 -24.307 1.00 91.38 327 ILE A N 1
ATOM 2449 C CA . ILE A 1 327 ? 13.382 2.387 -25.744 1.00 91.38 327 ILE A CA 1
ATOM 2450 C C . ILE A 1 327 ? 12.010 2.924 -26.187 1.00 91.38 327 ILE A C 1
ATOM 2452 O O . ILE A 1 327 ? 11.943 3.851 -27.004 1.00 91.38 327 ILE A O 1
ATOM 2456 N N . GLY A 1 328 ? 10.925 2.376 -25.634 1.00 90.44 328 GLY A N 1
ATOM 2457 C CA . GLY A 1 328 ? 9.560 2.858 -25.835 1.00 90.44 328 GLY A CA 1
ATOM 2458 C C . GLY A 1 328 ? 8.760 2.098 -26.906 1.00 90.44 328 GLY A C 1
ATOM 2459 O O . GLY A 1 328 ? 9.177 1.033 -27.357 1.00 90.44 328 GLY A O 1
ATOM 2460 N N . PRO A 1 329 ? 7.607 2.639 -27.351 1.00 91.75 329 PRO A N 1
ATOM 2461 C CA . PRO A 1 329 ? 6.603 1.902 -28.135 1.00 91.75 329 PRO A CA 1
ATOM 2462 C C . PRO A 1 329 ? 7.078 1.331 -29.479 1.00 91.75 329 PRO A C 1
ATOM 2464 O O . PRO A 1 329 ? 6.451 0.424 -30.015 1.00 91.75 329 PRO A O 1
ATOM 2467 N N . SER A 1 330 ? 8.200 1.814 -30.025 1.00 91.06 330 SER A N 1
ATOM 2468 C CA . SER A 1 330 ? 8.766 1.303 -31.282 1.00 91.06 330 SER A CA 1
ATOM 2469 C C . SER A 1 330 ? 9.142 -0.181 -31.226 1.00 91.06 330 SER A C 1
ATOM 2471 O O . SER A 1 330 ? 9.302 -0.799 -32.272 1.00 91.06 330 SER A O 1
ATOM 2473 N N . VAL A 1 331 ? 9.323 -0.750 -30.028 1.00 93.81 331 VAL A N 1
ATOM 2474 C CA . VAL A 1 331 ? 9.686 -2.167 -29.864 1.00 93.81 331 VAL A CA 1
ATOM 2475 C C . VAL A 1 331 ? 8.482 -3.108 -29.933 1.00 93.81 331 VAL A C 1
ATOM 2477 O O . VAL A 1 331 ? 8.685 -4.306 -30.099 1.00 93.81 331 VAL A O 1
ATOM 2480 N N . ILE A 1 332 ? 7.245 -2.596 -29.825 1.00 94.31 332 ILE A N 1
ATOM 2481 C CA . ILE A 1 332 ? 6.025 -3.411 -29.674 1.00 94.31 332 ILE A CA 1
ATOM 2482 C C . ILE A 1 332 ? 5.870 -4.418 -30.818 1.00 94.31 332 ILE A C 1
ATOM 2484 O O . ILE A 1 332 ? 5.563 -5.575 -30.555 1.00 94.31 332 ILE A O 1
ATOM 2488 N N . THR A 1 333 ? 6.141 -4.018 -32.064 1.00 93.25 333 THR A N 1
ATOM 2489 C CA . THR A 1 333 ? 6.012 -4.907 -33.230 1.00 93.25 333 THR A CA 1
ATOM 2490 C C . THR A 1 333 ? 6.851 -6.175 -33.067 1.00 93.25 333 THR A C 1
ATOM 2492 O O . THR A 1 333 ? 6.309 -7.272 -33.146 1.00 93.25 333 THR A O 1
ATOM 2495 N N . LEU A 1 334 ? 8.141 -6.030 -32.744 1.00 93.12 334 LEU A N 1
ATOM 2496 C CA . LEU A 1 334 ? 9.053 -7.161 -32.519 1.00 93.12 334 LEU A CA 1
ATOM 2497 C C . LEU A 1 334 ? 8.740 -7.906 -31.212 1.00 93.12 334 LEU A C 1
ATOM 2499 O O . LEU A 1 334 ? 8.893 -9.118 -31.127 1.00 93.12 334 LEU A O 1
ATOM 2503 N N . LEU A 1 335 ? 8.298 -7.183 -30.182 1.00 94.06 335 LEU A N 1
ATOM 2504 C CA . LEU A 1 335 ? 7.973 -7.752 -28.875 1.00 94.06 335 LEU A CA 1
ATOM 2505 C C . LEU A 1 335 ? 6.732 -8.654 -28.923 1.00 94.06 335 LEU A C 1
ATOM 2507 O O . LEU A 1 335 ? 6.686 -9.670 -28.231 1.00 94.06 335 LEU A O 1
ATOM 2511 N N . SER A 1 336 ? 5.746 -8.297 -29.750 1.00 94.44 336 SER A N 1
ATOM 2512 C CA . SER A 1 336 ? 4.473 -9.014 -29.871 1.00 94.44 336 SER A CA 1
ATOM 2513 C C . SER A 1 336 ? 4.631 -10.449 -30.385 1.00 94.44 336 SER A C 1
ATOM 2515 O O . SER A 1 336 ? 3.863 -11.328 -29.996 1.00 94.44 336 SER A O 1
ATOM 2517 N N . GLU A 1 337 ? 5.685 -10.724 -31.162 1.00 94.50 337 GLU A N 1
ATOM 2518 C CA . GLU A 1 337 ? 6.034 -12.072 -31.632 1.00 94.50 337 GLU A CA 1
ATOM 2519 C C . GLU A 1 337 ? 6.341 -13.030 -30.468 1.00 94.50 337 GLU A C 1
ATOM 2521 O O . GLU A 1 337 ? 6.120 -14.239 -30.564 1.00 94.50 337 GLU A O 1
ATOM 2526 N N . LEU A 1 338 ? 6.806 -12.499 -29.330 1.00 95.38 338 LEU A N 1
ATOM 2527 C CA . LEU A 1 338 ? 7.143 -13.292 -28.150 1.00 95.38 338 LEU A CA 1
ATOM 2528 C C . LEU A 1 338 ? 5.947 -13.577 -27.231 1.00 95.38 338 LEU A C 1
ATOM 2530 O O . LEU A 1 338 ? 6.062 -14.404 -26.327 1.00 95.38 338 LEU A O 1
ATOM 2534 N N . TYR A 1 339 ? 4.777 -12.974 -27.454 1.00 95.81 339 TYR A N 1
ATOM 2535 C CA . TYR A 1 339 ? 3.601 -13.186 -26.597 1.00 95.81 339 TYR A CA 1
ATOM 2536 C C . TYR A 1 339 ? 3.119 -14.635 -26.592 1.00 95.81 339 TYR A C 1
ATOM 2538 O O . TYR A 1 339 ? 2.673 -15.144 -25.562 1.00 95.81 339 TYR A O 1
ATOM 2546 N N . THR A 1 340 ? 3.246 -15.323 -27.722 1.00 94.88 340 THR A N 1
ATOM 2547 C CA . THR A 1 340 ? 2.889 -16.737 -27.883 1.00 94.88 340 THR A CA 1
ATOM 2548 C C . THR A 1 340 ? 4.097 -17.667 -27.784 1.00 94.88 340 THR A C 1
ATOM 2550 O O . THR A 1 340 ? 4.013 -18.829 -28.178 1.00 94.88 340 THR A O 1
ATOM 2553 N N . HIS A 1 341 ? 5.233 -17.180 -27.277 1.00 94.75 341 HIS A N 1
ATOM 2554 C CA . HIS A 1 341 ? 6.453 -17.970 -27.194 1.00 94.75 341 HIS A CA 1
ATOM 2555 C C . HIS A 1 341 ? 6.258 -19.201 -26.280 1.00 94.75 341 HIS A C 1
ATOM 2557 O O . HIS A 1 341 ? 5.685 -19.077 -25.194 1.00 94.75 341 HIS A O 1
ATOM 2563 N N . PRO A 1 342 ? 6.763 -20.395 -26.659 1.00 92.44 342 PRO A N 1
ATOM 2564 C CA . PRO A 1 342 ? 6.542 -21.633 -25.901 1.00 92.44 342 PRO A CA 1
ATOM 2565 C C . PRO A 1 342 ? 7.131 -21.590 -24.483 1.00 92.44 342 PRO A C 1
ATOM 2567 O O . PRO A 1 342 ? 6.616 -22.223 -23.560 1.00 92.44 342 PRO A O 1
ATOM 2570 N N . ARG A 1 343 ? 8.210 -20.824 -24.281 1.00 92.31 343 ARG A N 1
ATOM 2571 C CA . ARG A 1 343 ? 8.756 -20.561 -22.942 1.00 92.31 343 ARG A CA 1
ATOM 2572 C C . ARG A 1 343 ? 7.905 -19.513 -22.230 1.00 92.31 343 ARG A C 1
ATOM 2574 O O . ARG A 1 343 ? 7.919 -18.347 -22.620 1.00 92.31 343 ARG A O 1
ATOM 2581 N N . ARG A 1 344 ? 7.258 -19.916 -21.129 1.00 91.06 344 ARG A N 1
ATOM 2582 C CA . ARG A 1 344 ? 6.414 -19.034 -20.300 1.00 91.06 344 ARG A CA 1
ATOM 2583 C C . ARG A 1 344 ? 7.136 -17.776 -19.822 1.00 91.06 344 ARG A C 1
ATOM 2585 O O . ARG A 1 344 ? 6.515 -16.731 -19.769 1.00 91.06 344 ARG A O 1
ATOM 2592 N N . GLN A 1 345 ? 8.423 -17.871 -19.490 1.00 91.69 345 GLN A N 1
ATOM 2593 C CA . GLN A 1 345 ? 9.236 -16.729 -19.059 1.00 91.69 345 GLN A CA 1
ATOM 2594 C C . GLN A 1 345 ? 9.347 -15.668 -20.156 1.00 91.69 345 GLN A C 1
ATOM 2596 O O . GLN A 1 345 ? 9.019 -14.514 -19.911 1.00 91.69 345 GLN A O 1
ATOM 2601 N N . ALA A 1 346 ? 9.723 -16.061 -21.374 1.00 93.31 346 ALA A N 1
ATOM 2602 C CA . ALA A 1 346 ? 9.805 -15.135 -22.503 1.00 93.31 346 ALA A CA 1
ATOM 2603 C C . ALA A 1 346 ? 8.441 -14.487 -22.800 1.00 93.31 346 ALA A C 1
ATOM 2605 O O . ALA A 1 346 ? 8.353 -13.269 -22.916 1.00 93.31 346 ALA A O 1
ATOM 2606 N N . SER A 1 347 ? 7.368 -15.289 -22.831 1.00 95.19 347 SER A N 1
ATOM 2607 C CA . SER A 1 347 ? 5.997 -14.788 -23.025 1.00 95.19 347 SER A CA 1
ATOM 2608 C C . SER A 1 347 ? 5.580 -13.800 -21.929 1.00 95.19 347 SER A C 1
ATOM 2610 O O . SER A 1 347 ? 5.084 -12.716 -22.235 1.00 95.19 347 SER A O 1
ATOM 2612 N N . TRP A 1 348 ? 5.863 -14.116 -20.662 1.00 95.06 348 TRP A N 1
ATOM 2613 C CA . TRP A 1 348 ? 5.572 -13.259 -19.513 1.00 95.06 348 TRP A CA 1
ATOM 2614 C C . TRP A 1 348 ? 6.306 -11.917 -19.583 1.00 95.06 348 TRP A C 1
ATOM 2616 O O . TRP A 1 348 ? 5.673 -10.867 -19.494 1.00 95.06 348 TRP A O 1
ATOM 2626 N N . TYR A 1 349 ? 7.630 -11.938 -19.755 1.00 94.44 349 TYR A N 1
ATOM 2627 C CA . TYR A 1 349 ? 8.442 -10.722 -19.791 1.00 94.44 349 TYR A CA 1
ATOM 2628 C C . TYR A 1 349 ? 8.084 -9.843 -20.993 1.00 94.44 349 TYR A C 1
ATOM 2630 O O . TYR A 1 349 ? 7.944 -8.630 -20.834 1.00 94.44 349 TYR A O 1
ATOM 2638 N N . ALA A 1 350 ? 7.847 -10.448 -22.162 1.00 95.81 350 ALA A N 1
ATOM 2639 C CA . ALA A 1 350 ? 7.404 -9.725 -23.346 1.00 95.81 350 ALA A CA 1
ATOM 2640 C C . ALA A 1 350 ? 6.036 -9.073 -23.126 1.00 95.81 350 ALA A C 1
ATOM 2642 O O . ALA A 1 350 ? 5.887 -7.871 -23.338 1.00 95.81 350 ALA A O 1
ATOM 2643 N N . ALA A 1 351 ? 5.052 -9.836 -22.644 1.00 96.12 351 ALA A N 1
ATOM 2644 C CA . ALA A 1 351 ? 3.711 -9.323 -22.390 1.00 96.12 351 ALA A CA 1
ATOM 2645 C C . ALA A 1 351 ? 3.693 -8.255 -21.291 1.00 96.12 351 ALA A C 1
ATOM 2647 O O . ALA A 1 351 ? 3.008 -7.249 -21.427 1.00 96.12 351 ALA A O 1
ATOM 2648 N N . ARG A 1 352 ? 4.474 -8.405 -20.219 1.00 95.19 352 ARG A N 1
ATOM 2649 C CA . ARG A 1 352 ? 4.580 -7.376 -19.177 1.00 95.19 352 ARG A CA 1
ATOM 2650 C C . ARG A 1 352 ? 5.137 -6.068 -19.743 1.00 95.19 352 ARG A C 1
ATOM 2652 O O . ARG A 1 352 ? 4.549 -5.011 -19.522 1.00 95.19 352 ARG A O 1
ATOM 2659 N N . THR A 1 353 ? 6.227 -6.128 -20.509 1.00 94.75 353 THR A N 1
ATOM 2660 C CA . THR A 1 353 ? 6.793 -4.945 -21.176 1.00 94.75 353 THR A CA 1
ATOM 2661 C C . THR A 1 353 ? 5.797 -4.339 -22.169 1.00 94.75 353 THR A C 1
ATOM 2663 O O . THR A 1 353 ? 5.585 -3.129 -22.158 1.00 94.75 353 THR A O 1
ATOM 2666 N N . GLY A 1 354 ? 5.119 -5.163 -22.972 1.00 95.00 354 GLY A N 1
ATOM 2667 C CA . GLY A 1 354 ? 4.079 -4.722 -23.903 1.00 95.00 354 GLY A CA 1
ATOM 2668 C C . GLY A 1 354 ? 2.921 -4.012 -23.204 1.00 95.00 354 GLY A C 1
ATOM 2669 O O . GLY A 1 354 ? 2.529 -2.918 -23.607 1.00 95.00 354 GLY A O 1
ATOM 2670 N N . LEU A 1 355 ? 2.435 -4.575 -22.095 1.00 94.00 355 LEU A N 1
ATOM 2671 C CA . LEU A 1 355 ? 1.363 -4.002 -21.280 1.00 94.00 355 LEU A CA 1
ATOM 2672 C C . LEU A 1 355 ? 1.742 -2.614 -20.748 1.00 94.00 355 LEU A C 1
ATOM 2674 O O . LEU A 1 355 ? 0.940 -1.681 -20.821 1.00 94.00 355 LEU A O 1
ATOM 2678 N N . ARG A 1 356 ? 2.973 -2.459 -20.247 1.00 91.12 356 ARG A N 1
ATOM 2679 C CA . ARG A 1 356 ? 3.505 -1.179 -19.747 1.00 91.12 356 ARG A CA 1
ATOM 2680 C C . ARG A 1 356 ? 3.709 -0.148 -20.858 1.00 91.12 356 ARG A C 1
ATOM 2682 O O . ARG A 1 356 ? 3.557 1.047 -20.615 1.00 91.12 356 ARG A O 1
ATOM 2689 N N . LEU A 1 357 ? 4.000 -0.600 -22.079 1.00 91.69 357 LEU A N 1
ATOM 2690 C CA . LEU A 1 357 ? 4.069 0.237 -23.280 1.00 91.69 357 LEU A CA 1
ATOM 2691 C C . LEU A 1 357 ? 2.691 0.556 -23.890 1.00 91.69 357 LEU A C 1
ATOM 2693 O O . LEU A 1 357 ? 2.618 1.333 -24.841 1.00 91.69 357 LEU A O 1
ATOM 2697 N N . GLY A 1 358 ? 1.605 0.015 -23.326 1.00 89.50 358 GLY A N 1
ATOM 2698 C CA . GLY A 1 358 ? 0.229 0.291 -23.743 1.00 89.50 358 GLY A CA 1
ATOM 2699 C C . GLY A 1 358 ? -0.312 -0.641 -24.829 1.00 89.50 358 GLY A C 1
ATOM 2700 O O . GLY A 1 358 ? -1.359 -0.346 -25.410 1.00 89.50 358 GLY A O 1
ATOM 2701 N N . ASP A 1 359 ? 0.364 -1.755 -25.101 1.00 92.44 359 ASP A N 1
ATOM 2702 C CA . ASP A 1 359 ? -0.085 -2.731 -26.084 1.00 92.44 359 ASP A CA 1
ATOM 2703 C C . ASP A 1 359 ? -1.296 -3.539 -25.582 1.00 92.44 359 ASP A C 1
ATOM 2705 O O . ASP A 1 359 ? -1.348 -3.986 -24.434 1.00 92.44 359 ASP A O 1
ATOM 2709 N N . SER A 1 360 ? -2.303 -3.715 -26.439 1.00 90.12 360 SER A N 1
ATOM 2710 C CA . SER A 1 360 ? -3.594 -4.301 -26.036 1.00 90.12 360 SER A CA 1
ATOM 2711 C C . SER A 1 360 ? -3.578 -5.834 -25.933 1.00 90.12 360 SER A C 1
ATOM 2713 O O . SER A 1 360 ? -4.051 -6.339 -24.913 1.00 90.12 360 SER A O 1
ATOM 2715 N N . PRO A 1 361 ? -3.012 -6.595 -26.894 1.00 93.31 361 PRO A N 1
ATOM 2716 C CA . PRO A 1 361 ? -2.925 -8.059 -26.806 1.00 93.31 361 PRO A CA 1
ATOM 2717 C C . PRO A 1 361 ? -2.085 -8.541 -25.616 1.00 93.31 361 PRO A C 1
ATOM 2719 O O . PRO A 1 361 ? -2.337 -9.607 -25.055 1.00 93.31 361 PRO A O 1
ATOM 2722 N N . ALA A 1 362 ? -1.125 -7.728 -25.173 1.00 94.94 362 ALA A N 1
ATOM 2723 C CA . ALA A 1 362 ? -0.311 -8.008 -23.999 1.00 94.94 362 ALA A CA 1
ATOM 2724 C C . ALA A 1 362 ? -1.150 -8.205 -22.720 1.00 94.94 362 ALA A C 1
ATOM 2726 O O . ALA A 1 362 ? -0.829 -9.054 -21.885 1.00 94.94 362 ALA A O 1
ATOM 2727 N N . LEU A 1 363 ? -2.265 -7.471 -22.588 1.00 94.19 363 LEU A N 1
ATOM 2728 C CA . LEU A 1 363 ? -3.176 -7.585 -21.447 1.00 94.19 363 LEU A CA 1
ATOM 2729 C C . LEU A 1 363 ? -3.763 -8.992 -21.337 1.00 94.19 363 LEU A C 1
ATOM 2731 O O . LEU A 1 363 ? -3.849 -9.521 -20.232 1.00 94.19 363 LEU A O 1
ATOM 2735 N N . GLU A 1 364 ? -4.129 -9.620 -22.455 1.00 93.50 364 GLU A N 1
ATOM 2736 C CA . GLU A 1 364 ? -4.712 -10.966 -22.454 1.00 93.50 364 GLU A CA 1
ATOM 2737 C C . GLU A 1 364 ? -3.719 -12.017 -21.951 1.00 93.50 364 GLU A C 1
ATOM 2739 O O . GLU A 1 364 ? -4.088 -12.925 -21.203 1.00 93.50 364 GLU A O 1
ATOM 2744 N N . VAL A 1 365 ? -2.443 -11.874 -22.315 1.00 95.88 365 VAL A N 1
ATOM 2745 C CA . VAL A 1 365 ? -1.373 -12.768 -21.857 1.00 95.88 365 VAL A CA 1
ATOM 2746 C C . VAL A 1 365 ? -1.123 -12.588 -20.359 1.00 95.88 365 VAL A C 1
ATOM 2748 O O . VAL A 1 365 ? -1.072 -13.576 -19.624 1.00 95.88 365 VAL A O 1
ATOM 2751 N N . VAL A 1 366 ? -1.044 -11.343 -19.877 1.00 96.00 366 VAL A N 1
ATOM 2752 C CA . VAL A 1 366 ? -0.900 -11.050 -18.440 1.00 96.00 366 VAL A CA 1
ATOM 2753 C C . VAL A 1 366 ? -2.119 -11.557 -17.658 1.00 96.00 366 VAL A C 1
ATOM 2755 O O . VAL A 1 366 ? -1.961 -12.225 -16.638 1.00 96.00 366 VAL A O 1
ATOM 2758 N N . ALA A 1 367 ? -3.335 -11.341 -18.162 1.00 95.50 367 ALA A N 1
ATOM 2759 C CA . ALA A 1 367 ? -4.562 -11.848 -17.552 1.00 95.50 367 ALA A CA 1
ATOM 2760 C C . ALA A 1 367 ? -4.583 -13.381 -17.472 1.00 95.50 367 ALA A C 1
ATOM 2762 O O . ALA A 1 367 ? -4.998 -13.936 -16.454 1.00 95.50 367 ALA A O 1
ATOM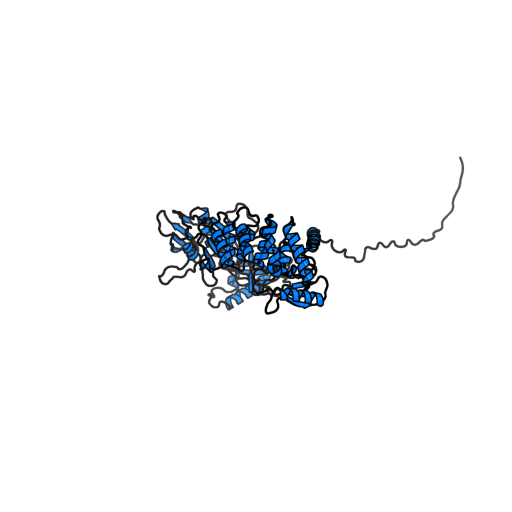 2763 N N . ARG A 1 368 ? -4.083 -14.080 -18.499 1.00 95.62 368 ARG A N 1
ATOM 2764 C CA . ARG A 1 368 ? -3.934 -15.543 -18.478 1.00 95.62 368 ARG A CA 1
ATOM 2765 C C . ARG A 1 368 ? -2.998 -15.994 -17.358 1.00 95.62 368 ARG A C 1
ATOM 2767 O O . ARG A 1 368 ? -3.340 -16.919 -16.627 1.00 95.62 368 ARG A O 1
ATOM 2774 N N . HIS A 1 369 ? -1.861 -15.320 -17.181 1.00 94.88 369 HIS A N 1
ATOM 2775 C CA . HIS A 1 369 ? -0.943 -15.605 -16.075 1.00 94.88 369 HIS A CA 1
ATOM 2776 C C . HIS A 1 369 ? -1.557 -15.327 -14.700 1.00 94.88 369 HIS A C 1
ATOM 2778 O O . HIS A 1 369 ? -1.269 -16.073 -13.770 1.00 94.88 369 HIS A O 1
ATOM 2784 N N . ALA A 1 370 ? -2.390 -14.292 -14.566 1.00 95.12 370 ALA A N 1
ATOM 2785 C CA . ALA A 1 370 ? -3.074 -13.965 -13.314 1.00 95.12 370 ALA A CA 1
ATOM 2786 C C . ALA A 1 370 ? -4.155 -15.000 -12.941 1.00 95.12 370 ALA A C 1
ATOM 2788 O O . ALA A 1 370 ? -4.322 -15.341 -11.768 1.00 95.12 370 ALA A O 1
ATOM 2789 N N . LYS A 1 371 ? -4.865 -15.528 -13.946 1.00 95.56 371 LYS A N 1
ATOM 2790 C CA . LYS A 1 371 ? -5.931 -16.526 -13.771 1.00 95.56 371 LYS A CA 1
ATOM 2791 C C . LYS A 1 371 ? -5.415 -17.952 -13.579 1.00 95.56 371 LYS A C 1
ATOM 2793 O O . LYS A 1 371 ? -6.111 -18.745 -12.960 1.00 95.56 371 LYS A O 1
ATOM 2798 N N . ASP A 1 372 ? -4.232 -18.292 -14.091 1.00 95.38 372 ASP A N 1
ATOM 2799 C CA . ASP A 1 372 ? -3.654 -19.637 -13.969 1.00 95.38 372 ASP A CA 1
ATOM 2800 C C . ASP A 1 372 ? -3.061 -19.880 -12.563 1.00 95.38 372 ASP A C 1
ATOM 2802 O O . ASP A 1 372 ? -2.023 -19.296 -12.230 1.00 95.38 372 ASP A O 1
ATOM 2806 N N . PRO A 1 373 ? -3.633 -20.792 -11.747 1.00 93.88 373 PRO A N 1
ATOM 2807 C CA . PRO A 1 373 ? -3.108 -21.106 -10.417 1.00 93.88 373 PRO A CA 1
ATOM 2808 C C . PRO A 1 373 ? -1.701 -21.716 -10.434 1.00 93.88 373 PRO A C 1
ATOM 2810 O O . PRO A 1 373 ? -1.001 -21.663 -9.427 1.00 93.88 373 PRO A O 1
ATOM 2813 N N . LYS A 1 374 ? -1.272 -22.303 -11.561 1.00 93.25 374 LYS A N 1
ATOM 2814 C CA . LYS A 1 374 ? 0.047 -22.939 -11.725 1.00 93.25 374 LYS A CA 1
ATOM 2815 C C . LYS A 1 374 ? 1.097 -21.991 -12.309 1.00 93.25 374 LYS A C 1
ATOM 2817 O O . LYS A 1 374 ? 2.235 -22.406 -12.548 1.00 93.25 374 LYS A O 1
ATOM 2822 N N . SER A 1 375 ? 0.731 -20.744 -12.593 1.00 91.19 375 SER A N 1
ATOM 2823 C CA . SER A 1 375 ? 1.653 -19.757 -13.142 1.00 91.19 375 SER A CA 1
ATOM 2824 C C . SER A 1 375 ? 2.601 -19.252 -12.046 1.00 91.19 375 SER A C 1
ATOM 2826 O O . SER A 1 375 ? 2.133 -18.700 -11.051 1.00 91.19 375 SER A O 1
ATOM 2828 N N . PRO A 1 376 ? 3.935 -19.339 -12.224 1.00 89.38 376 PRO A N 1
ATOM 2829 C CA . PRO A 1 376 ? 4.880 -18.752 -11.269 1.00 89.38 376 PRO A CA 1
ATOM 2830 C C . PRO A 1 376 ? 4.789 -17.217 -11.234 1.00 89.38 376 PRO A C 1
ATOM 2832 O O . PRO A 1 376 ? 5.209 -16.586 -10.271 1.00 89.38 376 PRO A O 1
ATOM 2835 N N . TYR A 1 377 ? 4.202 -16.608 -12.268 1.00 91.06 377 TYR A N 1
ATOM 2836 C CA . TYR A 1 377 ? 4.049 -15.160 -12.400 1.00 91.06 377 TYR A CA 1
ATOM 2837 C C . TYR A 1 377 ? 2.683 -14.655 -11.947 1.00 91.06 377 TYR A C 1
ATOM 2839 O O . TYR A 1 377 ? 2.370 -13.489 -12.156 1.00 91.06 377 TYR A O 1
ATOM 2847 N N . ARG A 1 378 ? 1.849 -15.509 -11.346 1.00 92.19 378 ARG A N 1
ATOM 2848 C CA . ARG A 1 378 ? 0.455 -15.192 -11.023 1.00 92.19 378 ARG A CA 1
ATOM 2849 C C . ARG A 1 378 ? 0.299 -13.904 -10.214 1.00 92.19 378 ARG A C 1
ATOM 2851 O O . ARG A 1 378 ? -0.388 -12.989 -10.650 1.00 92.19 378 ARG A O 1
ATOM 2858 N N . ILE A 1 379 ? 0.983 -13.800 -9.074 1.00 88.94 379 ILE A N 1
ATOM 2859 C CA . ILE A 1 379 ? 0.917 -12.616 -8.202 1.00 88.94 379 ILE A CA 1
ATOM 2860 C C . ILE A 1 379 ? 1.499 -11.376 -8.888 1.00 88.94 379 ILE A C 1
ATOM 2862 O O . ILE A 1 379 ? 0.926 -10.290 -8.793 1.00 88.94 379 ILE A O 1
ATOM 2866 N N . HIS A 1 380 ? 2.600 -11.538 -9.626 1.00 89.94 380 HIS A N 1
ATOM 2867 C CA . HIS A 1 380 ? 3.182 -10.447 -10.404 1.00 89.94 380 HIS A CA 1
ATOM 2868 C C . HIS A 1 380 ? 2.201 -9.943 -11.471 1.00 89.94 380 HIS A C 1
ATOM 2870 O O . HIS A 1 380 ? 2.015 -8.741 -11.598 1.00 89.94 380 HIS A O 1
ATOM 2876 N N . ALA A 1 381 ? 1.497 -10.834 -12.171 1.00 93.00 381 ALA A N 1
ATOM 2877 C CA . ALA A 1 381 ? 0.488 -10.484 -13.167 1.00 93.00 381 ALA A CA 1
ATOM 2878 C C . ALA A 1 381 ? -0.663 -9.666 -12.576 1.00 93.00 381 ALA A C 1
ATOM 2880 O O . ALA A 1 381 ? -1.078 -8.677 -13.170 1.00 93.00 381 ALA A O 1
ATOM 2881 N N . ILE A 1 382 ? -1.132 -10.026 -11.381 1.00 92.50 382 ILE A N 1
ATOM 2882 C CA . ILE A 1 382 ? -2.172 -9.270 -10.670 1.00 92.50 382 ILE A CA 1
ATOM 2883 C C . ILE A 1 382 ? -1.689 -7.853 -10.346 1.00 92.50 382 ILE A C 1
ATOM 2885 O O . ILE A 1 382 ? -2.423 -6.891 -10.573 1.00 92.50 382 ILE A O 1
ATOM 2889 N N . ARG A 1 383 ? -0.440 -7.711 -9.877 1.00 89.50 383 ARG A N 1
ATOM 2890 C CA . ARG A 1 383 ? 0.173 -6.401 -9.613 1.00 89.50 383 ARG A CA 1
ATOM 2891 C C . ARG A 1 383 ? 0.240 -5.554 -10.888 1.00 89.50 383 ARG A C 1
ATOM 2893 O O . ARG A 1 383 ? -0.224 -4.421 -10.880 1.00 89.50 383 ARG A O 1
ATOM 2900 N N . GLU A 1 384 ? 0.717 -6.121 -11.995 1.00 90.19 384 GLU A N 1
ATOM 2901 C CA . GLU A 1 384 ? 0.796 -5.417 -13.286 1.00 90.19 384 GLU A CA 1
ATOM 2902 C C . GLU A 1 384 ? -0.583 -4.982 -13.811 1.00 90.19 384 GLU A C 1
ATOM 2904 O O . GLU A 1 384 ? -0.726 -3.890 -14.359 1.00 90.19 384 GLU A O 1
ATOM 2909 N N . LEU A 1 385 ? -1.626 -5.795 -13.609 1.00 91.12 385 LEU A N 1
ATOM 2910 C CA . LEU A 1 385 ? -3.000 -5.423 -13.964 1.00 91.12 385 LEU A CA 1
ATOM 2911 C C . LEU A 1 385 ? -3.521 -4.254 -13.121 1.00 91.12 385 LEU A C 1
ATOM 2913 O O . LEU A 1 385 ? -4.212 -3.391 -13.661 1.00 91.12 385 LEU A O 1
ATOM 2917 N N . GLY A 1 386 ? -3.172 -4.195 -11.832 1.00 88.12 386 GLY A N 1
ATOM 2918 C CA . GLY A 1 386 ? -3.507 -3.077 -10.941 1.00 88.12 386 GLY A CA 1
ATOM 2919 C C . GLY A 1 386 ? -2.832 -1.755 -11.321 1.00 88.12 386 GLY A C 1
ATOM 2920 O O . GLY A 1 386 ? -3.285 -0.689 -10.914 1.00 88.12 386 GLY A O 1
ATOM 2921 N N . GLU A 1 387 ? -1.774 -1.814 -12.128 1.00 84.31 387 GLU A N 1
ATOM 2922 C CA . GLU A 1 387 ? -0.997 -0.656 -12.571 1.00 84.31 387 GLU A CA 1
ATOM 2923 C C . GLU A 1 387 ? -1.199 -0.291 -14.049 1.00 84.31 387 GLU A C 1
ATOM 2925 O O . GLU A 1 387 ? -0.621 0.683 -14.535 1.00 84.31 387 GLU A O 1
ATOM 2930 N N . CYS A 1 388 ? -1.999 -1.070 -14.776 1.00 83.75 388 CYS A N 1
ATOM 2931 C CA . CYS A 1 388 ? -2.238 -0.889 -16.202 1.00 83.75 388 CYS A CA 1
ATOM 2932 C C . CYS A 1 388 ? -2.931 0.457 -16.510 1.00 83.75 388 CYS A C 1
ATOM 2934 O O . CYS A 1 388 ? -3.690 0.991 -15.718 1.00 83.75 388 CYS A O 1
ATOM 2936 N N . HIS A 1 389 ? -2.756 1.009 -17.710 1.00 78.12 389 HIS A N 1
ATOM 2937 C CA . HIS A 1 389 ? -3.495 2.215 -18.116 1.00 78.12 389 HIS A CA 1
ATOM 2938 C C . HIS A 1 389 ? -4.948 1.900 -18.530 1.00 78.12 389 HIS A C 1
ATOM 2940 O O . HIS A 1 389 ? -5.838 2.744 -18.442 1.00 78.12 389 HIS A O 1
ATOM 2946 N N . ARG A 1 390 ? -5.225 0.665 -18.980 1.00 81.12 390 ARG A N 1
ATOM 2947 C CA . ARG A 1 390 ? -6.533 0.224 -19.501 1.00 81.12 390 ARG A CA 1
ATOM 2948 C C . ARG A 1 390 ? -7.408 -0.383 -18.400 1.00 81.12 390 ARG A C 1
ATOM 2950 O O . ARG A 1 390 ? -7.800 -1.551 -18.457 1.00 81.12 390 ARG A O 1
ATOM 2957 N N . MET A 1 391 ? -7.741 0.434 -17.404 1.00 81.50 391 MET A N 1
ATOM 2958 C CA . MET A 1 391 ? -8.395 -0.006 -16.161 1.00 81.50 391 MET A CA 1
ATOM 2959 C C . MET A 1 391 ? -9.784 -0.618 -16.351 1.00 81.50 391 MET A C 1
ATOM 2961 O O . MET A 1 391 ? -10.175 -1.477 -15.569 1.00 81.50 391 MET A O 1
ATOM 2965 N N . ALA A 1 392 ? -10.513 -0.258 -17.409 1.00 83.69 392 ALA A N 1
ATOM 2966 C CA . ALA A 1 392 ? -11.808 -0.875 -17.696 1.00 83.69 392 ALA A CA 1
ATOM 2967 C C . ALA A 1 392 ? -11.698 -2.386 -17.980 1.00 83.69 392 ALA A C 1
ATOM 2969 O O . ALA A 1 392 ? -12.571 -3.150 -17.579 1.00 83.69 392 ALA A O 1
ATOM 2970 N N . LEU A 1 393 ? -10.629 -2.824 -18.657 1.00 85.25 393 LEU A N 1
ATOM 2971 C CA . LEU A 1 393 ? -10.398 -4.238 -18.974 1.00 85.25 393 LEU A CA 1
ATOM 2972 C C . LEU A 1 393 ? -9.669 -4.947 -17.831 1.00 85.25 393 LEU A C 1
ATOM 2974 O O . LEU A 1 393 ? -10.110 -6.003 -17.385 1.00 85.25 393 LEU A O 1
ATOM 2978 N N . ALA A 1 394 ? -8.596 -4.339 -17.318 1.00 89.25 394 ALA A N 1
ATOM 2979 C CA . ALA A 1 394 ? -7.838 -4.901 -16.203 1.00 89.25 394 ALA A CA 1
ATOM 2980 C C . ALA A 1 394 ? -8.697 -5.025 -14.932 1.00 89.25 394 ALA A C 1
ATOM 2982 O O . ALA A 1 394 ? -8.639 -6.041 -14.247 1.00 89.25 394 ALA A O 1
ATOM 2983 N N . GLY A 1 395 ? -9.567 -4.047 -14.664 1.00 89.50 395 GLY A N 1
ATOM 2984 C CA . GLY A 1 395 ? -10.485 -4.058 -13.528 1.00 89.50 395 GLY A CA 1
ATOM 2985 C C . GLY A 1 395 ? -11.476 -5.220 -13.558 1.00 89.50 395 GLY A C 1
ATOM 2986 O O . GLY A 1 395 ? -11.732 -5.799 -12.512 1.00 89.50 395 GLY A O 1
ATOM 2987 N N . ARG A 1 396 ? -11.969 -5.631 -14.736 1.00 89.75 396 ARG A N 1
ATOM 2988 C CA . ARG A 1 396 ? -12.829 -6.825 -14.852 1.00 89.75 396 ARG A CA 1
ATOM 2989 C C . ARG A 1 396 ? -12.077 -8.094 -14.469 1.00 89.75 396 ARG A C 1
ATOM 2991 O O . ARG A 1 396 ? -12.586 -8.897 -13.700 1.00 89.75 396 ARG A O 1
ATOM 2998 N N . VAL A 1 397 ? -10.838 -8.237 -14.946 1.00 93.06 397 VAL A N 1
ATOM 2999 C CA . VAL A 1 397 ? -9.985 -9.378 -14.581 1.00 93.06 397 VAL A CA 1
ATOM 3000 C C . VAL A 1 397 ? -9.716 -9.394 -13.076 1.00 93.06 397 VAL A C 1
ATOM 3002 O O . VAL A 1 397 ? -9.807 -10.445 -12.455 1.00 93.06 397 VAL A O 1
ATOM 3005 N N . LEU A 1 398 ? -9.421 -8.240 -12.473 1.00 93.75 398 LEU A N 1
ATOM 3006 C CA . LEU A 1 398 ? -9.208 -8.141 -11.028 1.00 93.75 398 LEU A CA 1
ATOM 3007 C C . LEU A 1 398 ? -10.488 -8.430 -10.227 1.00 93.75 398 LEU A C 1
ATOM 3009 O O . LEU A 1 398 ? -10.404 -9.077 -9.191 1.00 93.75 398 LEU A O 1
ATOM 3013 N N . GLN A 1 399 ? -11.663 -8.006 -10.705 1.00 92.25 399 GLN A N 1
ATOM 3014 C CA . GLN A 1 399 ? -12.952 -8.344 -10.088 1.00 92.25 399 GLN A CA 1
ATOM 3015 C C . GLN A 1 399 ? -13.206 -9.853 -10.104 1.00 92.25 399 GLN A C 1
ATOM 3017 O O . GLN A 1 399 ? -13.560 -10.407 -9.073 1.00 92.25 399 GLN A O 1
ATOM 3022 N N . GLU A 1 400 ? -12.958 -10.528 -11.229 1.00 93.31 400 GLU A N 1
ATOM 3023 C CA . GLU A 1 400 ? -13.065 -11.993 -11.310 1.00 93.31 400 GLU A CA 1
ATOM 3024 C C . GLU A 1 400 ? -12.107 -12.694 -10.330 1.00 93.31 400 GLU A C 1
ATOM 3026 O O . GLU A 1 400 ? -12.454 -13.703 -9.723 1.00 93.31 400 GLU A O 1
ATOM 3031 N N . LEU A 1 401 ? -10.907 -12.143 -10.123 1.00 95.19 401 LEU A N 1
ATOM 3032 C CA . LEU A 1 401 ? -9.922 -12.688 -9.183 1.00 95.19 401 LEU A CA 1
ATOM 3033 C C . LEU A 1 401 ? -10.282 -12.468 -7.706 1.00 95.19 401 LEU A C 1
ATOM 3035 O O . LEU A 1 401 ? -9.658 -13.086 -6.843 1.00 95.19 401 LEU A O 1
ATOM 3039 N N . LEU A 1 402 ? -11.287 -11.643 -7.389 1.00 94.44 402 LEU A N 1
ATOM 3040 C CA . LEU A 1 402 ? -11.826 -11.566 -6.027 1.00 94.44 402 LEU A CA 1
ATOM 3041 C C . LEU A 1 402 ? -12.528 -12.862 -5.614 1.00 94.44 402 LEU A C 1
ATOM 3043 O O . LEU A 1 402 ? -12.658 -13.101 -4.416 1.00 94.44 402 LEU A O 1
ATOM 3047 N N . ASP A 1 403 ? -12.933 -13.702 -6.568 1.00 95.38 403 ASP A N 1
ATOM 3048 C CA . ASP A 1 403 ? -13.633 -14.963 -6.309 1.00 95.38 403 ASP A CA 1
ATOM 3049 C C . ASP A 1 403 ? -12.685 -16.156 -6.109 1.00 95.38 403 ASP A C 1
ATOM 3051 O O . ASP A 1 403 ? -13.133 -17.280 -5.878 1.00 95.38 403 ASP A O 1
ATOM 3055 N N . ASP A 1 404 ? -11.371 -15.924 -6.173 1.00 96.00 404 ASP A N 1
ATOM 3056 C CA . ASP A 1 404 ? -10.366 -16.982 -6.103 1.00 96.00 404 ASP A CA 1
ATOM 3057 C C . ASP A 1 404 ? -10.368 -17.738 -4.758 1.00 96.00 404 ASP A C 1
ATOM 3059 O O . ASP A 1 404 ? -10.551 -17.134 -3.700 1.00 96.00 404 ASP A O 1
ATOM 3063 N N . PRO A 1 405 ? -10.118 -19.059 -4.722 1.00 93.06 405 PRO A N 1
ATOM 3064 C CA . PRO A 1 405 ? -9.997 -19.770 -3.450 1.00 93.06 405 PRO A CA 1
ATOM 3065 C C . PRO A 1 405 ? -8.800 -19.310 -2.599 1.00 93.06 405 PRO A C 1
ATOM 3067 O O . PRO A 1 405 ? -8.839 -19.471 -1.378 1.00 93.06 405 PRO A O 1
ATOM 3070 N N . ASP A 1 406 ? -7.743 -18.755 -3.205 1.00 93.31 406 ASP A N 1
ATOM 3071 C CA . ASP A 1 406 ? -6.565 -18.281 -2.477 1.00 93.31 406 ASP A CA 1
ATOM 3072 C C . ASP A 1 406 ? -6.793 -16.863 -1.907 1.00 93.31 406 ASP A C 1
ATOM 3074 O O . ASP A 1 406 ? -6.982 -15.906 -2.668 1.00 93.31 406 ASP A O 1
ATOM 3078 N N . PRO A 1 407 ? -6.743 -16.667 -0.572 1.00 92.75 407 PRO A N 1
ATOM 3079 C CA . PRO A 1 407 ? -6.908 -15.346 0.031 1.00 92.75 407 PRO A CA 1
ATOM 3080 C C . PRO A 1 407 ? -5.852 -14.337 -0.435 1.00 92.75 407 PRO A C 1
ATOM 3082 O O . PRO A 1 407 ? -6.169 -13.157 -0.566 1.00 92.75 407 PRO A O 1
ATOM 3085 N N . TRP A 1 408 ? -4.620 -14.764 -0.731 1.00 90.81 408 TRP A N 1
ATOM 3086 C CA . TRP A 1 408 ? -3.563 -13.845 -1.155 1.00 90.81 408 TRP A CA 1
ATOM 3087 C C . TRP A 1 408 ? -3.828 -13.278 -2.545 1.00 90.81 408 TRP A C 1
ATOM 3089 O O . TRP A 1 408 ? -3.617 -12.090 -2.773 1.00 90.81 408 TRP A O 1
ATOM 3099 N N . VAL A 1 409 ? -4.353 -14.093 -3.461 1.00 94.00 409 VAL A N 1
ATOM 3100 C CA . VAL A 1 409 ? -4.776 -13.646 -4.797 1.00 94.00 409 VAL A CA 1
ATOM 3101 C C . VAL A 1 409 ? -5.858 -12.583 -4.683 1.00 94.00 409 VAL A C 1
ATOM 3103 O O . VAL A 1 409 ? -5.771 -11.545 -5.337 1.00 94.00 409 VAL A O 1
ATOM 3106 N N . ARG A 1 410 ? -6.825 -12.795 -3.789 1.00 94.50 410 ARG A N 1
ATOM 3107 C CA . ARG A 1 410 ? -7.928 -11.861 -3.550 1.00 94.50 410 ARG A CA 1
ATOM 3108 C C . ARG A 1 410 ? -7.474 -10.552 -2.928 1.00 94.50 410 ARG A C 1
ATOM 3110 O O . ARG A 1 410 ? -7.896 -9.493 -3.384 1.00 94.50 410 ARG A O 1
ATOM 3117 N N . ILE A 1 411 ? -6.581 -10.612 -1.938 1.00 93.06 411 ILE A N 1
ATOM 3118 C CA . ILE A 1 411 ? -5.963 -9.422 -1.334 1.00 93.06 411 ILE A CA 1
ATOM 3119 C C . ILE A 1 411 ? -5.234 -8.616 -2.412 1.00 93.06 411 ILE A C 1
ATOM 3121 O O . ILE A 1 411 ? -5.450 -7.413 -2.531 1.00 93.06 411 ILE A O 1
ATOM 3125 N N . ARG A 1 412 ? -4.432 -9.277 -3.255 1.00 91.69 412 ARG A N 1
ATOM 3126 C CA . ARG A 1 412 ? -3.708 -8.612 -4.348 1.00 91.69 412 ARG A CA 1
ATOM 3127 C C . ARG A 1 412 ? -4.642 -8.039 -5.411 1.00 91.69 412 ARG A C 1
ATOM 3129 O O . ARG A 1 412 ? -4.391 -6.943 -5.908 1.00 91.69 412 ARG A O 1
ATOM 3136 N N . ALA A 1 413 ? -5.724 -8.738 -5.741 1.00 93.38 413 ALA A N 1
ATOM 3137 C CA . ALA A 1 413 ? -6.729 -8.249 -6.675 1.00 93.38 413 ALA A CA 1
ATOM 3138 C C . ALA A 1 413 ? -7.445 -7.000 -6.136 1.00 93.38 413 ALA A C 1
ATOM 3140 O O . ALA A 1 413 ? -7.593 -6.011 -6.857 1.00 93.38 413 ALA A O 1
ATOM 3141 N N . TYR A 1 414 ? -7.805 -7.009 -4.850 1.00 93.12 414 TYR A N 1
ATOM 3142 C CA . TYR A 1 414 ? -8.347 -5.852 -4.140 1.00 93.12 414 TYR A CA 1
ATOM 3143 C C . TYR A 1 414 ? -7.363 -4.668 -4.120 1.00 93.12 414 TYR A C 1
ATOM 3145 O O . TYR A 1 414 ? -7.750 -3.553 -4.470 1.00 93.12 414 TYR A O 1
ATOM 3153 N N . GLU A 1 415 ? -6.087 -4.891 -3.786 1.00 89.50 415 GLU A N 1
ATOM 3154 C CA . GLU A 1 415 ? -5.048 -3.847 -3.807 1.00 89.50 415 GLU A CA 1
ATOM 3155 C C . GLU A 1 415 ? -4.897 -3.211 -5.197 1.00 89.50 415 GLU A C 1
ATOM 3157 O O . GLU A 1 415 ? -4.772 -1.985 -5.317 1.00 89.50 415 GLU A O 1
ATOM 3162 N N . GLY A 1 416 ? -4.975 -4.037 -6.246 1.00 88.50 416 GLY A N 1
ATOM 3163 C CA . GLY A 1 416 ? -5.013 -3.588 -7.633 1.00 88.50 416 GLY A CA 1
ATOM 3164 C C . GLY A 1 416 ? -6.239 -2.721 -7.924 1.00 88.50 416 GLY A C 1
ATOM 3165 O O . GLY A 1 416 ? -6.091 -1.592 -8.384 1.00 88.50 416 GLY A O 1
ATOM 3166 N N . LEU A 1 417 ? -7.448 -3.193 -7.595 1.00 89.44 417 LEU A N 1
ATOM 3167 C CA . LEU A 1 417 ? -8.700 -2.448 -7.806 1.00 89.44 417 LEU A CA 1
ATOM 3168 C C . LEU A 1 417 ? -8.729 -1.113 -7.063 1.00 89.44 417 LEU A C 1
ATOM 3170 O O . LEU A 1 417 ? -9.176 -0.115 -7.622 1.00 89.44 417 LEU A O 1
ATOM 3174 N N . ARG A 1 418 ? -8.214 -1.066 -5.834 1.00 85.88 418 ARG A N 1
ATOM 3175 C CA . ARG A 1 418 ? -8.139 0.156 -5.022 1.00 85.88 418 ARG A CA 1
ATOM 3176 C C . ARG A 1 418 ? -7.300 1.246 -5.692 1.00 85.88 418 ARG A C 1
ATOM 3178 O O . ARG A 1 418 ? -7.651 2.425 -5.635 1.00 85.88 418 ARG A O 1
ATOM 3185 N N . SER A 1 419 ? -6.201 0.843 -6.323 1.00 75.38 419 SER A N 1
ATOM 3186 C CA . SER A 1 419 ? -5.277 1.747 -7.017 1.00 75.38 419 SER A CA 1
ATOM 3187 C C . SER A 1 419 ? -5.826 2.199 -8.377 1.00 75.38 419 SER A C 1
ATOM 3189 O O . SER A 1 419 ? -5.570 3.320 -8.808 1.00 75.38 419 SER A O 1
ATOM 3191 N N . ALA A 1 420 ? -6.612 1.332 -9.021 1.00 68.44 420 ALA A N 1
ATOM 3192 C CA . ALA A 1 420 ? -7.016 1.413 -10.423 1.00 68.44 420 ALA A CA 1
ATOM 3193 C C . ALA A 1 420 ? -8.434 1.952 -10.678 1.00 68.44 420 ALA A C 1
ATOM 3195 O O . ALA A 1 420 ? -8.673 2.682 -11.641 1.00 68.44 420 ALA A O 1
ATOM 3196 N N . ASN A 1 421 ? -9.410 1.514 -9.879 1.00 66.81 421 ASN A N 1
ATOM 3197 C CA . ASN A 1 421 ? -10.833 1.655 -10.173 1.00 66.81 421 ASN A CA 1
ATOM 3198 C C . ASN A 1 421 ? -11.671 1.676 -8.886 1.00 66.81 421 ASN A C 1
ATOM 3200 O O . ASN A 1 421 ? -12.242 0.668 -8.466 1.00 66.81 421 ASN A O 1
ATOM 3204 N N . ARG A 1 422 ? -11.801 2.864 -8.287 1.00 66.00 422 ARG A N 1
ATOM 3205 C CA . ARG A 1 422 ? -12.609 3.055 -7.072 1.00 66.00 422 ARG A CA 1
ATOM 3206 C C . ARG A 1 422 ? -14.102 2.792 -7.279 1.00 66.00 422 ARG A C 1
ATOM 3208 O O . ARG A 1 422 ? -14.782 2.513 -6.305 1.00 66.00 422 ARG A O 1
ATOM 3215 N N . SER A 1 423 ? -14.614 2.827 -8.513 1.00 71.38 423 SER A N 1
ATOM 3216 C CA . SER A 1 423 ? -16.027 2.530 -8.803 1.00 71.38 423 SER A CA 1
ATOM 3217 C C . SER A 1 423 ? -16.377 1.047 -8.660 1.00 71.38 423 SER A C 1
ATOM 3219 O O . SER A 1 423 ? -17.554 0.704 -8.626 1.00 71.38 423 SER A O 1
ATOM 3221 N N . ALA A 1 424 ? -15.378 0.163 -8.577 1.00 74.31 424 ALA A N 1
ATOM 3222 C CA . ALA A 1 424 ? -15.583 -1.266 -8.353 1.00 74.31 424 ALA A CA 1
ATOM 3223 C C . ALA A 1 424 ? -15.966 -1.614 -6.902 1.00 74.31 424 ALA A C 1
ATOM 3225 O O . ALA A 1 424 ? -16.296 -2.767 -6.634 1.00 74.31 424 ALA A O 1
ATOM 3226 N N . MET A 1 425 ? -15.897 -0.655 -5.973 1.00 83.88 425 MET A N 1
ATOM 3227 C CA . MET A 1 425 ? -16.149 -0.870 -4.550 1.00 83.88 425 MET A CA 1
ATOM 3228 C C . MET A 1 425 ? -16.891 0.307 -3.922 1.00 83.88 425 MET A C 1
ATOM 3230 O O . MET A 1 425 ? -16.826 1.435 -4.408 1.00 83.88 425 MET A O 1
ATOM 3234 N N . VAL A 1 426 ? -17.552 0.051 -2.797 1.00 90.44 426 VAL A N 1
ATOM 3235 C CA . VAL A 1 426 ? -18.080 1.116 -1.941 1.00 90.44 426 VAL A CA 1
ATOM 3236 C C . VAL A 1 426 ? -17.044 1.395 -0.861 1.00 90.44 426 VAL A C 1
ATOM 3238 O O . VAL A 1 426 ? -16.741 0.511 -0.067 1.00 90.44 426 VAL A O 1
ATOM 3241 N N . SER A 1 427 ? -16.495 2.609 -0.840 1.00 91.00 427 SER A N 1
ATOM 3242 C CA . SER A 1 427 ? -15.498 3.037 0.145 1.00 91.00 427 SER A CA 1
ATOM 3243 C C . SER A 1 427 ? -16.086 4.130 1.031 1.00 91.00 427 SER A C 1
ATOM 3245 O O . SER A 1 427 ? -16.576 5.145 0.528 1.00 91.00 427 SER A O 1
ATOM 3247 N N . VAL A 1 428 ? -16.064 3.917 2.346 1.00 91.12 428 VAL A N 1
ATOM 3248 C CA . VAL A 1 428 ? -16.624 4.836 3.346 1.00 91.12 428 VAL A CA 1
ATOM 3249 C C . VAL A 1 428 ? -15.543 5.206 4.352 1.00 91.12 428 VAL A C 1
ATOM 3251 O O . VAL A 1 428 ? -14.896 4.337 4.930 1.00 91.12 428 VAL A O 1
ATOM 3254 N N . VAL A 1 429 ? -15.352 6.503 4.596 1.00 91.44 429 VAL A N 1
ATOM 3255 C CA . VAL A 1 429 ? -14.508 6.969 5.703 1.00 91.44 429 VAL A CA 1
ATOM 3256 C C . VAL A 1 429 ? -15.320 6.877 6.991 1.00 91.44 429 VAL A C 1
ATOM 3258 O O . VAL A 1 429 ? -16.364 7.514 7.113 1.00 91.44 429 VAL A O 1
ATOM 3261 N N . VAL A 1 430 ? -14.844 6.077 7.940 1.00 90.00 430 VAL A N 1
ATOM 3262 C CA . VAL A 1 430 ? -15.477 5.865 9.242 1.00 90.00 430 VAL A CA 1
ATOM 3263 C C . VAL A 1 430 ? -14.850 6.812 10.269 1.00 90.00 430 VAL A C 1
ATOM 3265 O O . VAL A 1 430 ? -13.624 6.881 10.376 1.00 90.00 430 VAL A O 1
ATOM 3268 N N . GLY A 1 431 ? -15.687 7.529 11.026 1.00 84.31 431 GLY A N 1
ATOM 3269 C CA . GLY A 1 431 ? -15.284 8.571 11.986 1.00 84.31 431 GLY A CA 1
ATOM 3270 C C . GLY A 1 431 ? -14.940 9.917 11.327 1.00 84.31 431 GLY A C 1
ATOM 3271 O O . GLY A 1 431 ? -14.616 9.968 10.137 1.00 84.31 431 GLY A O 1
ATOM 3272 N N . ARG A 1 432 ? -15.015 11.024 12.079 1.00 72.88 432 ARG A N 1
ATOM 3273 C CA . ARG A 1 432 ? -14.742 12.385 11.573 1.00 72.88 432 ARG A CA 1
ATOM 3274 C C . ARG A 1 432 ? -13.591 13.060 12.326 1.00 72.88 432 ARG A C 1
ATOM 3276 O O . ARG A 1 432 ? -13.534 13.038 13.544 1.00 72.88 432 ARG A O 1
ATOM 3283 N N . GLU A 1 433 ? -12.718 13.716 11.553 1.00 63.66 433 GLU A N 1
ATOM 3284 C CA . GLU A 1 433 ? -11.707 14.703 11.986 1.00 63.66 433 GLU A CA 1
ATOM 3285 C C . GLU A 1 433 ? -10.838 14.353 13.223 1.00 63.66 433 GLU A C 1
ATOM 3287 O O . GLU A 1 433 ? -11.070 14.868 14.314 1.00 63.66 433 GLU A O 1
ATOM 3292 N N . PRO A 1 434 ? -9.735 13.593 13.043 1.00 66.75 434 PRO A N 1
ATOM 3293 C CA . PRO A 1 434 ? -9.357 12.862 11.835 1.00 66.75 434 PRO A CA 1
ATOM 3294 C C . PRO A 1 434 ? -10.165 11.566 11.692 1.00 66.75 434 PRO A C 1
ATOM 3296 O O . PRO A 1 434 ? -10.509 10.929 12.680 1.00 66.75 434 PRO A O 1
ATOM 3299 N N . GLY A 1 435 ? -10.414 11.140 10.448 1.00 79.69 435 GLY A N 1
ATOM 3300 C CA . GLY A 1 435 ? -11.074 9.858 10.182 1.00 79.69 435 GLY A CA 1
ATOM 3301 C C . GLY A 1 435 ? -10.368 8.688 10.881 1.00 79.69 435 GLY A C 1
ATOM 3302 O O . GLY A 1 435 ? -9.134 8.666 11.001 1.00 79.69 435 GLY A O 1
ATOM 3303 N N . ASN A 1 436 ? -11.150 7.722 11.355 1.00 87.00 436 ASN A N 1
ATOM 3304 C CA . ASN A 1 436 ? -10.667 6.559 12.091 1.00 87.00 436 ASN A CA 1
ATOM 3305 C C . ASN A 1 436 ? -10.054 5.523 11.135 1.00 87.00 436 ASN A C 1
ATOM 3307 O O . ASN A 1 436 ? -8.870 5.202 11.230 1.00 87.00 436 ASN A O 1
ATOM 3311 N N . PHE A 1 437 ? -10.822 5.049 10.158 1.00 92.12 437 PHE A N 1
ATOM 3312 C CA . PHE A 1 437 ? -10.329 4.167 9.099 1.00 92.12 437 PHE A CA 1
ATOM 3313 C C . PHE A 1 437 ? -11.225 4.235 7.866 1.00 92.12 437 PHE A C 1
ATOM 3315 O O . PHE A 1 437 ? -12.336 4.759 7.909 1.00 92.12 437 PHE A O 1
ATOM 3322 N N . ILE A 1 438 ? -10.734 3.698 6.755 1.00 92.94 438 ILE A N 1
ATOM 3323 C CA . ILE A 1 438 ? -11.519 3.512 5.537 1.00 92.94 438 ILE A CA 1
ATOM 3324 C C . ILE A 1 438 ? -12.121 2.103 5.553 1.00 92.94 438 ILE A C 1
ATOM 3326 O O . ILE A 1 438 ? -11.404 1.131 5.784 1.00 92.94 438 ILE A O 1
ATOM 3330 N N . LEU A 1 439 ? -13.425 1.991 5.320 1.00 94.69 439 LEU A N 1
ATOM 3331 C CA . LEU A 1 439 ? -14.134 0.729 5.148 1.00 94.69 439 LEU A CA 1
ATOM 3332 C C . LEU A 1 439 ? -14.457 0.530 3.666 1.00 94.69 439 LEU A C 1
ATOM 3334 O O . LEU A 1 439 ? -15.293 1.247 3.117 1.00 94.69 439 LEU A O 1
ATOM 3338 N N . ASP A 1 440 ? -13.818 -0.456 3.046 1.00 94.94 440 ASP A N 1
ATOM 3339 C CA . ASP A 1 440 ? -14.086 -0.861 1.669 1.00 94.94 440 ASP A CA 1
ATOM 3340 C C . ASP A 1 440 ? -14.985 -2.09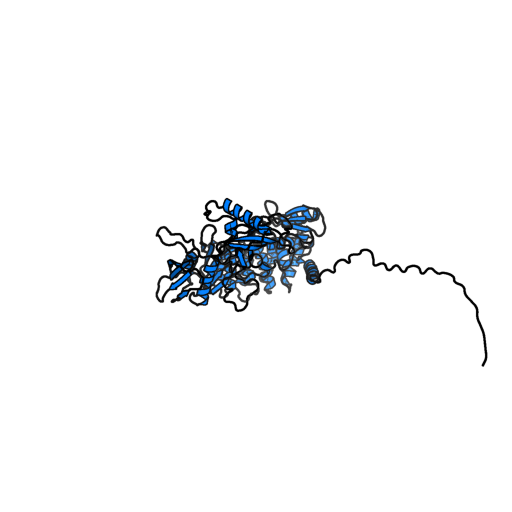9 1.662 1.00 94.94 440 ASP A C 1
ATOM 3342 O O . ASP A 1 440 ? -14.717 -3.089 2.341 1.00 94.94 440 ASP A O 1
ATOM 3346 N N . VAL A 1 441 ? -16.059 -2.056 0.880 1.00 94.56 441 VAL A N 1
ATOM 3347 C CA . VAL A 1 441 ? -17.036 -3.140 0.749 1.00 94.56 441 VAL A CA 1
ATOM 3348 C C . VAL A 1 441 ? -17.065 -3.595 -0.702 1.00 94.56 441 VAL A C 1
ATOM 3350 O O . VAL A 1 441 ? -17.358 -2.805 -1.606 1.00 94.56 441 VAL A O 1
ATOM 3353 N N . LEU A 1 442 ? -16.745 -4.873 -0.919 1.00 92.81 442 LEU A N 1
ATOM 3354 C CA . LEU A 1 442 ? -16.645 -5.478 -2.243 1.00 92.81 442 LEU A CA 1
ATOM 3355 C C . LEU A 1 442 ? -17.537 -6.724 -2.337 1.00 92.81 442 LEU A C 1
ATOM 3357 O O . LEU A 1 442 ? -17.409 -7.619 -1.494 1.00 92.81 442 LEU A O 1
ATOM 3361 N N . PRO A 1 443 ? -18.407 -6.826 -3.359 1.00 91.12 443 PRO A N 1
ATOM 3362 C CA . PRO A 1 443 ? -19.116 -8.067 -3.644 1.00 91.12 443 PRO A CA 1
ATOM 3363 C C . PRO A 1 443 ? -18.138 -9.123 -4.173 1.00 91.12 443 PRO A C 1
ATOM 3365 O O . PRO A 1 443 ? -17.195 -8.798 -4.896 1.00 91.12 443 PRO A O 1
ATOM 3368 N N . SER A 1 444 ? -18.349 -10.386 -3.802 1.00 92.69 444 SER A N 1
ATOM 3369 C CA . SER A 1 444 ? -17.567 -11.517 -4.313 1.00 92.69 444 SER A CA 1
ATOM 3370 C C . SER A 1 444 ? -18.303 -12.839 -4.091 1.00 92.69 444 SER A C 1
ATOM 3372 O O . SER A 1 444 ? -18.851 -13.092 -3.018 1.00 92.69 444 SER A O 1
ATOM 3374 N N . ALA A 1 445 ? -18.259 -13.714 -5.095 1.00 93.38 445 ALA A N 1
ATOM 3375 C CA . ALA A 1 445 ? -18.730 -15.092 -5.016 1.00 93.38 445 ALA A CA 1
ATOM 3376 C C . ALA A 1 445 ? -17.710 -16.043 -4.354 1.00 93.38 445 ALA A C 1
ATOM 3378 O O . ALA A 1 445 ? -18.022 -17.216 -4.128 1.00 93.38 445 ALA A O 1
ATOM 3379 N N . GLY A 1 446 ? -16.514 -15.562 -4.003 1.00 92.25 446 GLY A N 1
ATOM 3380 C CA . GLY A 1 446 ? -15.514 -16.310 -3.242 1.00 92.25 446 GLY A CA 1
ATOM 3381 C C . GLY A 1 446 ? -15.891 -16.514 -1.762 1.00 92.25 446 GLY A C 1
ATOM 3382 O O . GLY A 1 446 ? -16.932 -16.035 -1.295 1.00 92.25 446 GLY A O 1
ATOM 3383 N N . PRO A 1 447 ? -15.061 -17.238 -0.985 1.00 93.75 447 PRO A N 1
ATOM 3384 C CA . PRO A 1 447 ? -15.229 -17.366 0.467 1.00 93.75 447 PRO A CA 1
ATOM 3385 C C . PRO A 1 447 ? -15.131 -15.997 1.168 1.00 93.75 447 PRO A C 1
ATOM 3387 O O . PRO A 1 447 ? -14.261 -15.217 0.797 1.00 93.75 447 PRO A O 1
ATOM 3390 N N . PRO A 1 448 ? -15.921 -15.657 2.199 1.00 95.44 448 PRO A N 1
ATOM 3391 C CA . PRO A 1 448 ? -15.834 -14.329 2.816 1.00 95.44 448 PRO A CA 1
ATOM 3392 C C . PRO A 1 448 ? -14.453 -14.036 3.433 1.00 95.44 448 PRO A C 1
ATOM 3394 O O . PRO A 1 448 ? -13.890 -14.876 4.142 1.00 95.44 448 PRO A O 1
ATOM 3397 N N . LEU A 1 449 ? -13.897 -12.851 3.155 1.00 96.62 449 LEU A N 1
ATOM 3398 C CA . LEU A 1 449 ? -12.567 -12.433 3.618 1.00 96.62 449 LEU A CA 1
ATOM 3399 C C . LEU A 1 449 ? -12.573 -10.986 4.103 1.00 96.62 449 LEU A C 1
ATOM 3401 O O . LEU A 1 449 ? -13.045 -10.085 3.414 1.00 96.62 449 LEU A O 1
ATOM 3405 N N . ILE A 1 450 ? -11.996 -10.776 5.279 1.00 96.50 450 ILE A N 1
ATOM 3406 C CA . ILE A 1 450 ? -11.708 -9.471 5.861 1.00 96.50 450 ILE A CA 1
ATOM 3407 C C . ILE A 1 450 ? -10.210 -9.228 5.714 1.00 96.50 450 ILE A C 1
ATOM 3409 O O . ILE A 1 450 ? -9.412 -10.044 6.169 1.00 96.50 450 ILE A O 1
ATOM 3413 N N . TYR A 1 451 ? -9.825 -8.116 5.097 1.00 95.31 451 TYR A N 1
ATOM 3414 C CA . TYR A 1 451 ? -8.427 -7.711 4.976 1.00 95.31 451 TYR A CA 1
ATOM 3415 C C . TYR A 1 451 ? -8.186 -6.369 5.661 1.00 95.31 451 TYR A C 1
ATOM 3417 O O . TYR A 1 451 ? -8.906 -5.407 5.409 1.00 95.31 451 TYR A O 1
ATOM 3425 N N . ALA A 1 452 ? -7.168 -6.296 6.516 1.00 92.81 452 ALA A N 1
ATOM 3426 C CA . ALA A 1 452 ? -6.830 -5.092 7.267 1.00 92.81 452 ALA A CA 1
ATOM 3427 C C . ALA A 1 452 ? -5.427 -4.571 6.928 1.00 92.81 452 ALA A C 1
ATOM 3429 O O . ALA A 1 452 ? -4.434 -5.285 7.093 1.00 92.81 452 ALA A O 1
ATOM 3430 N N . ARG A 1 453 ? -5.321 -3.301 6.521 1.00 89.19 453 ARG A N 1
ATOM 3431 C CA . ARG A 1 453 ? -4.025 -2.639 6.293 1.00 89.19 453 ARG A CA 1
ATOM 3432 C C . ARG A 1 453 ? -3.425 -2.110 7.588 1.00 89.19 453 ARG A C 1
ATOM 3434 O O . ARG A 1 453 ? -4.135 -1.662 8.490 1.00 89.19 453 ARG A O 1
ATOM 3441 N N . ARG A 1 454 ? -2.101 -2.168 7.697 1.00 83.44 454 ARG A N 1
ATOM 3442 C CA . ARG A 1 454 ? -1.342 -1.758 8.892 1.00 83.44 454 ARG A CA 1
ATOM 3443 C C . ARG A 1 454 ? -0.224 -0.771 8.566 1.00 83.44 454 ARG A C 1
ATOM 3445 O O . ARG A 1 454 ? 0.582 -0.458 9.448 1.00 83.44 454 ARG A O 1
ATOM 3452 N N . SER A 1 455 ? -0.179 -0.302 7.325 1.00 82.31 455 SER A N 1
ATOM 3453 C CA . SER A 1 455 ? 0.764 0.690 6.835 1.00 82.31 455 SER A CA 1
ATOM 3454 C C . SER A 1 455 ? 0.076 1.768 6.008 1.00 82.31 455 SER A C 1
ATOM 3456 O O . SER A 1 455 ? -0.917 1.495 5.331 1.00 82.31 455 SER A O 1
ATOM 3458 N N . GLU A 1 456 ? 0.610 2.987 6.096 1.00 79.75 456 GLU A N 1
ATOM 3459 C CA . GLU A 1 456 ? 0.224 4.232 5.416 1.00 79.75 456 GLU A CA 1
ATOM 3460 C C . GLU A 1 456 ? -1.205 4.725 5.685 1.00 79.75 456 GLU A C 1
ATOM 3462 O O . GLU A 1 456 ? -1.421 5.890 6.010 1.00 79.75 456 GLU A O 1
ATOM 3467 N N . VAL A 1 457 ? -2.204 3.857 5.539 1.00 84.62 457 VAL A N 1
ATOM 3468 C CA . VAL A 1 457 ? -3.627 4.159 5.654 1.00 84.62 457 VAL A CA 1
ATOM 3469 C C . VAL A 1 457 ? -4.317 3.054 6.450 1.00 84.62 457 VAL A C 1
ATOM 3471 O O . VAL A 1 457 ? -4.255 1.877 6.099 1.00 84.62 457 VAL A O 1
ATOM 3474 N N . ARG A 1 458 ? -5.031 3.446 7.511 1.00 90.06 458 ARG A N 1
ATOM 3475 C CA . ARG A 1 458 ? -5.900 2.552 8.292 1.00 90.06 458 ARG A CA 1
ATOM 3476 C C . ARG A 1 458 ? -7.101 2.159 7.440 1.00 90.06 458 ARG A C 1
ATOM 3478 O O . ARG A 1 458 ? -7.890 3.027 7.060 1.00 90.06 458 ARG A O 1
ATOM 3485 N N . GLN A 1 459 ? -7.230 0.874 7.124 1.00 91.81 459 GLN A N 1
ATOM 3486 C CA . GLN A 1 459 ? -8.243 0.415 6.182 1.00 91.81 459 GLN A CA 1
ATOM 3487 C C . GLN A 1 459 ? -8.676 -1.028 6.437 1.00 91.81 459 GLN A C 1
ATOM 3489 O O . GLN A 1 459 ? -7.832 -1.903 6.613 1.00 91.81 459 GLN A O 1
ATOM 3494 N N . ILE A 1 460 ? -9.987 -1.265 6.380 1.00 95.38 460 ILE A N 1
ATOM 3495 C CA . ILE A 1 460 ? -10.618 -2.586 6.448 1.00 95.38 460 ILE A CA 1
ATOM 3496 C C . ILE A 1 460 ? -11.352 -2.828 5.134 1.00 95.38 460 ILE A C 1
ATOM 3498 O O . ILE A 1 460 ? -12.199 -2.028 4.751 1.00 95.38 460 ILE A O 1
ATOM 3502 N N . ALA A 1 461 ? -11.054 -3.933 4.464 1.00 95.56 461 ALA A N 1
ATOM 3503 C CA . ALA A 1 461 ? -11.769 -4.396 3.287 1.00 95.56 461 ALA A CA 1
ATOM 3504 C C . ALA A 1 461 ? -12.614 -5.622 3.635 1.00 95.56 461 ALA A C 1
ATOM 3506 O O . ALA A 1 461 ? -12.103 -6.604 4.175 1.00 95.56 461 ALA A O 1
ATOM 3507 N N . LEU A 1 462 ? -13.899 -5.571 3.300 1.00 96.50 462 LEU A N 1
ATOM 3508 C CA . LEU A 1 462 ? -14.848 -6.670 3.416 1.00 96.50 462 LEU A CA 1
ATOM 3509 C C . LEU A 1 462 ? -15.103 -7.233 2.013 1.00 96.50 462 LEU A C 1
ATOM 3511 O O . LEU A 1 462 ? -15.889 -6.674 1.246 1.00 96.50 462 LEU A O 1
ATOM 3515 N N . ILE A 1 463 ? -14.413 -8.320 1.665 1.00 95.81 463 ILE A N 1
ATOM 3516 C CA . ILE A 1 463 ? -14.493 -8.975 0.354 1.00 95.81 463 ILE A CA 1
ATOM 3517 C C . ILE A 1 463 ? -15.482 -10.144 0.441 1.00 95.81 463 ILE A C 1
ATOM 3519 O O . ILE A 1 463 ? -15.259 -11.108 1.180 1.00 95.81 463 ILE A O 1
ATOM 3523 N N . GLY A 1 464 ? -16.570 -10.065 -0.327 1.00 92.81 464 GLY A N 1
ATOM 3524 C CA . GLY A 1 464 ? -17.718 -10.973 -0.209 1.00 92.81 464 GLY A CA 1
ATOM 3525 C C . GLY A 1 464 ? -18.625 -10.597 0.962 1.00 92.81 464 GLY A C 1
ATOM 3526 O O . GLY A 1 464 ? -19.091 -11.470 1.695 1.00 92.81 464 GLY A O 1
ATOM 3527 N N . ALA A 1 465 ? -18.811 -9.292 1.192 1.00 88.12 465 ALA A N 1
ATOM 3528 C CA . ALA A 1 465 ? -19.557 -8.766 2.336 1.00 88.12 465 ALA A CA 1
ATOM 3529 C C . ALA A 1 465 ? -21.024 -9.230 2.381 1.00 88.12 465 ALA A C 1
ATOM 3531 O O . ALA A 1 465 ? -21.573 -9.429 3.460 1.00 88.12 465 ALA A O 1
ATOM 3532 N N . ASP A 1 466 ? -21.633 -9.456 1.220 1.00 88.12 466 ASP A N 1
ATOM 3533 C CA . ASP A 1 466 ? -22.981 -10.002 1.032 1.00 88.12 466 ASP A CA 1
ATOM 3534 C C . ASP A 1 466 ? -23.130 -11.453 1.520 1.00 88.12 466 ASP A C 1
ATOM 3536 O O . ASP A 1 466 ? -24.236 -11.911 1.800 1.00 88.12 466 ASP A O 1
ATOM 3540 N N . ARG A 1 467 ? -22.013 -12.171 1.667 1.00 91.94 467 ARG A N 1
ATOM 3541 C CA . ARG A 1 467 ? -21.966 -13.563 2.137 1.00 91.94 467 ARG A CA 1
ATOM 3542 C C . ARG A 1 467 ? -21.461 -13.695 3.575 1.00 91.94 467 ARG A C 1
ATOM 3544 O O . ARG A 1 467 ? -21.422 -14.807 4.113 1.00 91.94 467 ARG A O 1
ATOM 3551 N N . MET A 1 468 ? -21.066 -12.582 4.196 1.00 94.81 468 MET A N 1
ATOM 3552 C CA . MET A 1 468 ? -20.672 -12.541 5.601 1.00 94.81 468 MET A CA 1
ATOM 3553 C C . MET A 1 468 ? -21.910 -12.602 6.496 1.00 94.81 468 MET A C 1
ATOM 3555 O O . MET A 1 468 ? -22.821 -11.788 6.381 1.00 94.81 468 MET A O 1
ATOM 3559 N N . ALA A 1 469 ? -21.920 -13.554 7.418 1.00 93.25 469 ALA A N 1
ATOM 3560 C CA . ALA A 1 469 ? -23.016 -13.823 8.327 1.00 93.25 469 ALA A CA 1
ATOM 3561 C C . ALA A 1 469 ? -22.492 -14.223 9.708 1.00 93.25 469 ALA A C 1
ATOM 3563 O O . ALA A 1 469 ? -21.525 -14.982 9.847 1.00 93.25 469 ALA A O 1
ATOM 3564 N N . PHE A 1 470 ? -23.183 -13.734 10.734 1.00 94.00 470 PHE A N 1
ATOM 3565 C CA . PHE A 1 470 ? -22.960 -14.158 12.107 1.00 94.00 470 PHE A CA 1
ATOM 3566 C C . PHE A 1 470 ? -23.582 -15.534 12.358 1.00 94.00 470 PHE A C 1
ATOM 3568 O O . PHE A 1 470 ? -24.686 -15.828 11.897 1.00 94.00 470 PHE A O 1
ATOM 3575 N N . ARG A 1 471 ? -22.883 -16.372 13.121 1.00 93.12 471 ARG A N 1
ATOM 3576 C CA . ARG A 1 471 ? -23.402 -17.620 13.677 1.00 93.12 471 ARG A CA 1
ATOM 3577 C C . ARG A 1 471 ? -23.804 -17.367 15.122 1.00 93.12 471 ARG A C 1
ATOM 3579 O O . ARG A 1 471 ? -22.977 -16.961 15.930 1.00 93.12 471 ARG A O 1
ATOM 3586 N N . LEU A 1 472 ? -25.082 -17.583 15.415 1.00 90.69 472 LEU A N 1
ATOM 3587 C CA . LEU A 1 472 ? -25.660 -17.394 16.743 1.00 90.69 472 LEU A CA 1
ATOM 3588 C C . LEU A 1 472 ? -25.757 -18.736 17.491 1.00 90.69 472 LEU A C 1
ATOM 3590 O O . LEU A 1 472 ? -25.962 -19.766 16.845 1.00 90.69 472 LEU A O 1
ATOM 3594 N N . PRO A 1 473 ? -25.675 -18.737 18.833 1.00 91.38 473 PRO A N 1
ATOM 3595 C CA . PRO A 1 473 ? -25.417 -17.581 19.694 1.00 91.38 473 PRO A CA 1
ATOM 3596 C C . PRO A 1 473 ? -23.965 -17.099 19.582 1.00 91.38 473 PRO A C 1
ATOM 3598 O O . PRO A 1 473 ? -23.063 -17.890 19.319 1.00 91.38 473 PRO A O 1
ATOM 3601 N N . LEU A 1 474 ? -23.744 -15.806 19.812 1.00 91.56 474 LEU A N 1
ATOM 3602 C CA . LEU A 1 474 ? -22.400 -15.241 19.903 1.00 91.56 474 LEU A CA 1
ATOM 3603 C C . LEU A 1 474 ? -22.241 -14.392 21.154 1.00 91.56 474 LEU A C 1
ATOM 3605 O O . LEU A 1 474 ? -23.186 -13.760 21.634 1.00 91.56 474 LEU A O 1
ATOM 3609 N N . PHE A 1 475 ? -21.014 -14.369 21.658 1.00 88.88 475 PHE A N 1
ATOM 3610 C CA . PHE A 1 475 ? -20.617 -13.553 22.788 1.00 88.88 475 PHE A CA 1
ATOM 3611 C C . PHE A 1 475 ? -19.161 -13.131 22.622 1.00 88.88 475 PHE A C 1
ATOM 3613 O O . PHE A 1 475 ? -18.297 -13.958 22.354 1.00 88.88 475 PHE A O 1
ATOM 3620 N N . TYR A 1 476 ? -18.890 -11.848 22.815 1.00 88.06 476 TYR A N 1
ATOM 3621 C CA . TYR A 1 476 ? -17.548 -11.291 22.854 1.00 88.06 476 TYR A CA 1
ATOM 3622 C C . TYR A 1 476 ? -17.409 -10.441 24.112 1.00 88.06 476 TYR A C 1
ATOM 3624 O O . TYR A 1 476 ? -18.153 -9.481 24.308 1.00 88.06 476 TYR A O 1
ATOM 3632 N N . SER A 1 477 ? -16.428 -10.760 24.951 1.00 85.44 477 SER A N 1
ATOM 3633 C CA . SER A 1 477 ? -16.025 -9.929 26.084 1.00 85.44 477 SER A CA 1
ATOM 3634 C C . SER A 1 477 ? -14.580 -10.240 26.446 1.00 85.44 477 SER A C 1
ATOM 3636 O O . SER A 1 477 ? -14.241 -11.394 26.696 1.00 85.44 477 SER A O 1
ATOM 3638 N N . LYS A 1 478 ? -13.732 -9.212 26.522 1.00 79.75 478 LYS A N 1
ATOM 3639 C CA . LYS A 1 478 ? -12.337 -9.339 26.961 1.00 79.75 478 LYS A CA 1
ATOM 3640 C C . LYS A 1 478 ? -12.068 -8.421 28.160 1.00 79.75 478 LYS A C 1
ATOM 3642 O O . LYS A 1 478 ? -12.547 -7.284 28.155 1.00 79.75 478 LYS A O 1
ATOM 3647 N N . PRO A 1 479 ? -11.304 -8.871 29.175 1.00 69.62 479 PRO A N 1
ATOM 3648 C CA . PRO A 1 479 ? -10.905 -8.020 30.295 1.00 69.62 479 PRO A CA 1
ATOM 3649 C C . PRO A 1 479 ? -10.190 -6.748 29.818 1.00 69.62 479 PRO A C 1
ATOM 3651 O O . PRO A 1 479 ? -9.359 -6.805 28.912 1.00 69.62 479 PRO A O 1
ATOM 3654 N N . GLY A 1 480 ? -10.530 -5.598 30.407 1.00 68.06 480 GLY A N 1
ATOM 3655 C CA . GLY A 1 480 ? -9.927 -4.302 30.071 1.00 68.06 480 GLY A CA 1
ATOM 3656 C C . GLY A 1 480 ? -10.325 -3.718 28.708 1.00 68.06 480 GLY A C 1
ATOM 3657 O O . GLY A 1 480 ? -9.840 -2.649 28.345 1.00 68.06 480 GLY A O 1
ATOM 3658 N N . LYS A 1 481 ? -11.200 -4.383 27.939 1.00 75.31 481 LYS A N 1
ATOM 3659 C CA . LYS A 1 481 ? -11.732 -3.847 26.680 1.00 75.31 481 LYS A CA 1
ATOM 3660 C C . LYS A 1 481 ? -13.051 -3.117 26.913 1.00 75.31 481 LYS A C 1
ATOM 3662 O O . LYS A 1 481 ? -13.889 -3.533 27.708 1.00 75.31 481 LYS A O 1
ATOM 3667 N N . GLN A 1 482 ? -13.245 -2.046 26.153 1.00 74.00 482 GLN A N 1
ATOM 3668 C CA . GLN A 1 482 ? -14.367 -1.119 26.307 1.00 74.00 482 GLN A CA 1
ATOM 3669 C C . GLN A 1 482 ? -15.688 -1.634 25.716 1.00 74.00 482 GLN A C 1
ATOM 3671 O O . GLN A 1 482 ? -16.676 -0.910 25.749 1.00 74.00 482 GLN A O 1
ATOM 3676 N N . VAL A 1 483 ? -15.735 -2.848 25.151 1.00 85.81 483 VAL A N 1
ATOM 3677 C CA . VAL A 1 483 ? -16.927 -3.357 24.455 1.00 85.81 483 VAL A CA 1
ATOM 3678 C C . VAL A 1 483 ? -17.206 -4.821 24.765 1.00 85.81 483 VAL A C 1
ATOM 3680 O O . VAL A 1 483 ? -16.301 -5.656 24.779 1.00 85.81 483 VAL A O 1
ATOM 3683 N N . THR A 1 484 ? -18.489 -5.116 24.957 1.00 88.69 484 THR A N 1
ATOM 3684 C CA . THR A 1 484 ? -19.063 -6.461 24.994 1.00 88.69 484 THR A CA 1
ATOM 3685 C C . THR A 1 484 ? -20.107 -6.584 23.883 1.00 88.69 484 THR A C 1
ATOM 3687 O O . THR A 1 484 ? -20.924 -5.680 23.716 1.00 88.69 484 THR A O 1
ATOM 3690 N N . LEU A 1 485 ? -20.088 -7.687 23.132 1.00 91.62 485 LEU A N 1
ATOM 3691 C CA . LEU A 1 485 ? -21.110 -8.015 22.130 1.00 91.62 485 LEU A CA 1
ATOM 3692 C C . LEU A 1 485 ? -21.831 -9.291 22.546 1.00 91.62 485 LEU A C 1
ATOM 3694 O O . LEU A 1 485 ? -21.190 -10.238 23.002 1.00 91.62 485 LEU A O 1
ATOM 3698 N N . SER A 1 486 ? -23.140 -9.344 22.349 1.00 92.12 486 SER A N 1
ATOM 3699 C CA . SER A 1 486 ? -23.922 -10.558 22.553 1.00 92.12 486 SER A CA 1
ATOM 3700 C C . SER A 1 486 ? -25.106 -10.633 21.595 1.00 92.12 486 SER A C 1
ATOM 3702 O O . SER A 1 486 ? -25.695 -9.619 21.224 1.00 92.12 486 SER A O 1
ATOM 3704 N N . ALA A 1 487 ? -25.453 -11.853 21.200 1.00 92.94 487 ALA A N 1
ATOM 3705 C CA . ALA A 1 487 ? -26.739 -12.174 20.594 1.00 92.94 487 ALA A CA 1
ATOM 3706 C C . ALA A 1 487 ? -27.081 -13.641 20.873 1.00 92.94 487 ALA A C 1
ATOM 3708 O O . ALA A 1 487 ? -26.242 -14.534 20.714 1.00 92.94 487 ALA A O 1
ATOM 3709 N N . ALA A 1 488 ? -28.312 -13.882 21.312 1.00 92.00 488 ALA A N 1
ATOM 3710 C CA . ALA A 1 488 ? -28.849 -15.206 21.571 1.00 92.00 488 ALA A CA 1
ATOM 3711 C C . ALA A 1 488 ? -29.276 -15.903 20.270 1.00 92.00 488 ALA A C 1
ATOM 3713 O O . ALA A 1 488 ? -29.383 -15.295 19.204 1.00 92.00 488 ALA A O 1
ATOM 3714 N N . ALA A 1 489 ? -29.535 -17.209 20.346 1.00 89.00 489 ALA A N 1
ATOM 3715 C CA . ALA A 1 489 ? -30.089 -17.945 19.216 1.00 89.00 489 ALA A CA 1
ATOM 3716 C C . ALA A 1 489 ? -31.476 -17.385 18.844 1.00 89.00 489 ALA A C 1
ATOM 3718 O O . ALA A 1 489 ? -32.370 -17.335 19.684 1.00 89.00 489 ALA A O 1
ATOM 3719 N N . GLY A 1 490 ? -31.650 -16.984 17.582 1.00 88.19 490 GLY A N 1
ATOM 3720 C CA . GLY A 1 490 ? -32.904 -16.417 17.071 1.00 88.19 490 GLY A CA 1
ATOM 3721 C C . GLY A 1 490 ? -33.024 -14.894 17.178 1.00 88.19 490 GLY A C 1
ATOM 3722 O O . GLY A 1 490 ? -33.983 -14.340 16.637 1.00 88.19 490 GLY A O 1
ATOM 3723 N N . ASP A 1 491 ? -32.060 -14.210 17.802 1.00 89.94 491 ASP A N 1
ATOM 3724 C CA . ASP A 1 491 ? -32.031 -12.747 17.809 1.00 89.94 491 ASP A CA 1
ATOM 3725 C C . ASP A 1 491 ? -31.906 -12.192 16.383 1.00 89.94 491 ASP A C 1
ATOM 3727 O O . ASP A 1 491 ? -31.233 -12.755 15.522 1.00 89.94 491 ASP A O 1
ATOM 3731 N N . GLN A 1 492 ? -32.557 -11.055 16.142 1.00 87.56 492 GLN A N 1
ATOM 3732 C CA . GLN A 1 492 ? -32.493 -10.310 14.875 1.00 87.56 492 GLN A CA 1
ATOM 3733 C C . GLN A 1 492 ? -31.454 -9.174 14.926 1.00 87.56 492 GLN A C 1
ATOM 3735 O O . GLN A 1 492 ? -31.134 -8.564 13.907 1.00 87.56 492 GLN A O 1
ATOM 3740 N N . MET A 1 493 ? -30.948 -8.866 16.124 1.00 90.19 493 MET A N 1
ATOM 3741 C CA . MET A 1 493 ? -30.080 -7.726 16.413 1.00 90.19 493 MET A CA 1
ATOM 3742 C C . MET A 1 493 ? -28.964 -8.151 17.372 1.00 90.19 493 MET A C 1
ATOM 3744 O O . MET A 1 493 ? -29.178 -8.970 18.259 1.00 90.19 493 MET A O 1
ATOM 3748 N N . LEU A 1 494 ? -27.794 -7.545 17.215 1.00 89.31 494 LEU A N 1
ATOM 3749 C CA . LEU A 1 494 ? -26.677 -7.601 18.149 1.00 89.31 494 LEU A CA 1
ATOM 3750 C C . LEU A 1 494 ? -26.888 -6.595 19.273 1.00 89.31 494 LEU A C 1
ATOM 3752 O O . LEU A 1 494 ? -27.142 -5.418 19.005 1.00 89.31 494 LEU A O 1
ATOM 3756 N N . THR A 1 495 ? -26.693 -7.038 20.508 1.00 90.69 495 THR A N 1
ATOM 3757 C CA . THR A 1 495 ? -26.577 -6.161 21.671 1.00 90.69 495 THR A CA 1
ATOM 3758 C C . THR A 1 495 ? -25.111 -5.807 21.882 1.00 90.69 495 THR A C 1
ATOM 3760 O O . THR A 1 495 ? -24.242 -6.679 21.930 1.00 90.69 495 THR A O 1
ATOM 3763 N N . ILE A 1 496 ? -24.827 -4.513 21.995 1.00 89.81 496 ILE A N 1
ATOM 3764 C CA . ILE A 1 496 ? -23.483 -3.965 22.153 1.00 89.81 496 ILE A CA 1
ATOM 3765 C C . ILE A 1 496 ? -23.451 -3.108 23.408 1.00 89.81 496 ILE A C 1
ATOM 3767 O O . ILE A 1 496 ? -24.169 -2.118 23.506 1.00 89.81 496 ILE A O 1
ATOM 3771 N N . ILE A 1 497 ? -22.602 -3.470 24.360 1.00 87.25 497 ILE A N 1
ATOM 3772 C CA . ILE A 1 497 ? -22.439 -2.738 25.614 1.00 87.25 497 ILE A CA 1
ATOM 3773 C C . ILE A 1 497 ? -21.079 -2.047 25.598 1.00 87.25 497 ILE A C 1
ATOM 3775 O O . ILE A 1 497 ? -20.051 -2.722 25.501 1.00 87.25 497 ILE A O 1
ATOM 3779 N N . ARG A 1 498 ? -21.071 -0.714 25.721 1.00 82.62 498 ARG A N 1
ATOM 3780 C CA . ARG A 1 498 ? -19.843 0.078 25.886 1.00 82.62 498 ARG A CA 1
ATOM 3781 C C . ARG A 1 498 ? -19.548 0.305 27.368 1.00 82.62 498 ARG A C 1
ATOM 3783 O O . ARG A 1 498 ? -20.441 0.661 28.138 1.00 82.62 498 ARG A O 1
ATOM 3790 N N . LYS A 1 499 ? -18.287 0.119 27.753 1.00 78.50 499 LYS A N 1
ATOM 3791 C CA . LYS A 1 499 ? -17.766 0.290 29.110 1.00 78.50 499 LYS A CA 1
ATOM 3792 C C . LYS A 1 499 ? -16.680 1.365 29.130 1.00 78.50 499 LYS A C 1
ATOM 3794 O O . LYS A 1 499 ? -15.770 1.327 28.307 1.00 78.50 499 LYS A O 1
ATOM 3799 N N . GLU A 1 500 ? -16.736 2.258 30.107 1.00 68.75 500 GLU A N 1
ATOM 3800 C CA . GLU A 1 500 ? -15.657 3.189 30.453 1.00 68.75 500 GLU A CA 1
ATOM 3801 C C . GLU A 1 500 ? -15.321 3.014 31.930 1.00 68.75 500 GLU A C 1
ATOM 3803 O O . GLU A 1 500 ? -16.208 3.131 32.771 1.00 68.75 500 GLU A O 1
ATOM 3808 N N . LEU A 1 501 ? -14.055 2.716 32.250 1.00 64.12 501 LEU A N 1
ATOM 3809 C CA . LEU A 1 501 ? -13.582 2.534 33.633 1.00 64.12 501 LEU A CA 1
ATOM 3810 C C . LEU A 1 501 ? -14.513 1.614 34.461 1.00 64.12 501 LEU A C 1
ATOM 3812 O O . LEU A 1 501 ? -14.925 1.957 35.567 1.00 64.12 501 LEU A O 1
ATOM 3816 N N . ASP A 1 502 ? -14.905 0.478 33.872 1.00 60.19 502 ASP A N 1
ATOM 3817 C CA . ASP A 1 502 ? -15.846 -0.514 34.425 1.00 60.19 502 ASP A CA 1
ATOM 3818 C C . ASP A 1 502 ? -17.283 -0.026 34.701 1.00 60.19 502 ASP A C 1
ATOM 3820 O O . ASP A 1 502 ? -18.092 -0.751 35.282 1.00 60.19 502 ASP A O 1
ATOM 3824 N N . ARG A 1 503 ? -17.664 1.158 34.209 1.00 63.22 503 ARG A N 1
ATOM 3825 C CA . ARG A 1 503 ? -19.057 1.622 34.166 1.00 63.22 503 ARG A CA 1
ATOM 3826 C C . ARG A 1 503 ? -19.663 1.374 32.792 1.00 63.22 503 ARG A C 1
ATOM 3828 O O . ARG A 1 503 ? -19.047 1.669 31.770 1.00 63.22 503 ARG A O 1
ATOM 3835 N N . VAL A 1 504 ? -20.886 0.847 32.763 1.00 71.69 504 VAL A N 1
ATOM 3836 C CA . VAL A 1 504 ? -21.664 0.713 31.525 1.00 71.69 504 VAL A CA 1
ATOM 3837 C C . VAL A 1 504 ? -22.122 2.103 31.097 1.00 71.69 504 VAL A C 1
ATOM 3839 O O . VAL A 1 504 ? -22.888 2.750 31.805 1.00 71.69 504 VAL A O 1
ATOM 3842 N N . VAL A 1 505 ? -21.624 2.554 29.948 1.00 71.31 505 VAL A N 1
ATOM 3843 C CA . VAL A 1 505 ? -21.946 3.865 29.366 1.00 71.31 505 VAL A CA 1
ATOM 3844 C C . VAL A 1 505 ? -23.233 3.789 28.554 1.00 71.31 505 VAL A C 1
ATOM 3846 O O . VAL A 1 505 ? -24.024 4.726 28.554 1.00 71.31 505 VAL A O 1
ATOM 3849 N N . GLY A 1 506 ? -23.468 2.661 27.879 1.00 74.75 506 GLY A N 1
ATOM 3850 C CA . GLY A 1 506 ? -24.681 2.459 27.096 1.00 74.75 506 GLY A CA 1
ATOM 3851 C C . GLY A 1 506 ? -24.828 1.043 26.557 1.00 74.75 506 GLY A C 1
ATOM 3852 O O . GLY A 1 506 ? -23.837 0.338 26.335 1.00 74.75 506 GLY A O 1
ATOM 3853 N N . GLU A 1 507 ? -26.086 0.657 26.351 1.00 83.38 507 GLU A N 1
ATOM 3854 C CA . GLU A 1 507 ? -26.501 -0.529 25.607 1.00 83.38 507 GLU A CA 1
ATOM 3855 C C . GLU A 1 507 ? -27.052 -0.088 24.250 1.00 83.38 507 GLU A C 1
ATOM 3857 O O . GLU A 1 507 ? -27.908 0.795 24.156 1.00 83.38 507 GLU A O 1
ATOM 3862 N N . PHE A 1 508 ? -26.557 -0.713 23.191 1.00 84.81 508 PHE A N 1
ATOM 3863 C CA . PHE A 1 508 ? -26.865 -0.359 21.818 1.00 84.81 508 PHE A CA 1
ATOM 3864 C C . PHE A 1 508 ? -27.296 -1.591 21.040 1.00 84.81 508 PHE A C 1
ATOM 3866 O O . PHE A 1 508 ? -26.820 -2.696 21.295 1.00 84.81 508 PHE A O 1
ATOM 3873 N N . LYS A 1 509 ? -28.186 -1.398 20.065 1.00 84.56 509 LYS A N 1
ATOM 3874 C CA . LYS A 1 509 ? -28.644 -2.469 19.180 1.00 84.56 509 LYS A CA 1
ATOM 3875 C C . LYS A 1 509 ? -28.196 -2.197 17.758 1.00 84.56 509 LYS A C 1
ATOM 3877 O O . LYS A 1 509 ? -28.519 -1.147 17.206 1.00 84.56 509 LYS A O 1
ATOM 3882 N N . ALA A 1 510 ? -27.493 -3.154 17.166 1.00 84.81 510 ALA A N 1
ATOM 3883 C CA . ALA A 1 510 ? -27.067 -3.106 15.775 1.00 84.81 510 ALA A CA 1
ATOM 3884 C C . ALA A 1 510 ? -27.652 -4.292 14.993 1.00 84.81 510 ALA A C 1
ATOM 3886 O O . ALA A 1 510 ? -27.814 -5.373 15.553 1.00 84.81 510 ALA A O 1
ATOM 3887 N N . PRO A 1 511 ? -27.981 -4.127 13.708 1.00 87.12 511 PRO A N 1
ATOM 3888 C CA . PRO A 1 511 ? -28.377 -5.243 12.852 1.00 87.12 511 PRO A CA 1
ATOM 3889 C C . PRO A 1 511 ? -27.253 -6.280 12.712 1.00 87.12 511 PRO A C 1
ATOM 3891 O O . PRO A 1 511 ? -26.069 -5.953 12.821 1.00 87.12 511 PRO A O 1
ATOM 3894 N N . LEU A 1 512 ? -27.624 -7.530 12.412 1.00 89.19 512 LEU A N 1
ATOM 3895 C CA . LEU A 1 512 ? -26.709 -8.653 12.150 1.00 89.19 512 LEU A CA 1
ATOM 3896 C C . LEU A 1 512 ? -26.000 -8.533 10.785 1.00 89.19 512 LEU A C 1
ATOM 3898 O O . LEU A 1 512 ? -25.991 -9.459 9.980 1.00 89.19 512 LEU A O 1
ATOM 3902 N N . SER A 1 513 ? -25.393 -7.379 10.519 1.00 92.44 513 SER A N 1
ATOM 3903 C CA . SER A 1 513 ? -24.623 -7.091 9.312 1.00 92.44 513 SER A CA 1
ATOM 3904 C C . SER A 1 513 ? -23.202 -6.700 9.702 1.00 92.44 513 SER A C 1
ATOM 3906 O O . SER A 1 513 ? -23.002 -5.700 10.392 1.00 92.44 513 SER A O 1
ATOM 3908 N N . VAL A 1 514 ? -22.204 -7.410 9.175 1.00 93.19 514 VAL A N 1
ATOM 3909 C CA . VAL A 1 514 ? -20.783 -7.114 9.433 1.00 93.19 514 VAL A CA 1
ATOM 3910 C C . VAL A 1 514 ? -20.391 -5.719 8.953 1.00 93.19 514 VAL A C 1
ATOM 3912 O O . VAL A 1 514 ? -19.650 -5.028 9.647 1.00 93.19 514 VAL A O 1
ATOM 3915 N N . VAL A 1 515 ? -20.923 -5.270 7.810 1.00 93.88 515 VAL A N 1
ATOM 3916 C CA . VAL A 1 515 ? -20.659 -3.927 7.264 1.00 93.88 515 VAL A CA 1
ATOM 3917 C C . VAL A 1 515 ? -21.121 -2.856 8.252 1.00 93.88 515 VAL A C 1
ATOM 3919 O O . VAL A 1 515 ? -20.325 -2.044 8.720 1.00 93.88 515 VAL A O 1
ATOM 3922 N N . GLN A 1 516 ? -22.405 -2.894 8.616 1.00 91.50 516 GLN A N 1
ATOM 3923 C CA . GLN A 1 516 ? -23.012 -1.966 9.573 1.00 91.50 516 GLN A CA 1
ATOM 3924 C C . GLN A 1 516 ? -22.378 -2.048 10.967 1.00 91.50 516 GLN A C 1
ATOM 3926 O O . GLN A 1 516 ? -22.129 -1.003 11.556 1.00 91.50 516 GLN A O 1
ATOM 3931 N N . LEU A 1 517 ? -22.052 -3.244 11.472 1.00 92.44 517 LEU A N 1
ATOM 3932 C CA . LEU A 1 517 ? -21.345 -3.402 12.745 1.00 92.44 517 LEU A CA 1
ATOM 3933 C C . LEU A 1 517 ? -19.960 -2.743 12.690 1.00 92.44 517 LEU A C 1
ATOM 3935 O O . LEU A 1 517 ? -19.615 -1.978 13.583 1.00 92.44 517 LEU A O 1
ATOM 3939 N N . THR A 1 518 ? -19.181 -3.002 11.635 1.00 93.50 518 THR A N 1
ATOM 3940 C CA . THR A 1 518 ? -17.830 -2.437 11.467 1.00 93.50 518 THR A CA 1
ATOM 3941 C C . THR A 1 518 ? -17.879 -0.913 11.396 1.00 93.50 518 THR A C 1
ATOM 3943 O O . THR A 1 518 ? -17.119 -0.239 12.091 1.00 93.50 518 THR A O 1
ATOM 3946 N N . HIS A 1 519 ? -18.816 -0.365 10.619 1.00 92.69 519 HIS A N 1
ATOM 3947 C CA . HIS A 1 519 ? -19.050 1.075 10.546 1.00 92.69 519 HIS A CA 1
ATOM 3948 C C . HIS A 1 519 ? -19.473 1.655 11.904 1.00 92.69 519 HIS A C 1
ATOM 3950 O O . HIS A 1 519 ? -18.907 2.648 12.352 1.00 92.69 519 HIS A O 1
ATOM 3956 N N . PHE A 1 520 ? -20.441 1.031 12.578 1.00 90.50 520 PHE A N 1
ATOM 3957 C CA . PHE A 1 520 ? -20.962 1.493 13.865 1.00 90.50 520 PHE A CA 1
ATOM 3958 C C . PHE A 1 520 ? -19.888 1.479 14.958 1.00 90.50 520 PHE A C 1
ATOM 3960 O O . PHE A 1 520 ? -19.758 2.441 15.705 1.00 90.50 520 PHE A O 1
ATOM 3967 N N . MET A 1 521 ? -19.062 0.433 15.027 1.00 91.38 521 MET A N 1
ATOM 3968 C CA . MET A 1 521 ? -17.974 0.361 16.003 1.00 91.38 521 MET A CA 1
ATOM 3969 C C . MET A 1 521 ? -16.972 1.510 15.840 1.00 91.38 521 MET A C 1
ATOM 3971 O O . MET A 1 521 ? -16.590 2.130 16.828 1.00 91.38 521 MET A O 1
ATOM 3975 N N . GLY A 1 522 ? -16.566 1.817 14.608 1.00 88.81 522 GLY A N 1
ATOM 3976 C CA . GLY A 1 522 ? -15.581 2.867 14.346 1.00 88.81 522 GLY A CA 1
ATOM 3977 C C . GLY A 1 522 ? -16.134 4.290 14.273 1.00 88.81 522 GLY A C 1
ATOM 3978 O O . GLY A 1 522 ? -15.345 5.233 14.338 1.00 88.81 522 GLY A O 1
ATOM 3979 N N . GLY A 1 523 ? -17.444 4.447 14.057 1.00 87.44 523 GLY A N 1
ATOM 3980 C CA . GLY A 1 523 ? -18.101 5.738 13.849 1.00 87.44 523 GLY A CA 1
ATOM 3981 C C . GLY A 1 523 ? -18.103 6.606 15.104 1.00 87.44 523 GLY A C 1
ATOM 3982 O O . GLY A 1 523 ? -17.980 6.090 16.211 1.00 87.44 523 GLY A O 1
ATOM 3983 N N . ASP A 1 524 ? -18.258 7.919 14.948 1.00 83.31 524 ASP A N 1
ATOM 3984 C CA . ASP A 1 524 ? -18.183 8.846 16.081 1.00 83.31 524 ASP A CA 1
ATOM 3985 C C . ASP A 1 524 ? -19.302 8.587 17.105 1.00 83.31 524 ASP A C 1
ATOM 3987 O O . ASP A 1 524 ? -20.446 8.336 16.713 1.00 83.31 524 ASP A O 1
ATOM 3991 N N . PRO A 1 525 ? -19.026 8.718 18.416 1.00 77.56 525 PRO A N 1
ATOM 3992 C CA . PRO A 1 525 ? -20.021 8.557 19.470 1.00 77.56 525 PRO A CA 1
ATOM 3993 C C . PRO A 1 525 ? -20.919 9.798 19.574 1.00 77.56 525 PRO A C 1
ATOM 3995 O O . PRO A 1 525 ? -20.891 10.530 20.561 1.00 77.56 525 PRO A O 1
ATOM 3998 N N . ARG A 1 526 ? -21.688 10.075 18.517 1.00 74.44 526 ARG A N 1
ATOM 3999 C CA . ARG A 1 526 ? -22.660 11.173 18.440 1.00 74.44 526 ARG A CA 1
ATOM 4000 C C . ARG A 1 526 ? -24.073 10.624 18.416 1.00 74.44 526 ARG A C 1
ATOM 4002 O O . ARG A 1 526 ? -24.308 9.533 17.911 1.00 74.44 526 ARG A O 1
ATOM 4009 N N . MET A 1 527 ? -25.011 11.403 18.938 1.00 71.31 527 MET A N 1
ATOM 4010 C CA . MET A 1 527 ? -26.433 11.103 18.819 1.00 71.31 527 MET A CA 1
ATOM 4011 C C . MET A 1 527 ? -26.934 11.656 17.489 1.00 71.31 527 MET A C 1
ATOM 4013 O O . MET A 1 527 ? -26.798 12.850 17.221 1.00 71.31 527 MET A O 1
ATOM 4017 N N . GLY A 1 528 ? -27.483 10.780 16.657 1.00 67.69 528 GLY A N 1
ATOM 4018 C CA . GLY A 1 528 ? -28.143 11.157 15.420 1.00 67.69 528 GLY A CA 1
ATOM 4019 C C . GLY A 1 528 ? -29.502 11.819 15.673 1.00 67.69 528 GLY A C 1
ATOM 4020 O O . GLY A 1 528 ? -29.965 11.888 16.817 1.00 67.69 528 GLY A O 1
ATOM 4021 N N . PRO A 1 529 ? -30.182 12.273 14.607 1.00 64.69 529 PRO A N 1
ATOM 4022 C CA . PRO A 1 529 ? -31.453 12.999 14.696 1.00 64.69 529 PRO A CA 1
ATOM 4023 C C . PRO A 1 529 ? -32.574 12.217 15.405 1.00 64.69 529 PRO A C 1
ATOM 4025 O O . PRO A 1 529 ? -33.432 12.827 16.036 1.00 64.69 529 PRO A O 1
ATOM 4028 N N . ASP A 1 530 ? -32.521 10.881 15.389 1.00 68.31 530 ASP A N 1
ATOM 4029 C CA . ASP A 1 530 ? -33.495 9.997 16.049 1.00 68.31 530 ASP A CA 1
ATOM 4030 C C . ASP A 1 530 ? -33.141 9.666 17.514 1.00 68.31 530 ASP A C 1
ATOM 4032 O O . ASP A 1 530 ? -33.674 8.713 18.086 1.00 68.31 530 ASP A O 1
ATOM 4036 N N . ASN A 1 531 ? -32.189 10.387 18.119 1.00 67.31 531 ASN A N 1
ATOM 4037 C CA . ASN A 1 531 ? -31.630 10.079 19.441 1.00 67.31 531 ASN A CA 1
ATOM 4038 C C . ASN A 1 531 ? -31.069 8.641 19.540 1.00 67.31 531 ASN A C 1
ATOM 4040 O O . ASN A 1 531 ? -31.095 8.008 20.596 1.00 67.31 531 ASN A O 1
ATOM 4044 N N . LYS A 1 532 ? -30.557 8.118 18.421 1.00 68.88 532 LYS A N 1
ATOM 4045 C CA . LYS A 1 532 ? -29.782 6.874 18.353 1.00 68.88 532 LYS A CA 1
ATOM 4046 C C . LYS A 1 532 ? -28.309 7.221 18.155 1.00 68.88 532 LYS A C 1
ATOM 4048 O O . LYS A 1 532 ? -28.025 8.144 17.395 1.00 68.88 532 LYS A O 1
ATOM 4053 N N . PRO A 1 533 ? -27.372 6.506 18.788 1.00 71.12 533 PRO A N 1
ATOM 4054 C CA . PRO A 1 533 ? -25.951 6.701 18.517 1.00 71.12 533 PRO A CA 1
ATOM 4055 C C . PRO A 1 533 ? -25.641 6.408 17.042 1.00 71.12 533 PRO A C 1
ATOM 4057 O O . PRO A 1 533 ? -26.137 5.434 16.476 1.00 71.12 533 PRO A O 1
ATOM 4060 N N . GLU A 1 534 ? -24.799 7.230 16.429 1.00 76.62 534 GLU A N 1
ATOM 4061 C CA . GLU A 1 534 ? -24.289 7.026 15.067 1.00 76.62 534 GLU A CA 1
ATOM 4062 C C . GLU A 1 534 ? -23.053 6.110 15.046 1.00 76.62 534 GLU A C 1
ATOM 4064 O O . GLU A 1 534 ? -22.747 5.501 14.019 1.00 76.62 534 GLU A O 1
ATOM 4069 N N . GLY A 1 535 ? -22.374 5.953 16.187 1.00 84.38 535 GLY A N 1
ATOM 4070 C CA . GLY A 1 535 ? -21.231 5.063 16.344 1.00 84.38 535 GLY A CA 1
ATOM 4071 C C . GLY A 1 535 ? -20.742 4.927 17.788 1.00 84.38 535 GLY A C 1
ATOM 4072 O O . GLY A 1 535 ? -21.302 5.516 18.712 1.00 84.38 535 GLY A O 1
ATOM 4073 N N . LEU A 1 536 ? -19.709 4.105 17.991 1.00 84.75 536 LEU A N 1
ATOM 4074 C CA . LEU A 1 536 ? -19.143 3.781 19.307 1.00 84.75 536 LEU A CA 1
ATOM 4075 C C . LEU A 1 536 ? -17.796 4.443 19.587 1.00 84.75 536 LEU A C 1
ATOM 4077 O O . LEU A 1 536 ? -17.351 4.388 20.729 1.00 84.75 536 LEU A O 1
ATOM 4081 N N . GLY A 1 537 ? -17.150 5.052 18.598 1.00 83.81 537 GLY A N 1
ATOM 4082 C CA . GLY A 1 537 ? -15.848 5.701 18.733 1.00 83.81 537 GLY A CA 1
ATOM 4083 C C . GLY A 1 537 ? -14.708 4.743 19.070 1.00 83.81 537 GLY A C 1
ATOM 4084 O O . GLY A 1 537 ? -13.758 5.160 19.722 1.00 83.81 537 GLY A O 1
ATOM 4085 N N . LEU A 1 538 ? -14.809 3.463 18.697 1.00 86.12 538 LEU A N 1
ATOM 4086 C CA . LEU A 1 538 ? -13.748 2.496 18.975 1.00 86.12 538 LEU A CA 1
ATOM 4087 C C . LEU A 1 538 ? -12.570 2.713 18.034 1.00 86.12 538 LEU A C 1
ATOM 4089 O O . LEU A 1 538 ? -12.746 2.832 16.820 1.00 86.12 538 LEU A O 1
ATOM 4093 N N . ASP A 1 539 ? -11.361 2.658 18.579 1.00 83.94 539 ASP A N 1
ATOM 4094 C CA . ASP A 1 539 ? -10.144 2.736 17.782 1.00 83.94 539 ASP A CA 1
ATOM 4095 C C . ASP A 1 539 ? -10.028 1.589 16.778 1.00 83.94 539 ASP A C 1
ATOM 4097 O O . ASP A 1 539 ? -10.463 0.459 17.019 1.00 83.94 539 ASP A O 1
ATOM 4101 N N . TYR A 1 540 ? -9.334 1.863 15.673 1.00 88.62 540 TYR A N 1
ATOM 4102 C CA . TYR A 1 540 ? -9.018 0.886 14.632 1.00 88.62 540 TYR A CA 1
ATOM 4103 C C . TYR A 1 540 ? -8.483 -0.454 15.179 1.00 88.62 540 TYR A C 1
ATOM 4105 O O . TYR A 1 540 ? -8.905 -1.520 14.734 1.00 88.62 540 TYR A O 1
ATOM 4113 N N . SER A 1 541 ? -7.594 -0.427 16.178 1.00 84.31 541 SER A N 1
ATOM 4114 C CA . SER A 1 541 ? -7.047 -1.641 16.806 1.00 84.31 541 SER A CA 1
ATOM 4115 C C . SER A 1 541 ? -8.107 -2.469 17.529 1.00 84.31 541 SER A C 1
ATOM 4117 O O . SER A 1 541 ? -8.078 -3.697 17.454 1.00 84.31 541 SER A O 1
ATOM 4119 N N . LEU A 1 542 ? -9.054 -1.815 18.201 1.00 85.69 542 LEU A N 1
ATOM 4120 C CA . LEU A 1 542 ? -10.131 -2.475 18.927 1.00 85.69 542 LEU A CA 1
ATOM 4121 C C . LEU A 1 542 ? -11.173 -3.058 17.970 1.00 85.69 542 LEU A C 1
ATOM 4123 O O . LEU A 1 542 ? -11.628 -4.179 18.180 1.00 85.69 542 LEU A O 1
ATOM 4127 N N . VAL A 1 543 ? -11.493 -2.338 16.892 1.00 91.19 543 VAL A N 1
ATOM 4128 C CA . VAL A 1 543 ? -12.351 -2.840 15.807 1.00 91.19 543 VAL A CA 1
ATOM 4129 C C . VAL A 1 543 ? -11.771 -4.124 15.210 1.00 91.19 543 VAL A C 1
ATOM 4131 O O . VAL A 1 543 ? -12.487 -5.115 15.065 1.00 91.19 543 VAL A O 1
ATOM 4134 N N . LEU A 1 544 ? -10.467 -4.143 14.917 1.00 90.38 544 LEU A N 1
ATOM 4135 C CA . LEU A 1 544 ? -9.798 -5.338 14.399 1.00 90.38 544 LEU A CA 1
ATOM 4136 C C . LEU A 1 544 ? -9.760 -6.489 15.410 1.00 90.38 544 LEU A C 1
ATOM 4138 O O . LEU A 1 544 ? -9.977 -7.630 15.018 1.00 90.38 544 LEU A O 1
ATOM 4142 N N . ASP A 1 545 ? -9.515 -6.209 16.691 1.00 88.19 545 ASP A N 1
ATOM 4143 C CA . ASP A 1 545 ? -9.518 -7.217 17.763 1.00 88.19 545 ASP A CA 1
ATOM 4144 C C . ASP A 1 545 ? -10.887 -7.909 17.886 1.00 88.19 545 ASP A C 1
ATOM 4146 O O . ASP A 1 545 ? -10.963 -9.138 17.975 1.00 88.19 545 ASP A O 1
ATOM 4150 N N . VAL A 1 546 ? -11.974 -7.133 17.811 1.00 90.69 546 VAL A N 1
ATOM 4151 C CA . VAL A 1 546 ? -13.349 -7.650 17.800 1.00 90.69 546 VAL A CA 1
ATOM 4152 C C . VAL A 1 546 ? -13.584 -8.550 16.588 1.00 90.69 546 VAL A C 1
ATOM 4154 O O . VAL A 1 546 ? -13.953 -9.711 16.758 1.00 90.69 546 VAL A O 1
ATOM 4157 N N . LEU A 1 547 ? -13.347 -8.044 15.371 1.00 92.94 547 LEU A N 1
ATOM 4158 C CA . LEU A 1 547 ? -13.576 -8.806 14.136 1.00 92.94 547 LEU A CA 1
ATOM 4159 C C . LEU A 1 547 ? -12.746 -10.090 14.109 1.00 92.94 547 LEU A C 1
ATOM 4161 O O . LEU A 1 547 ? -13.253 -11.152 13.761 1.00 92.94 547 LEU A O 1
ATOM 4165 N N . HIS A 1 548 ? -11.487 -10.004 14.531 1.00 90.69 548 HIS A N 1
ATOM 4166 C CA . HIS A 1 548 ? -10.598 -11.150 14.597 1.00 90.69 548 HIS A CA 1
ATOM 4167 C C . HIS A 1 548 ? -11.097 -12.218 15.562 1.00 90.69 548 HIS A C 1
ATOM 4169 O O . HIS A 1 548 ? -11.148 -13.389 15.199 1.00 90.69 548 HIS A O 1
ATOM 4175 N N . THR A 1 549 ? -11.494 -11.816 16.769 1.00 90.06 549 THR A N 1
ATOM 4176 C CA . THR A 1 549 ? -11.991 -12.750 17.785 1.00 90.06 549 THR A CA 1
ATOM 4177 C C . THR A 1 549 ? -13.268 -13.439 17.306 1.00 90.06 549 THR A C 1
ATOM 4179 O O . THR A 1 549 ? -13.367 -14.656 17.381 1.00 90.06 549 THR A O 1
ATOM 4182 N N . LEU A 1 550 ? -14.200 -12.696 16.697 1.00 92.19 550 LEU A N 1
ATOM 4183 C CA . LEU A 1 550 ? -15.423 -13.279 16.138 1.00 92.19 550 LEU A CA 1
ATOM 4184 C C . LEU A 1 550 ? -15.140 -14.287 15.011 1.00 92.19 550 LEU A C 1
ATOM 4186 O O . LEU A 1 550 ? -15.819 -15.311 14.927 1.00 92.19 550 LEU A O 1
ATOM 4190 N N . CYS A 1 551 ? -14.145 -14.030 14.157 1.00 92.31 551 CYS A N 1
ATOM 4191 C CA . CYS A 1 551 ? -13.714 -14.992 13.139 1.00 92.31 551 CYS A CA 1
ATOM 4192 C C . CYS A 1 551 ? -13.047 -16.230 13.762 1.00 92.31 551 CYS A C 1
ATOM 4194 O O . CYS A 1 551 ? -13.334 -17.351 13.344 1.00 92.31 551 CYS A O 1
ATOM 4196 N N . GLN A 1 552 ? -12.176 -16.046 14.760 1.00 90.38 552 GLN A N 1
ATOM 4197 C CA . GLN A 1 552 ? -11.484 -17.144 15.447 1.00 90.38 552 GLN A CA 1
ATOM 4198 C C . GLN A 1 552 ? -12.445 -18.068 16.196 1.00 90.38 552 GLN A C 1
ATOM 4200 O O . GLN A 1 552 ? -12.311 -19.287 16.105 1.00 90.38 552 GLN A O 1
ATOM 4205 N N . ASP A 1 553 ? -13.446 -17.497 16.864 1.00 89.94 553 ASP A N 1
ATOM 4206 C CA . ASP A 1 553 ? -14.467 -18.241 17.605 1.00 89.94 553 ASP A CA 1
ATOM 4207 C C . ASP A 1 553 ? -15.501 -18.903 16.670 1.00 89.94 553 ASP A C 1
ATOM 4209 O O . ASP A 1 553 ? -16.408 -19.604 17.115 1.00 89.94 553 ASP A O 1
ATOM 4213 N N . GLY A 1 554 ? -15.403 -18.669 15.354 1.00 90.88 554 GLY A N 1
ATOM 4214 C CA . GLY A 1 554 ? -16.354 -19.159 14.356 1.00 90.88 554 GLY A CA 1
ATOM 4215 C C . GLY A 1 554 ? -17.725 -18.475 14.408 1.00 90.88 554 GLY A C 1
ATOM 4216 O O . GLY A 1 554 ? -18.624 -18.871 13.662 1.00 90.88 554 GLY A O 1
ATOM 4217 N N . ALA A 1 555 ? -17.882 -17.445 15.247 1.00 92.88 555 ALA A N 1
ATOM 4218 C CA . ALA A 1 555 ? -19.076 -16.608 15.348 1.00 92.88 555 ALA A CA 1
ATOM 4219 C C . ALA A 1 555 ? -19.297 -15.753 14.091 1.00 92.88 555 ALA A C 1
ATOM 4221 O O . ALA A 1 555 ? -20.416 -15.327 13.822 1.00 92.88 555 ALA A O 1
ATOM 4222 N N . LEU A 1 556 ? -18.253 -15.521 13.297 1.00 94.62 556 LEU A N 1
ATOM 4223 C CA . LEU A 1 556 ? -18.326 -14.896 11.983 1.00 94.62 556 LEU A CA 1
ATOM 4224 C C . LEU A 1 556 ? -17.753 -15.846 10.922 1.00 94.62 556 LEU A C 1
ATOM 4226 O O . LEU A 1 556 ? -16.630 -16.325 11.046 1.00 94.62 556 LEU A O 1
ATOM 4230 N N . ASN A 1 557 ? -18.512 -16.115 9.856 1.00 95.00 557 ASN A N 1
ATOM 4231 C CA . ASN A 1 557 ? -18.128 -17.028 8.768 1.00 95.00 557 ASN A CA 1
ATOM 4232 C C . ASN A 1 557 ? -17.108 -16.429 7.768 1.00 95.00 557 ASN A C 1
ATOM 4234 O O . ASN A 1 557 ? -17.193 -16.694 6.567 1.00 95.00 557 ASN A O 1
ATOM 4238 N N . ALA A 1 558 ? -16.156 -15.625 8.238 1.00 94.94 558 ALA A N 1
ATOM 4239 C CA . ALA A 1 558 ? -15.149 -14.988 7.400 1.00 94.94 558 ALA A CA 1
ATOM 4240 C C . ALA A 1 558 ? -13.737 -15.355 7.855 1.00 94.94 558 ALA A C 1
ATOM 4242 O O . ALA A 1 558 ? -13.468 -15.536 9.041 1.00 94.94 558 ALA A O 1
ATOM 4243 N N . ARG A 1 559 ? -12.811 -15.425 6.899 1.00 93.75 559 ARG A N 1
ATOM 4244 C CA . ARG A 1 559 ? -11.380 -15.421 7.208 1.00 93.75 559 ARG A CA 1
ATOM 4245 C C . ARG A 1 559 ? -10.939 -13.978 7.421 1.00 93.75 559 ARG A C 1
ATOM 4247 O O . ARG A 1 559 ? -11.399 -13.098 6.702 1.00 93.75 559 ARG A O 1
ATOM 4254 N N . ILE A 1 560 ? -10.049 -13.731 8.373 1.00 92.75 560 ILE A N 1
ATOM 4255 C CA . ILE A 1 560 ? -9.418 -12.423 8.551 1.00 92.75 560 ILE A CA 1
ATOM 4256 C C . ILE A 1 560 ? -7.927 -12.535 8.254 1.00 92.75 560 ILE A C 1
ATOM 4258 O O . ILE A 1 560 ? -7.270 -13.465 8.712 1.00 92.75 560 ILE A O 1
ATOM 4262 N N . GLU A 1 561 ? -7.415 -11.599 7.470 1.00 91.75 561 GLU A N 1
ATOM 4263 C CA . GLU A 1 561 ? -6.002 -11.458 7.142 1.00 91.75 561 GLU A CA 1
ATOM 4264 C C . GLU A 1 561 ? -5.587 -10.001 7.334 1.00 91.75 561 GLU A C 1
ATOM 4266 O O . GLU A 1 561 ? -6.397 -9.074 7.241 1.00 91.75 561 GLU A O 1
ATOM 4271 N N . TRP A 1 562 ? -4.307 -9.779 7.587 1.00 85.56 562 TRP A N 1
ATOM 4272 C CA . TRP A 1 562 ? -3.747 -8.440 7.713 1.00 85.56 562 TRP A CA 1
ATOM 4273 C C . TRP A 1 562 ? -2.505 -8.295 6.856 1.00 85.56 562 TRP A C 1
ATOM 4275 O O . TRP A 1 562 ? -1.818 -9.265 6.538 1.00 85.56 562 TRP A O 1
ATOM 4285 N N . GLU A 1 563 ? -2.215 -7.049 6.501 1.00 83.38 563 GLU A N 1
ATOM 4286 C CA . GLU A 1 563 ? -1.016 -6.681 5.766 1.00 83.38 563 GLU A CA 1
ATOM 4287 C C . GLU A 1 563 ? 0.227 -7.172 6.523 1.00 83.38 563 GLU A C 1
ATOM 4289 O O . GLU A 1 563 ? 0.514 -6.748 7.649 1.00 83.38 563 GLU A O 1
ATOM 4294 N N . GLN A 1 564 ? 0.939 -8.113 5.905 1.00 70.06 564 GLN A N 1
ATOM 4295 C CA . GLN A 1 564 ? 2.280 -8.506 6.312 1.00 70.06 564 GLN A CA 1
ATOM 4296 C C . GLN A 1 564 ? 3.253 -7.569 5.602 1.00 70.06 564 GLN A C 1
ATOM 4298 O O . GLN A 1 564 ? 3.200 -7.441 4.379 1.00 70.06 564 GLN A O 1
ATOM 4303 N N . GLN A 1 565 ? 4.119 -6.899 6.362 1.00 57.88 565 GLN A N 1
ATOM 4304 C CA . GLN A 1 565 ? 5.133 -6.037 5.762 1.00 57.88 565 GLN A CA 1
ATOM 4305 C C . GLN A 1 565 ? 6.095 -6.891 4.947 1.00 57.88 565 GLN A C 1
ATOM 4307 O O . GLN A 1 565 ? 6.609 -7.898 5.445 1.00 57.88 565 GLN A O 1
ATOM 4312 N N . SER A 1 566 ? 6.328 -6.509 3.695 1.00 54.16 566 SER A N 1
ATOM 4313 C CA . SER A 1 566 ? 7.336 -7.184 2.893 1.00 54.16 566 SER A CA 1
ATOM 4314 C C . SER A 1 566 ? 8.736 -6.824 3.399 1.00 54.16 566 SER A C 1
ATOM 4316 O O . SER A 1 566 ? 8.947 -5.794 4.040 1.00 54.16 566 SER A O 1
ATOM 4318 N N . ILE A 1 567 ? 9.721 -7.677 3.107 1.00 42.84 567 ILE A N 1
ATOM 4319 C CA . ILE A 1 567 ? 11.131 -7.386 3.416 1.00 42.84 567 ILE A CA 1
ATOM 4320 C C . ILE A 1 567 ? 11.574 -6.096 2.704 1.00 42.84 567 ILE A C 1
ATOM 4322 O O . ILE A 1 567 ? 12.351 -5.332 3.265 1.00 42.84 567 ILE A O 1
ATOM 4326 N N . GLU A 1 568 ? 11.034 -5.817 1.515 1.00 45.16 568 GLU A N 1
ATOM 4327 C CA . GLU A 1 568 ? 11.268 -4.567 0.782 1.00 45.16 568 GLU A CA 1
ATOM 4328 C C . GLU A 1 568 ? 10.700 -3.347 1.526 1.00 45.16 568 GLU A C 1
ATOM 4330 O O . GLU A 1 568 ? 11.365 -2.317 1.578 1.00 45.16 568 GLU A O 1
ATOM 4335 N N . ASP A 1 569 ? 9.541 -3.469 2.185 1.00 43.91 569 ASP A N 1
ATOM 4336 C CA . ASP A 1 569 ? 8.968 -2.395 3.016 1.00 43.91 569 ASP A CA 1
ATOM 4337 C C . ASP A 1 569 ? 9.770 -2.156 4.309 1.00 43.91 569 ASP A C 1
ATOM 4339 O O . ASP A 1 569 ? 9.749 -1.057 4.861 1.00 43.91 569 ASP A O 1
ATOM 4343 N N . LEU A 1 570 ? 10.458 -3.189 4.812 1.00 39.72 570 LEU A N 1
ATOM 4344 C CA . LEU A 1 570 ? 11.229 -3.159 6.063 1.00 39.72 570 LEU A CA 1
ATOM 4345 C C . LEU A 1 570 ? 12.692 -2.735 5.875 1.00 39.72 570 LEU A C 1
ATOM 4347 O O . LEU A 1 570 ? 13.279 -2.125 6.766 1.00 39.72 570 LEU A O 1
ATOM 4351 N N . VAL A 1 571 ? 13.301 -3.106 4.749 1.00 36.12 571 VAL A N 1
ATOM 4352 C CA . VAL A 1 571 ? 14.749 -2.974 4.495 1.00 36.12 571 VAL A CA 1
ATOM 4353 C C . VAL A 1 571 ? 15.033 -2.020 3.329 1.00 36.12 571 VAL A C 1
ATOM 4355 O O . VAL A 1 571 ? 16.164 -1.564 3.146 1.00 36.12 571 VAL A O 1
ATOM 4358 N N . GLY A 1 572 ? 14.004 -1.665 2.562 1.00 40.09 572 GLY A N 1
ATOM 4359 C CA . GLY A 1 572 ? 14.138 -0.984 1.288 1.00 40.09 572 GLY A CA 1
ATOM 4360 C C . GLY A 1 572 ? 14.509 -1.910 0.139 1.00 40.09 572 GLY A C 1
ATOM 4361 O O . GLY A 1 572 ? 14.552 -3.130 0.316 1.00 40.09 572 GLY A O 1
ATOM 4362 N N . PRO A 1 573 ? 14.752 -1.361 -1.066 1.00 37.22 573 PRO A N 1
ATOM 4363 C CA . PRO A 1 573 ? 15.068 -2.179 -2.228 1.00 37.22 573 PRO A CA 1
ATOM 4364 C C . PRO A 1 573 ? 16.278 -3.073 -1.924 1.00 37.22 573 PRO A C 1
ATOM 4366 O O . PRO A 1 573 ? 17.344 -2.590 -1.545 1.00 37.22 573 PRO A O 1
ATOM 4369 N N . LEU A 1 574 ? 16.109 -4.385 -2.124 1.00 31.95 574 LEU A N 1
ATOM 4370 C CA . LEU A 1 574 ? 17.099 -5.431 -1.812 1.00 31.95 574 LEU A CA 1
ATOM 4371 C C . LEU A 1 574 ? 18.449 -5.244 -2.528 1.00 31.95 574 LEU A C 1
ATOM 4373 O O . LEU A 1 574 ? 19.445 -5.859 -2.154 1.00 31.95 574 LEU A O 1
ATOM 4377 N N . ARG A 1 575 ? 18.494 -4.387 -3.553 1.00 44.19 575 ARG A N 1
ATOM 4378 C CA . ARG A 1 575 ? 19.721 -3.914 -4.192 1.00 44.19 575 ARG A CA 1
ATOM 4379 C C . ARG A 1 575 ? 19.936 -2.451 -3.794 1.00 44.19 575 ARG A C 1
ATOM 4381 O O . ARG A 1 575 ? 19.258 -1.587 -4.351 1.00 44.19 575 ARG A O 1
ATOM 4388 N N . PRO A 1 576 ? 20.863 -2.134 -2.872 1.00 40.22 576 PRO A N 1
ATOM 4389 C CA . PRO A 1 576 ? 21.200 -0.749 -2.582 1.00 40.22 576 PRO A CA 1
ATOM 4390 C C . PRO A 1 576 ? 21.831 -0.118 -3.828 1.00 40.22 576 PRO A C 1
ATOM 4392 O O . PRO A 1 576 ? 22.998 -0.338 -4.146 1.00 40.22 576 PRO A O 1
ATOM 4395 N N . THR A 1 577 ? 21.052 0.674 -4.556 1.00 45.22 577 THR A N 1
ATOM 4396 C CA . THR A 1 577 ? 21.556 1.489 -5.659 1.00 45.22 577 THR A CA 1
ATOM 4397 C C . THR A 1 577 ? 22.160 2.766 -5.073 1.00 45.22 577 THR A C 1
ATOM 4399 O O . THR A 1 577 ? 21.419 3.675 -4.706 1.00 45.22 577 THR A O 1
ATOM 4402 N N . GLY A 1 578 ? 23.488 2.837 -4.939 1.00 48.75 578 GLY A N 1
ATOM 4403 C CA . GLY A 1 578 ? 24.191 4.092 -4.631 1.00 48.75 578 GLY A CA 1
ATOM 4404 C C . GLY A 1 578 ? 25.215 4.047 -3.488 1.00 48.75 578 GLY A C 1
ATOM 4405 O O . GLY A 1 578 ? 25.239 3.136 -2.651 1.00 48.75 578 GLY A O 1
ATOM 4406 N N . ARG A 1 579 ? 26.076 5.073 -3.468 1.00 44.12 579 ARG A N 1
ATOM 4407 C CA . ARG A 1 579 ? 27.122 5.309 -2.455 1.00 44.12 579 ARG A CA 1
ATOM 4408 C C . ARG A 1 579 ? 26.492 5.667 -1.088 1.00 44.12 579 ARG A C 1
ATOM 4410 O O . ARG A 1 579 ? 25.401 6.233 -1.076 1.00 44.12 579 ARG A O 1
ATOM 4417 N N . PRO A 1 580 ? 27.109 5.323 0.062 1.00 40.97 580 PRO A N 1
ATOM 4418 C CA . PRO A 1 580 ? 26.584 5.704 1.375 1.00 40.97 580 PRO A CA 1
ATOM 4419 C C . PRO A 1 580 ? 26.516 7.227 1.550 1.00 40.97 580 PRO A C 1
ATOM 4421 O O . PRO A 1 580 ? 27.503 7.908 1.297 1.00 40.97 580 PRO A O 1
ATOM 4424 N N . GLU A 1 581 ? 25.379 7.749 2.029 1.00 41.69 581 GLU A N 1
ATOM 4425 C CA . GLU A 1 581 ? 25.229 9.172 2.399 1.00 41.69 581 GLU A CA 1
ATOM 4426 C C . GLU A 1 581 ? 26.135 9.553 3.588 1.00 41.69 581 GLU A C 1
ATOM 4428 O O . GLU A 1 581 ? 26.509 10.706 3.724 1.00 41.69 581 GLU A O 1
ATOM 4433 N N . SER A 1 582 ? 26.562 8.583 4.410 1.00 37.97 582 SER A N 1
ATOM 4434 C CA . SER A 1 582 ? 27.541 8.781 5.494 1.00 37.97 582 SER A CA 1
ATOM 4435 C C . SER A 1 582 ? 28.967 9.077 5.014 1.00 37.97 582 SER A C 1
ATOM 4437 O O . SER A 1 582 ? 29.829 9.374 5.835 1.00 37.97 582 SER A O 1
ATOM 4439 N N . ASP A 1 583 ? 29.221 8.936 3.711 1.00 35.56 583 ASP A N 1
ATOM 4440 C CA . ASP A 1 583 ? 30.513 9.214 3.080 1.00 35.56 583 ASP A CA 1
ATOM 4441 C C . ASP A 1 583 ? 30.505 10.559 2.319 1.00 35.56 583 ASP A C 1
ATOM 4443 O O . ASP A 1 583 ? 31.420 10.796 1.517 1.00 35.56 583 ASP A O 1
ATOM 4447 N N . LEU A 1 584 ? 29.461 11.384 2.511 1.00 37.72 584 LEU A N 1
ATOM 4448 C CA . LEU A 1 584 ? 29.327 12.748 1.980 1.00 37.72 584 LEU A CA 1
ATOM 4449 C C . LEU A 1 584 ? 29.744 13.804 3.006 1.00 37.72 584 LEU A C 1
ATOM 4451 O O . LEU A 1 584 ? 29.384 13.655 4.196 1.00 37.72 584 LEU A O 1
#

pLDDT: mean 78.87, std 18.81, range [27.27, 96.62]

Sequence (584 aa):
MIAHRKLTWAVLSGVLLLAGCGPDFWGNKNPTTRPSGTLKDAETMRRSMQSVAMEGTIGSVANLQGMRYMRVRGYGLVWGLNGQGSRFCPPVIRDRILRDIRRFRLANPHLEKNLTAEELIDSMDTAVVEVAGDIPAGAQEGAVFDVVVSATSTSPDTRSLAGGHLLPCELQILQATSPGDAIEGQTHAKARGPVFTNPFVSSATQPAAGTSLLEGRVIGGGVNVAKRRLGLDTLMPSYSRVRQIADAVNRRFVGDPKTADPTSPGHVDLRVPGNFRGKEARFVELVMHLPLSPSPAVREMRTKALIGELSSSIEPPEDAALSLEGIGPSVITLLSELYTHPRRQASWYAARTGLRLGDSPALEVVARHAKDPKSPYRIHAIRELGECHRMALAGRVLQELLDDPDPWVRIRAYEGLRSANRSAMVSVVVGREPGNFILDVLPSAGPPLIYARRSEVRQIALIGADRMAFRLPLFYSKPGKQVTLSAAAGDQMLTIIRKELDRVVGEFKAPLSVVQLTHFMGGDPRMGPDNKPEGLGLDYSLVLDVLHTLCQDGALNARIEWEQQSIEDLVGPLRPTGRPESDL

Foldseek 3Di:
DDDDDDDDDDDDDDDPPPDPDDPDDDDDDDPPDDPPDCPVQVVVLVVVLVPLLQPQFLLVFWFKDQQFWQKWKDKWKWFQQQLLAAQFADPLCLVQHLVLVVVLCVVCVPPDPPDHSNRRSRDSRMYMWMKMFIHGGQAAAFRFWKIKIARVVGGPSHQALAQIWTRKHFIARDDPPDPNDGVDPDGFKIFTTRWAAFPCLVPDPDDDPQHHRRMTMGFRGIGTHDGRWMKIFTPDQAPVQLVLLQVLLCVLDPDVVRQWDSPGSGMITGDQHPLCVVVVVVSVLLSSSARSDPDPVVLVVSLVVLLVCLQPPPDQSQSSLSNLLNSADVSLVVLVVQCPPPDLSSNLSSLLSCQSSVHDVSLVSLLVLCPDPPRPCNLVSLQSLLSGPPLVVSLVSLLQQCQDQDVSSNVSSVVSCVSRPPPQWDWDFAEDDPTQAIETEHAYNHFWEWEFEDHNGGYIYTRNQVPKFFDPQDWDDDPPDQWIWGDHPPDQWIWIWGDDPNDTPDIATHGRGPSRQLRQACHDQDQDPVRHGRHNNHHSSSSCVVVCVCVVVVRIRYHYDYDDQDPCNVGNDPNPGDDDPVVD